Protein 7S7R (pdb70)

InterPro domains:
  IPR010884 6-Cysteine (6-Cys) domain [PF07422] (30-140)
  IPR010884 6-Cysteine (6-Cys) domain [PF07422] (176-287)
  IPR010884 6-Cysteine (6-Cys) domain [PS51701] (27-172)
  IPR010884 6-Cysteine (6-Cys) domain [PS51701] (175-305)
  IPR010884 6-Cysteine (6-Cys) domain [SM00970] (27-142)
  IPR010884 6-Cysteine (6-Cys) domain [SM00970] (175-290)
  IPR038160 6-Cysteine (6-Cys) domain superfamily [G3DSA:2.60.40.2860] (30-162)
  IPR038160 6-Cysteine (6-Cys) domain superfamily [G3DSA:2.60.40.2860] (176-311)
  IPR051444 Parasitic Reproductive and Invasion Surface Protein [PTHR38796] (152-312)

Sequence (388 aa):
NLTCDFNDVYKLEFHPNQQTSVTKLCNLTPNVLEKVTIKCGSDKLNYNLYPPTCFEEVYASSRNMMHLKKIKEFVIGSSMFMRRSLTPNKINEVSFRRIPPNMMPEKPIYCFCENKKTITINGSNGNPSSKKDIINRGIVEIIIPSLNEKVKGCDFTTSESTIFSKGYSINEISQDIVCTVKAHANDLIGFKCPSNYSVEPHHDCFVSAFNLSGKNENLENKLKLTNIIMDHYNNTFYSRLPSLISDNWKFFCVCSKDNEKKLVFTTVEASISSLQESGGGLVQAGGSSLRLSSCCAASGRTFSSYGMGWFRQAPGTEREFVAAISWSGDSTYYADSVKGRFTISIDKAKNTVYLQMNSLKPEDTAVYYCCAADHALVVGGTYNYWGQGTQVTVSS

CATH classification: 2.60.40.2860 (+1 more: 2.60.40.2860)

Organism: Plasmodium falciparum (isolate 3D7) (NCBI:txid36329)

Nearest PDB structures (foldseek):
  7s7r-assembly1_A  TM=1.004E+00  e=1.014E-59  Plasmodium falciparum 3D7
  7s7q-assembly1_B  TM=8.524E-01  e=1.104E-48  Plasmodium falciparum 3D7
  2ymo-assembly1_A  TM=9.484E-01  e=9.637E-36  Plasmodium falciparum 3D7
  2loe-assembly1_A  TM=9.055E-01  e=4.327E-17  Plasmodium falciparum 3D7
  4ys4-assembly1_A  TM=6.327E-01  e=1.112E-16  Plasmodium falciparum 3D7

GO terms:
  GO:0045177 apical part of cell (C, IDA)
  GO:0009986 cell surface (C, IDA)
  GO:0020004 symbiont-containing vacuolar space (C, IDA)
  GO:0044409 symbiont entry into host (P, IDA)
  GO:0005515 protein binding (F, IPI)

Structure (mmCIF, N/CA/C/O backbone):
data_7S7R
#
_entry.id   7S7R
#
_cell.length_a   50.931
_cell.length_b   50.931
_cell.length_c   322.764
_cell.angle_alpha   90.000
_cell.angle_beta   90.000
_cell.angle_gamma   120.000
#
_symmetry.space_group_name_H-M   'P 32 2 1'
#
loop_
_entity.id
_entity.type
_entity.pdbx_description
1 polymer 'Merozoite surface protein P12'
2 polymer 'Nanobody G7'
3 non-polymer 2-acetamido-2-deoxy-beta-D-glucopyranose
4 non-polymer 'THIOCYANATE ION'
5 non-polymer 'SODIUM ION'
6 water water
#
loop_
_atom_site.group_PDB
_atom_site.id
_atom_site.type_symbol
_atom_site.label_atom_id
_atom_site.label_alt_id
_atom_site.label_comp_id
_atom_site.label_asym_id
_atom_site.label_entity_id
_atom_site.label_seq_id
_atom_site.pdbx_PDB_ins_code
_atom_site.Cartn_x
_atom_site.Cartn_y
_atom_site.Cartn_z
_atom_site.occupancy
_atom_site.B_iso_or_equiv
_atom_site.auth_seq_id
_atom_site.auth_comp_id
_atom_site.auth_asym_id
_atom_site.auth_atom_id
_atom_site.pdbx_PDB_model_num
ATOM 1 N N . ASN A 1 4 ? -20.047 14.511 49.304 1.00 47.43 28 ASN A N 1
ATOM 2 C CA . ASN A 1 4 ? -20.425 14.445 50.712 1.00 50.65 28 ASN A CA 1
ATOM 3 C C . ASN A 1 4 ? -21.898 14.855 50.898 1.00 42.47 28 ASN A C 1
ATOM 4 O O . ASN A 1 4 ? -22.741 13.975 50.826 1.00 47.14 28 ASN A O 1
ATOM 9 N N . LEU A 1 5 ? -22.229 16.142 51.069 1.00 42.24 29 LEU A N 1
ATOM 10 C CA . LEU A 1 5 ? -23.610 16.589 51.329 1.00 35.87 29 LEU A CA 1
ATOM 11 C C . LEU A 1 5 ? -24.322 15.645 52.299 1.00 35.97 29 LEU A C 1
ATOM 12 O O . LEU A 1 5 ? -25.321 14.989 51.975 1.00 30.63 29 LEU A O 1
ATOM 17 N N . THR A 1 6 ? -23.826 15.595 53.534 1.00 35.83 30 THR A N 1
ATOM 18 C CA . THR A 1 6 ? -24.250 14.575 54.458 1.00 31.83 30 THR A CA 1
ATOM 19 C C . THR A 1 6 ? -24.371 15.228 55.822 1.00 31.87 30 THR A C 1
ATOM 20 O O . THR A 1 6 ? -23.570 16.108 56.143 1.00 33.88 30 THR A O 1
ATOM 24 N N . CYS A 1 7 ? -25.430 14.867 56.521 1.00 30.13 31 CYS A N 1
ATOM 25 C CA . CYS A 1 7 ? -25.664 15.203 57.939 1.00 27.88 31 CYS A CA 1
ATOM 26 C C . CYS A 1 7 ? -25.493 13.926 58.744 1.00 31.77 31 CYS A C 1
ATOM 27 O O . CYS A 1 7 ? -26.422 13.115 58.879 1.00 29.65 31 CYS A O 1
ATOM 30 N N . ASP A 1 8 ? -24.298 13.754 59.286 1.00 29.71 32 ASP A N 1
ATOM 31 C CA . ASP A 1 8 ? -23.937 12.549 60.012 1.00 28.00 32 ASP A CA 1
ATOM 32 C C . ASP A 1 8 ? -24.034 12.856 61.516 1.00 30.31 32 ASP A C 1
ATOM 33 O O . ASP A 1 8 ? -23.130 13.452 62.094 1.00 33.42 32 ASP A O 1
ATOM 38 N N . PHE A 1 9 ? -25.128 12.450 62.130 1.00 25.37 33 PHE A N 1
ATOM 39 C CA . PHE A 1 9 ? -25.262 12.689 63.589 1.00 29.22 33 PHE A CA 1
ATOM 40 C C . PHE A 1 9 ? -24.620 11.594 64.424 1.00 32.46 33 PHE A C 1
ATOM 41 O O . PHE A 1 9 ? -24.619 11.665 65.672 1.00 33.09 33 PHE A O 1
ATOM 49 N N . ASN A 1 10 ? -24.065 10.573 63.783 1.00 32.95 34 ASN A N 1
ATOM 50 C CA . ASN A 1 10 ? -23.394 9.527 64.539 1.00 36.46 34 ASN A CA 1
ATOM 51 C C . ASN A 1 10 ? -21.955 9.914 64.844 1.00 41.81 34 ASN A C 1
ATOM 52 O O . ASN A 1 10 ? -21.515 9.824 66.001 1.00 38.97 34 ASN A O 1
ATOM 57 N N . ASP A 1 11 ? -21.246 10.420 63.829 1.00 38.58 35 ASP A N 1
ATOM 58 C CA . ASP A 1 11 ? -19.809 10.662 63.848 1.00 40.98 35 ASP A CA 1
ATOM 59 C C . ASP A 1 11 ? -19.401 12.131 63.791 1.00 42.73 35 ASP A C 1
ATOM 60 O O . ASP A 1 11 ? -18.294 12.461 64.231 1.00 43.32 35 ASP A O 1
ATOM 65 N N . VAL A 1 12 ? -20.234 13.016 63.243 1.00 37.72 36 VAL A N 1
ATOM 66 C CA . VAL A 1 12 ? -19.788 14.373 62.930 1.00 38.40 36 VAL A CA 1
ATOM 67 C C . VAL A 1 12 ? -20.528 15.383 63.791 1.00 40.97 36 VAL A C 1
ATOM 68 O O . VAL A 1 12 ? -19.919 16.026 64.652 1.00 41.30 36 VAL A O 1
ATOM 72 N N . TYR A 1 13 ? -21.839 15.536 63.582 1.00 36.53 37 TYR A N 1
ATOM 73 C CA . TYR A 1 13 ? -22.661 16.354 64.473 1.00 38.05 37 TYR A CA 1
ATOM 74 C C . TYR A 1 13 ? -23.133 15.466 65.619 1.00 37.28 37 TYR A C 1
ATOM 75 O O . TYR A 1 13 ? -24.305 15.108 65.712 1.00 34.02 37 TYR A O 1
ATOM 84 N N . LYS A 1 14 ? -22.179 15.081 66.471 1.00 40.92 38 LYS A N 1
ATOM 85 C CA . LYS A 1 14 ? -22.422 14.030 67.457 1.00 40.24 38 LYS A CA 1
ATOM 86 C C . LYS A 1 14 ? -23.497 14.440 68.444 1.00 40.29 38 LYS A C 1
ATOM 87 O O . LYS A 1 14 ? -23.477 15.553 68.979 1.00 43.48 38 LYS A O 1
ATOM 93 N N . LEU A 1 15 ? -24.441 13.536 68.691 1.00 40.03 39 LEU A N 1
ATOM 94 C CA . LEU A 1 15 ? -25.539 13.794 69.612 1.00 36.84 39 LEU A CA 1
ATOM 95 C C . LEU A 1 15 ? -25.367 13.060 70.939 1.00 36.63 39 LEU A C 1
ATOM 96 O O . LEU A 1 15 ? -26.340 12.889 71.668 1.00 35.00 39 LEU A O 1
ATOM 101 N N . GLU A 1 16 ? -24.184 12.529 71.206 1.00 39.09 40 GLU A N 1
ATOM 102 C CA . GLU A 1 16 ? -23.980 11.767 72.429 1.00 41.95 40 GLU A CA 1
ATOM 103 C C . GLU A 1 16 ? -24.183 12.679 73.628 1.00 40.73 40 GLU A C 1
ATOM 104 O O . GLU A 1 16 ? -23.887 13.875 73.575 1.00 43.78 40 GLU A O 1
ATOM 110 N N . PHE A 1 17 ? -24.731 12.126 74.700 1.00 40.96 41 PHE A N 1
ATOM 111 C CA . PHE A 1 17 ? -24.814 12.893 75.934 1.00 41.97 41 PHE A CA 1
ATOM 112 C C . PHE A 1 17 ? -23.452 12.925 76.631 1.00 47.25 41 PHE A C 1
ATOM 113 O O . PHE A 1 17 ? -22.623 12.019 76.489 1.00 46.46 41 PHE A O 1
ATOM 121 N N . HIS A 1 18 ? -23.206 14.007 77.358 1.00 49.90 42 HIS A N 1
ATOM 122 C CA . HIS A 1 18 ? -21.934 14.094 78.062 1.00 51.41 42 HIS A CA 1
ATOM 123 C C . HIS A 1 18 ? -22.168 13.942 79.553 1.00 48.89 42 HIS A C 1
ATOM 124 O O . HIS A 1 18 ? -23.268 14.230 80.027 1.00 45.51 42 HIS A O 1
ATOM 131 N N . PRO A 1 19 ? -21.176 13.453 80.302 1.00 54.90 43 PRO A N 1
ATOM 132 C CA . PRO A 1 19 ? -21.331 13.316 81.758 1.00 56.99 43 PRO A CA 1
ATOM 133 C C . PRO A 1 19 ? -21.854 14.590 82.413 1.00 52.48 43 PRO A C 1
ATOM 134 O O . PRO A 1 19 ? -21.426 15.707 82.096 1.00 52.79 43 PRO A O 1
ATOM 138 N N . ASN A 1 20 ? -22.842 14.412 83.280 1.00 49.08 44 ASN A N 1
ATOM 139 C CA . ASN A 1 20 ? -23.511 15.496 83.985 1.00 53.16 44 ASN A CA 1
ATOM 140 C C . ASN A 1 20 ? -24.112 16.535 83.044 1.00 55.77 44 ASN A C 1
ATOM 141 O O . ASN A 1 20 ? -24.348 17.674 83.464 1.00 57.66 44 ASN A O 1
ATOM 143 N N . GLN A 1 21 ? -24.375 16.199 81.769 1.00 47.65 45 GLN A N 1
ATOM 144 C CA . GLN A 1 21 ? -25.182 17.105 80.970 1.00 40.53 45 GLN A CA 1
ATOM 145 C C . GLN A 1 21 ? -26.552 17.240 81.621 1.00 38.46 45 GLN A C 1
ATOM 146 O O . GLN A 1 21 ? -27.166 16.249 82.019 1.00 46.28 45 GLN A O 1
ATOM 152 N N . GLN A 1 22 ? -27.035 18.467 81.749 1.00 39.52 46 GLN A N 1
ATOM 153 C CA . GLN A 1 22 ? -28.341 18.696 82.339 1.00 42.25 46 GLN A CA 1
ATOM 154 C C . GLN A 1 22 ? -29.282 19.475 81.451 1.00 42.39 46 GLN A C 1
ATOM 155 O O . GLN A 1 22 ? -30.442 19.670 81.835 1.00 40.68 46 GLN A O 1
ATOM 161 N N . THR A 1 23 ? -28.845 19.881 80.255 1.00 39.07 47 THR A N 1
ATOM 162 C CA . THR A 1 23 ? -29.612 20.797 79.445 1.00 31.04 47 THR A CA 1
ATOM 163 C C . THR A 1 23 ? -29.603 20.247 78.027 1.00 32.24 47 THR A C 1
ATOM 164 O O . THR A 1 23 ? -28.532 19.892 77.542 1.00 32.49 47 THR A O 1
ATOM 168 N N . SER A 1 24 ? -30.768 20.191 77.405 1.00 32.40 48 SER A N 1
ATOM 169 C CA . SER A 1 24 ? -30.853 19.783 75.983 1.00 31.10 48 SER A CA 1
ATOM 170 C C . SER A 1 24 ? -29.978 20.639 75.084 1.00 37.72 48 SER A C 1
ATOM 171 O O . SER A 1 24 ? -29.764 21.829 75.330 1.00 34.68 48 SER A O 1
ATOM 174 N N . VAL A 1 25 ? -29.536 20.038 73.962 1.00 33.31 49 VAL A N 1
ATOM 175 C CA . VAL A 1 25 ? -28.651 20.700 73.023 1.00 36.17 49 VAL A CA 1
ATOM 176 C C . VAL A 1 25 ? -29.262 20.442 71.655 1.00 34.62 49 VAL A C 1
ATOM 177 O O . VAL A 1 25 ? -29.913 19.412 71.461 1.00 32.86 49 VAL A O 1
ATOM 181 N N . THR A 1 26 ? -29.188 21.433 70.777 1.00 33.71 50 THR A N 1
ATOM 182 C CA . THR A 1 26 ? -29.667 21.264 69.402 1.00 37.27 50 THR A CA 1
ATOM 183 C C . THR A 1 26 ? -28.542 21.678 68.474 1.00 39.29 50 THR A C 1
ATOM 184 O O . THR A 1 26 ? -27.890 22.699 68.703 1.00 39.07 50 THR A O 1
ATOM 188 N N . LYS A 1 27 ? -28.311 20.882 67.420 1.00 37.80 51 LYS A N 1
ATOM 189 C CA . LYS A 1 27 ? -27.301 21.195 66.431 1.00 38.86 51 LYS A CA 1
ATOM 190 C C . LYS A 1 27 ? -28.006 21.268 65.088 1.00 36.14 51 LYS A C 1
ATOM 191 O O . LYS A 1 27 ? -29.006 20.568 64.864 1.00 35.18 51 LYS A O 1
ATOM 197 N N . LEU A 1 28 ? -27.531 22.156 64.236 1.00 32.88 52 LEU A N 1
ATOM 198 C CA . LEU A 1 28 ? -28.140 22.360 62.928 1.00 34.18 52 LEU A CA 1
ATOM 199 C C . LEU A 1 28 ? -27.165 21.926 61.845 1.00 38.32 52 LEU A C 1
ATOM 200 O O . LEU A 1 28 ? -25.983 22.310 61.849 1.00 37.96 52 LEU A O 1
ATOM 205 N N . CYS A 1 29 ? -27.659 21.109 60.921 1.00 34.56 53 CYS A N 1
ATOM 206 C CA . CYS A 1 29 ? -26.895 20.754 59.734 1.00 38.59 53 CYS A CA 1
ATOM 207 C C . CYS A 1 29 ? -27.675 21.293 58.535 1.00 31.81 53 CYS A C 1
ATOM 208 O O . CYS A 1 29 ? -28.772 20.807 58.228 1.00 37.22 53 CYS A O 1
ATOM 211 N N . ASN A 1 30 ? -27.145 22.341 57.909 1.00 34.73 54 ASN A N 1
ATOM 212 C CA . ASN A 1 30 ? -27.759 22.967 56.751 1.00 35.08 54 ASN A CA 1
ATOM 213 C C . ASN A 1 30 ? -27.053 22.466 55.488 1.00 32.43 54 ASN A C 1
ATOM 214 O O . ASN A 1 30 ? -25.822 22.501 55.409 1.00 34.53 54 ASN A O 1
ATOM 219 N N . LEU A 1 31 ? -27.824 21.962 54.530 1.00 32.17 55 LEU A N 1
ATOM 220 C CA . LEU A 1 31 ? -27.279 21.577 53.219 1.00 33.16 55 LEU A CA 1
ATOM 221 C C . LEU A 1 31 ? -27.937 22.404 52.124 1.00 32.21 55 LEU A C 1
ATOM 222 O O . LEU A 1 31 ? -29.159 22.598 52.129 1.00 30.74 55 LEU A O 1
ATOM 227 N N . THR A 1 32 ? -27.136 22.841 51.128 1.00 35.75 56 THR A N 1
ATOM 228 C CA . THR A 1 32 ? -27.660 23.575 49.963 1.00 33.60 56 THR A CA 1
ATOM 229 C C . THR A 1 32 ? -27.249 22.847 48.686 1.00 35.24 56 THR A C 1
ATOM 230 O O . THR A 1 32 ? -26.339 23.290 47.961 1.00 34.39 56 THR A O 1
ATOM 234 N N . PRO A 1 33 ? -27.903 21.730 48.376 1.00 34.23 57 PRO A N 1
ATOM 235 C CA . PRO A 1 33 ? -27.549 20.957 47.177 1.00 32.90 57 PRO A CA 1
ATOM 236 C C . PRO A 1 33 ? -27.930 21.702 45.915 1.00 35.38 57 PRO A C 1
ATOM 237 O O . PRO A 1 33 ? -28.817 22.552 45.903 1.00 31.97 57 PRO A O 1
ATOM 241 N N . ASN A 1 34 ? -27.250 21.348 44.813 1.00 34.36 58 ASN A N 1
ATOM 242 C CA . ASN A 1 34 ? -27.752 21.726 43.505 1.00 35.01 58 ASN A CA 1
ATOM 243 C C . ASN A 1 34 ? -28.721 20.657 42.991 1.00 35.97 58 ASN A C 1
ATOM 244 O O . ASN A 1 34 ? -28.866 19.581 43.573 1.00 34.58 58 ASN A O 1
ATOM 249 N N . VAL A 1 35 ? -29.441 20.995 41.914 1.00 34.74 59 VAL A N 1
ATOM 250 C CA . VAL A 1 35 ? -30.388 20.053 41.322 1.00 39.35 59 VAL A CA 1
ATOM 251 C C . VAL A 1 35 ? -29.620 18.802 40.925 1.00 36.28 59 VAL A C 1
ATOM 252 O O . VAL A 1 35 ? -28.446 18.874 40.532 1.00 35.94 59 VAL A O 1
ATOM 256 N N . LEU A 1 36 ? -30.264 17.653 41.070 1.00 30.09 60 LEU A N 1
ATOM 257 C CA . LEU A 1 36 ? -29.776 16.300 40.799 1.00 29.51 60 LEU A CA 1
ATOM 258 C C . LEU A 1 36 ? -28.821 15.791 41.855 1.00 36.82 60 LEU A C 1
ATOM 259 O O . LEU A 1 36 ? -28.444 14.625 41.792 1.00 35.35 60 LEU A O 1
ATOM 264 N N . GLU A 1 37 ? -28.403 16.603 42.827 1.00 33.42 61 GLU A N 1
ATOM 265 C CA . GLU A 1 37 ? -27.431 16.090 43.793 1.00 33.91 61 GLU A CA 1
ATOM 266 C C . GLU A 1 37 ? -28.119 15.267 44.871 1.00 31.48 61 GLU A C 1
ATOM 267 O O . GLU A 1 37 ? -29.337 15.359 45.101 1.00 35.08 61 GLU A O 1
ATOM 273 N N . LYS A 1 38 ? -27.318 14.462 45.550 1.00 31.60 62 LYS A N 1
ATOM 274 C CA . LYS A 1 38 ? -27.813 13.496 46.522 1.00 29.76 62 LYS A CA 1
ATOM 275 C C . LYS A 1 38 ? -27.501 14.047 47.915 1.00 31.81 62 LYS A C 1
ATOM 276 O O . LYS A 1 38 ? -26.379 14.502 48.146 1.00 32.38 62 LYS A O 1
ATOM 282 N N . VAL A 1 39 ? -28.491 14.050 48.792 1.00 28.70 63 VAL A N 1
ATOM 283 C CA . VAL A 1 39 ? -28.277 14.453 50.198 1.00 28.67 63 VAL A CA 1
ATOM 284 C C . VAL A 1 39 ? -28.480 13.231 51.078 1.00 30.13 63 VAL A C 1
ATOM 285 O O . VAL A 1 39 ? -29.278 12.340 50.765 1.00 30.29 63 VAL A O 1
ATOM 289 N N . THR A 1 40 ? -27.809 13.211 52.257 1.00 32.34 64 THR A N 1
ATOM 290 C CA . THR A 1 40 ? -27.795 11.988 53.021 1.00 24.15 64 THR A CA 1
ATOM 291 C C . THR A 1 40 ? -27.861 12.378 54.493 1.00 26.71 64 THR A C 1
ATOM 292 O O . THR A 1 40 ? -27.241 13.361 54.877 1.00 30.03 64 THR A O 1
ATOM 296 N N . ILE A 1 41 ? -28.626 11.615 55.252 1.00 24.53 65 ILE A N 1
ATOM 297 C CA . ILE A 1 41 ? -28.646 11.723 56.725 1.00 21.95 65 ILE A CA 1
ATOM 298 C C . ILE A 1 41 ? -28.145 10.416 57.331 1.00 30.69 65 ILE A C 1
ATOM 299 O O . ILE A 1 41 ? -28.552 9.338 56.897 1.00 30.01 65 ILE A O 1
ATOM 304 N N . LYS A 1 42 ? -27.352 10.490 58.418 1.00 31.23 66 LYS A N 1
ATOM 305 C CA . LYS A 1 42 ? -27.011 9.285 59.167 1.00 28.65 66 LYS A CA 1
ATOM 306 C C . LYS A 1 42 ? -27.438 9.526 60.607 1.00 29.07 66 LYS A C 1
ATOM 307 O O . LYS A 1 42 ? -27.003 10.512 61.206 1.00 30.12 66 LYS A O 1
ATOM 313 N N . CYS A 1 43 ? -28.297 8.663 61.116 1.00 25.42 67 CYS A N 1
ATOM 314 C CA . CYS A 1 43 ? -28.941 8.897 62.422 1.00 29.99 67 CYS A CA 1
ATOM 315 C C . CYS A 1 43 ? -29.134 7.560 63.121 1.00 31.54 67 CYS A C 1
ATOM 316 O O . CYS A 1 43 ? -30.070 6.824 62.793 1.00 30.52 67 CYS A O 1
ATOM 319 N N . GLY A 1 44 ? -28.298 7.268 64.134 1.00 30.74 68 GLY A N 1
ATOM 320 C CA . GLY A 1 44 ? -28.387 6.011 64.852 1.00 29.50 68 GLY A CA 1
ATOM 321 C C . GLY A 1 44 ? -27.528 4.933 64.216 1.00 33.23 68 GLY A C 1
ATOM 322 O O . GLY A 1 44 ? -27.243 4.946 63.009 1.00 32.07 68 GLY A O 1
ATOM 323 N N . SER A 1 45 ? -27.179 3.935 65.032 1.00 32.58 69 SER A N 1
ATOM 324 C CA . SER A 1 45 ? -26.355 2.807 64.579 1.00 32.10 69 SER A CA 1
ATOM 325 C C . SER A 1 45 ? -26.652 1.608 65.476 1.00 36.17 69 SER A C 1
ATOM 326 O O . SER A 1 45 ? -27.575 1.637 66.295 1.00 36.90 69 SER A O 1
ATOM 329 N N . ASP A 1 46 ? -25.849 0.548 65.325 1.00 38.30 70 ASP A N 1
ATOM 330 C CA . ASP A 1 46 ? -25.983 -0.623 66.187 1.00 42.57 70 ASP A CA 1
ATOM 331 C C . ASP A 1 46 ? -25.700 -0.280 67.649 1.00 40.08 70 ASP A C 1
ATOM 332 O O . ASP A 1 46 ? -26.188 -0.969 68.556 1.00 41.30 70 ASP A O 1
ATOM 337 N N . LYS A 1 47 ? -24.962 0.804 67.888 1.00 36.58 71 LYS A N 1
ATOM 338 C CA . LYS A 1 47 ? -24.577 1.223 69.233 1.00 36.08 71 LYS A CA 1
ATOM 339 C C . LYS A 1 47 ? -25.173 2.563 69.654 1.00 37.55 71 LYS A C 1
ATOM 340 O O . LYS A 1 47 ? -25.256 2.835 70.858 1.00 37.63 71 LYS A O 1
ATOM 343 N N . LEU A 1 48 ? -25.637 3.383 68.718 1.00 30.86 72 LEU A N 1
ATOM 344 C CA . LEU A 1 48 ? -26.238 4.679 69.021 1.00 30.59 72 LEU A CA 1
ATOM 345 C C . LEU A 1 48 ? -27.754 4.608 68.838 1.00 36.11 72 LEU A C 1
ATOM 346 O O . LEU A 1 48 ? -28.268 4.449 67.711 1.00 33.37 72 LEU A O 1
ATOM 351 N N . ASN A 1 49 ? -28.479 4.741 69.942 1.00 29.99 73 ASN A N 1
ATOM 352 C CA . ASN A 1 49 ? -29.943 4.652 69.939 1.00 34.16 73 ASN A CA 1
ATOM 353 C C . ASN A 1 49 ? -30.561 6.028 69.683 1.00 35.87 73 ASN A C 1
ATOM 354 O O . ASN A 1 49 ? -31.131 6.664 70.573 1.00 35.74 73 ASN A O 1
ATOM 359 N N . TYR A 1 50 ? -30.530 6.452 68.418 1.00 31.55 74 TYR A N 1
ATOM 360 C CA . TYR A 1 50 ? -31.065 7.718 67.960 1.00 32.14 74 TYR A CA 1
ATOM 361 C C . TYR A 1 50 ? -32.207 7.442 66.979 1.00 35.91 74 TYR A C 1
ATOM 362 O O . TYR A 1 50 ? -32.198 6.427 66.281 1.00 44.97 74 TYR A O 1
ATOM 371 N N . ASN A 1 51 ? -33.186 8.343 66.935 1.00 33.14 75 ASN A N 1
ATOM 372 C CA . ASN A 1 51 ? -34.365 8.151 66.098 1.00 38.16 75 ASN A CA 1
ATOM 373 C C . ASN A 1 51 ? -34.543 9.304 65.123 1.00 33.67 75 ASN A C 1
ATOM 374 O O . ASN A 1 51 ? -34.345 10.460 65.485 1.00 32.17 75 ASN A O 1
ATOM 379 N N . LEU A 1 52 ? -34.864 8.968 63.862 1.00 34.96 76 LEU A N 1
ATOM 380 C CA . LEU A 1 52 ? -35.102 9.936 62.806 1.00 33.22 76 LEU A CA 1
ATOM 381 C C . LEU A 1 52 ? -36.585 10.281 62.723 1.00 31.85 76 LEU A C 1
ATOM 382 O O . LEU A 1 52 ? -37.447 9.397 62.796 1.00 32.41 76 LEU A O 1
ATOM 387 N N . TYR A 1 53 ? -36.875 11.576 62.601 1.00 30.77 77 TYR A N 1
ATOM 388 C CA . TYR A 1 53 ? -38.241 12.087 62.513 1.00 34.45 77 TYR A CA 1
ATOM 389 C C 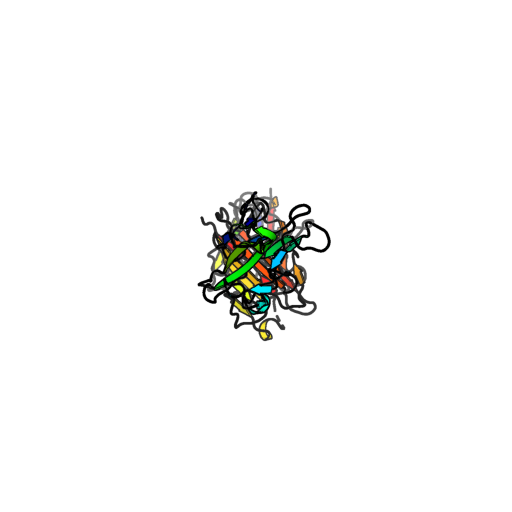. TYR A 1 53 ? -38.374 12.983 61.294 1.00 34.76 77 TYR A C 1
ATOM 390 O O . TYR A 1 53 ? -37.601 13.950 61.147 1.00 35.17 77 TYR A O 1
ATOM 399 N N . PRO A 1 54 ? -39.354 12.742 60.417 1.00 35.36 78 PRO A N 1
ATOM 400 C CA . PRO A 1 54 ? -40.268 11.592 60.461 1.00 35.37 78 PRO A CA 1
ATOM 401 C C . PRO A 1 54 ? -39.489 10.309 60.185 1.00 34.27 78 PRO A C 1
ATOM 402 O O . PRO A 1 54 ? -38.424 10.389 59.552 1.00 36.63 78 PRO A O 1
ATOM 406 N N . PRO A 1 55 ? -39.980 9.164 60.681 1.00 35.60 79 PRO A N 1
ATOM 407 C CA . PRO A 1 55 ? -39.259 7.889 60.470 1.00 35.05 79 PRO A CA 1
ATOM 408 C C . PRO A 1 55 ? -39.029 7.537 58.997 1.00 41.33 79 PRO A C 1
ATOM 409 O O . PRO A 1 55 ? -38.053 6.830 58.670 1.00 37.36 79 PRO A O 1
ATOM 413 N N . THR A 1 56 ? -39.894 8.000 58.091 1.00 40.50 80 THR A N 1
ATOM 414 C CA . THR A 1 56 ? -39.741 7.688 56.667 1.00 43.53 80 THR A CA 1
ATOM 415 C C . THR A 1 56 ? -39.072 8.801 55.879 1.00 39.71 80 THR A C 1
ATOM 416 O O . THR A 1 56 ? -39.121 8.774 54.644 1.00 42.29 80 THR A O 1
ATOM 420 N N . CYS A 1 57 ? -38.455 9.775 56.547 1.00 38.02 81 CYS A N 1
ATOM 421 C CA . CYS A 1 57 ? -37.606 10.753 55.874 1.00 38.81 81 CYS A CA 1
ATOM 422 C C . CYS A 1 57 ? -36.654 10.052 54.904 1.00 36.51 81 CYS A C 1
ATOM 423 O O . CYS A 1 57 ? -36.042 9.041 55.253 1.00 37.77 81 CYS A O 1
ATOM 426 N N . PHE A 1 58 ? -36.522 10.563 53.667 1.00 36.36 82 PHE A N 1
ATOM 427 C CA . PHE A 1 58 ? -37.086 11.801 53.154 1.00 35.52 82 PHE A CA 1
ATOM 428 C C . PHE A 1 58 ? -38.461 11.684 52.482 1.00 33.10 82 PHE A C 1
ATOM 429 O O . PHE A 1 58 ? -38.932 12.675 51.955 1.00 35.94 82 PHE A O 1
ATOM 437 N N . GLU A 1 59 ? -39.087 10.506 52.493 1.00 33.78 83 GLU A N 1
ATOM 438 C CA . GLU A 1 59 ? -40.413 10.362 51.889 1.00 37.27 83 GLU A CA 1
ATOM 439 C C . GLU A 1 59 ? -41.442 11.235 52.594 1.00 43.71 83 GLU A C 1
ATOM 440 O O . GLU A 1 59 ? -42.331 11.807 51.953 1.00 39.13 83 GLU A O 1
ATOM 446 N N . GLU A 1 60 ? -41.362 11.331 53.921 1.00 35.93 84 GLU A N 1
ATOM 447 C CA . GLU A 1 60 ? -42.076 12.349 54.671 1.00 39.93 84 GLU A CA 1
ATOM 448 C C . GLU A 1 60 ? -41.075 13.303 55.290 1.00 38.50 84 GLU A C 1
ATOM 449 O O . GLU A 1 60 ? -39.996 12.890 55.736 1.00 40.50 84 GLU A O 1
ATOM 455 N N . VAL A 1 61 ? -41.436 14.572 55.326 1.00 36.77 85 VAL A N 1
ATOM 456 C CA . VAL A 1 61 ? -40.586 15.631 55.839 1.00 32.34 85 VAL A CA 1
ATOM 457 C C . VAL A 1 61 ? -41.467 16.555 56.665 1.00 40.80 85 VAL A C 1
ATOM 458 O O . VAL A 1 61 ? -42.698 16.433 56.677 1.00 39.97 85 VAL A O 1
ATOM 462 N N . TYR A 1 62 ? -40.826 17.519 57.317 1.00 33.41 86 TYR A N 1
ATOM 463 C CA . TYR A 1 62 ? -41.536 18.578 58.012 1.00 41.64 86 TYR A CA 1
ATOM 464 C C . TYR A 1 62 ? -41.361 19.853 57.235 1.00 39.97 86 TYR A C 1
ATOM 465 O O . TYR A 1 62 ? -40.233 20.208 56.871 1.00 41.85 86 TYR A O 1
ATOM 474 N N . ALA A 1 63 ? -42.463 20.572 57.051 1.00 43.54 87 ALA A N 1
ATOM 475 C CA . ALA A 1 63 ? -42.350 21.835 56.345 1.00 44.75 87 ALA A CA 1
ATOM 476 C C . ALA A 1 63 ? -41.735 22.924 57.192 1.00 42.64 87 ALA A C 1
ATOM 477 O O . ALA A 1 63 ? -41.330 23.938 56.632 1.00 41.00 87 ALA A O 1
ATOM 479 N N A SER A 1 64 ? -41.658 22.752 58.515 0.24 41.47 88 SER A N 1
ATOM 480 N N B SER A 1 64 ? -41.627 22.734 58.517 0.76 41.38 88 SER A N 1
ATOM 481 C CA A SER A 1 64 ? -41.250 23.822 59.414 0.24 44.65 88 SER A CA 1
ATOM 482 C CA B SER A 1 64 ? -41.301 23.803 59.454 0.76 44.72 88 SER A CA 1
ATOM 483 C C A SER A 1 64 ? -40.105 23.370 60.309 0.24 44.30 88 SER A C 1
ATOM 484 C C B SER A 1 64 ? -40.167 23.384 60.388 0.76 44.33 88 SER A C 1
ATOM 485 O O A SER A 1 64 ? -39.990 22.192 60.660 0.24 43.81 88 SER A O 1
ATOM 486 O O B SER A 1 64 ? -40.112 22.232 60.829 0.76 43.78 88 SER A O 1
ATOM 491 N N . ARG A 1 65 ? -39.277 24.339 60.698 1.00 39.13 89 ARG A N 1
ATOM 492 C CA . ARG A 1 65 ? -38.085 24.070 61.485 1.00 38.78 89 ARG A CA 1
ATOM 493 C C . ARG A 1 65 ? -38.408 23.668 62.928 1.00 49.51 89 ARG A C 1
ATOM 494 O O . ARG A 1 65 ? -37.631 22.951 63.561 1.00 45.42 89 ARG A O 1
ATOM 502 N N . ASN A 1 66 ? -39.537 24.097 63.443 1.00 46.82 90 ASN A N 1
ATOM 503 C CA . ASN A 1 66 ? -39.956 23.713 64.776 1.00 50.71 90 ASN A CA 1
ATOM 504 C C . ASN A 1 66 ? -40.546 22.304 64.812 1.00 53.65 90 ASN A C 1
ATOM 505 O O . ASN A 1 66 ? -41.252 21.978 65.771 1.00 52.59 90 ASN A O 1
ATOM 510 N N . MET A 1 67 ? -40.330 21.491 63.768 1.00 47.08 91 MET A N 1
ATOM 511 C CA . MET A 1 67 ? -40.797 20.100 63.732 1.00 45.90 91 MET A CA 1
ATOM 512 C C . MET A 1 67 ? -42.332 20.008 63.803 1.00 50.87 91 MET A C 1
ATOM 513 O O . MET A 1 67 ? -42.885 19.316 64.648 1.00 48.37 91 MET A O 1
ATOM 518 N N . MET A 1 68 ? -43.048 20.695 62.897 1.00 47.07 92 MET A N 1
ATOM 519 C CA . MET A 1 68 ? -44.484 20.778 63.204 1.00 51.78 92 MET A CA 1
ATOM 520 C C . MET A 1 68 ? -45.495 20.493 62.106 1.00 59.83 92 MET A C 1
ATOM 521 O O . MET A 1 68 ? -46.664 20.254 62.461 1.00 62.43 92 MET A O 1
ATOM 526 N N . HIS A 1 69 ? -45.140 20.552 60.826 1.00 41.78 93 HIS A N 1
ATOM 527 C CA . HIS A 1 69 ? -46.089 20.393 59.716 1.00 53.44 93 HIS A CA 1
ATOM 528 C C . HIS A 1 69 ? -45.654 19.274 58.777 1.00 44.22 93 HIS A C 1
ATOM 529 O O . HIS A 1 69 ? -44.849 19.502 57.863 1.00 49.51 93 HIS A O 1
ATOM 536 N N . LEU A 1 70 ? -46.245 18.086 58.938 1.00 43.45 94 LEU A N 1
ATOM 537 C CA . LEU A 1 70 ? -45.827 16.912 58.183 1.00 44.05 94 LEU A CA 1
ATOM 538 C C . LEU A 1 70 ? -46.290 16.975 56.721 1.00 46.02 94 LEU A C 1
ATOM 539 O O . LEU A 1 70 ? -47.478 17.160 56.442 1.00 48.73 94 LEU A O 1
ATOM 544 N N . LYS A 1 71 ? -45.358 16.736 55.803 1.00 40.65 95 LYS A N 1
ATOM 545 C CA . LYS A 1 71 ? -45.623 16.754 54.353 1.00 41.17 95 LYS A CA 1
ATOM 546 C C . LYS A 1 71 ? -45.112 15.476 53.718 1.00 45.33 95 LYS A C 1
ATOM 547 O O . LYS A 1 71 ? -44.051 14.977 54.114 1.00 41.50 95 LYS A O 1
ATOM 553 N N . LYS A 1 72 ? -45.853 14.949 52.725 1.00 43.56 96 LYS A N 1
ATOM 554 C CA . LYS A 1 72 ? -45.323 13.892 51.873 1.00 47.95 96 LYS A CA 1
ATOM 555 C C . LYS A 1 72 ? -44.514 14.563 50.776 1.00 44.23 96 LYS A C 1
ATOM 556 O O . LYS A 1 72 ? -44.990 15.510 50.154 1.00 40.87 96 LYS A O 1
ATOM 562 N N . ILE A 1 73 ? -43.258 14.144 50.610 1.00 39.05 97 ILE A N 1
ATOM 563 C CA . ILE A 1 73 ? -42.376 14.964 49.800 1.00 38.18 97 ILE A CA 1
ATOM 564 C C . ILE A 1 73 ? -42.779 14.860 48.334 1.00 33.17 97 ILE A C 1
ATOM 565 O O . ILE A 1 73 ? -42.506 15.768 47.557 1.00 37.98 97 ILE A O 1
ATOM 570 N N . LYS A 1 74 ? -43.404 13.749 47.942 1.00 32.90 98 LYS A N 1
ATOM 571 C CA . LYS A 1 74 ? -43.822 13.610 46.539 1.00 36.34 98 LYS A CA 1
ATOM 572 C C . LYS A 1 74 ? -44.899 14.623 46.158 1.00 43.09 98 LYS A C 1
ATOM 573 O O . LYS A 1 74 ? -44.993 14.997 44.979 1.00 42.38 98 LYS A O 1
ATOM 576 N N . GLU A 1 75 ? -45.655 15.128 47.137 1.00 44.46 99 GLU A N 1
ATOM 577 C CA . GLU A 1 75 ? -46.607 16.223 46.949 1.00 45.84 99 GLU A CA 1
ATOM 578 C C . GLU A 1 75 ? -46.007 17.592 47.227 1.00 42.35 99 GLU A C 1
ATOM 579 O O . GLU A 1 75 ? -46.364 18.558 46.549 1.00 51.62 99 GLU A O 1
ATOM 585 N N . PHE A 1 76 ? -45.093 17.691 48.201 1.00 40.36 100 PHE A N 1
ATOM 586 C CA . PHE A 1 76 ? -44.548 18.971 48.663 1.00 38.69 100 PHE A CA 1
ATOM 587 C C . PHE A 1 76 ? -43.396 19.485 47.802 1.00 43.73 100 PHE A C 1
ATOM 588 O O . PHE A 1 76 ? -43.197 20.701 47.697 1.00 45.71 100 PHE A O 1
ATOM 596 N N . VAL A 1 77 ? -42.609 18.602 47.193 1.00 44.72 101 VAL A N 1
ATOM 597 C CA . VAL A 1 77 ? -41.566 19.005 46.248 1.00 42.28 101 VAL A CA 1
ATOM 598 C C . VAL A 1 77 ? -41.799 18.124 45.021 1.00 40.84 101 VAL A C 1
ATOM 599 O O . VAL A 1 77 ? -41.309 16.996 44.951 1.00 38.51 101 VAL A O 1
ATOM 603 N N . ILE A 1 78 ? -42.649 18.598 44.100 1.00 44.19 102 ILE A N 1
ATOM 604 C CA . ILE A 1 78 ? -43.088 17.767 42.984 1.00 44.07 102 ILE A CA 1
ATOM 605 C C . ILE A 1 78 ? -41.861 17.363 42.191 1.00 38.86 102 ILE A C 1
ATOM 606 O O . ILE A 1 78 ? -40.891 18.126 42.074 1.00 40.78 102 ILE A O 1
ATOM 611 N N . GLY A 1 79 ? -41.841 16.124 41.782 1.00 35.99 103 GLY A N 1
ATOM 612 C CA . GLY A 1 79 ? -40.697 15.564 41.107 1.00 39.64 103 GLY A CA 1
ATOM 613 C C . GLY A 1 79 ? -39.859 14.659 41.973 1.00 36.43 103 GLY A C 1
ATOM 614 O O . GLY A 1 79 ? -39.096 13.858 41.438 1.00 35.12 103 GLY A O 1
ATOM 615 N N . SER A 1 80 ? -39.976 14.763 43.319 1.00 32.30 104 SER A N 1
ATOM 616 C CA . SER A 1 80 ? -39.155 13.926 44.175 1.00 32.07 104 SER A CA 1
ATOM 617 C C . SER A 1 80 ? -39.497 12.462 43.980 1.00 31.25 104 SER A C 1
ATOM 618 O O . SER A 1 80 ? -40.654 12.068 44.125 1.00 36.25 104 SER A O 1
ATOM 621 N N . SER A 1 81 ? -38.497 11.639 43.665 1.00 29.67 105 SER A N 1
ATOM 622 C CA . SER A 1 81 ? -38.794 10.257 43.300 1.00 30.81 105 SER A CA 1
ATOM 623 C C . SER A 1 81 ? -37.648 9.285 43.566 1.00 32.53 105 SER A C 1
ATOM 624 O O . SER A 1 81 ? -37.845 8.077 43.435 1.00 34.46 105 SER A O 1
ATOM 627 N N . MET A 1 82 ? -36.441 9.754 43.898 1.00 32.32 106 MET A N 1
ATOM 628 C CA . MET A 1 82 ? -35.308 8.850 44.069 1.00 30.54 106 MET A CA 1
ATOM 629 C C . MET A 1 82 ? -34.904 8.835 45.534 1.00 28.52 106 MET A C 1
ATOM 630 O O . MET A 1 82 ? -34.450 9.855 46.051 1.00 30.02 106 MET A O 1
ATOM 635 N N . PHE A 1 83 ? -34.983 7.682 46.141 1.00 31.11 107 PHE A N 1
ATOM 636 C CA . PHE A 1 83 ? -34.758 7.572 47.591 1.00 30.55 107 PHE A CA 1
ATOM 637 C C . PHE A 1 83 ? -33.919 6.342 47.874 1.00 32.70 107 PHE A C 1
ATOM 638 O O . PHE A 1 83 ? -34.040 5.336 47.174 1.00 30.54 107 PHE A O 1
ATOM 646 N N . MET A 1 84 ? -33.080 6.403 48.919 1.00 29.21 108 MET A N 1
ATOM 647 C CA . MET A 1 84 ? -32.329 5.231 49.361 1.00 27.86 108 MET A CA 1
ATOM 648 C C . MET A 1 84 ? -32.426 5.174 50.872 1.00 27.81 108 MET A C 1
ATOM 649 O O . MET A 1 84 ? -32.473 6.220 51.508 1.00 26.40 108 MET A O 1
ATOM 654 N N . ARG A 1 85 ? -32.429 3.960 51.416 1.00 26.36 109 ARG A N 1
ATOM 655 C CA . ARG A 1 85 ? -32.602 3.750 52.851 1.00 28.79 109 ARG A CA 1
ATOM 656 C C . ARG A 1 85 ? -31.740 2.577 53.290 1.00 31.54 109 ARG A C 1
ATOM 657 O O . ARG A 1 85 ? -31.502 1.632 52.538 1.00 30.04 109 ARG A O 1
ATOM 665 N N . ARG A 1 86 ? -31.275 2.626 54.535 1.00 25.77 110 ARG A N 1
ATOM 666 C CA . ARG A 1 86 ? -30.369 1.608 55.017 1.00 24.15 110 ARG A CA 1
ATOM 667 C C . ARG A 1 86 ? -30.581 1.472 56.525 1.00 25.09 110 ARG A C 1
ATOM 668 O O . ARG A 1 86 ? -30.547 2.481 57.237 1.00 28.45 110 ARG A O 1
ATOM 676 N N . SER A 1 87 ? -30.782 0.239 56.984 1.00 26.19 111 SER A N 1
ATOM 677 C CA . SER A 1 87 ? -30.731 -0.076 58.414 1.00 25.85 111 SER A CA 1
ATOM 678 C C . SER A 1 87 ? -29.297 -0.214 58.873 1.00 32.06 111 SER A C 1
ATOM 679 O O . SER A 1 87 ? -28.485 -0.881 58.228 1.00 29.83 111 SER A O 1
ATOM 682 N N . LEU A 1 88 ? -28.994 0.339 60.060 1.00 32.04 112 LEU A N 1
ATOM 683 C CA . LEU A 1 88 ? -27.744 -0.007 60.721 1.00 32.15 112 LEU A CA 1
ATOM 684 C C . LEU A 1 88 ? -28.003 -0.862 61.945 1.00 37.44 112 LEU A C 1
ATOM 685 O O . LEU A 1 88 ? -27.075 -1.484 62.468 1.00 39.18 112 LEU A O 1
ATOM 690 N N . THR A 1 89 ? -29.253 -0.960 62.365 1.00 31.19 113 THR A N 1
ATOM 691 C CA . THR A 1 89 ? -29.597 -1.829 63.463 1.00 36.22 113 THR A CA 1
ATOM 692 C C . THR A 1 89 ? -30.960 -2.383 63.102 1.00 35.14 113 THR A C 1
ATOM 693 O O . THR A 1 89 ? -31.670 -1.760 62.307 1.00 30.01 113 THR A O 1
ATOM 697 N N . PRO A 1 90 ? -31.310 -3.578 63.572 1.00 32.87 114 PRO A N 1
ATOM 698 C CA . PRO A 1 90 ? -32.569 -4.204 63.137 1.00 30.95 114 PRO A CA 1
ATOM 699 C C . PRO A 1 90 ? -33.789 -3.328 63.359 1.00 32.98 114 PRO A C 1
ATOM 700 O O . PRO A 1 90 ? -33.928 -2.659 64.391 1.00 32.03 114 PRO A O 1
ATOM 704 N N . ASN A 1 91 ? -34.672 -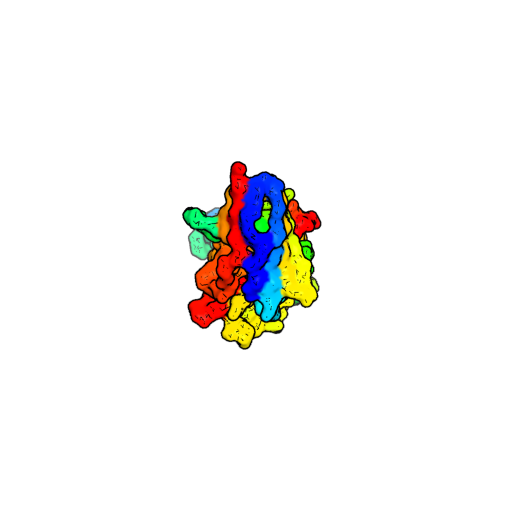3.325 62.354 1.00 30.06 115 ASN A N 1
ATOM 705 C CA . ASN A 1 91 ? -36.003 -2.739 62.427 1.00 28.55 115 ASN A CA 1
ATOM 706 C C . ASN A 1 91 ? -35.959 -1.237 62.515 1.00 31.61 115 ASN A C 1
ATOM 707 O O . ASN A 1 91 ? -36.939 -0.615 62.936 1.00 35.00 115 ASN A O 1
ATOM 712 N N . LYS A 1 92 ? -34.835 -0.626 62.143 1.00 31.63 116 LYS A N 1
ATOM 713 C CA . LYS A 1 92 ? -34.725 0.817 62.112 1.00 30.15 116 LYS A CA 1
ATOM 714 C C . LYS A 1 92 ? -34.113 1.199 60.777 1.00 34.25 116 LYS A C 1
ATOM 715 O O . LYS A 1 92 ? -33.305 0.451 60.228 1.00 30.77 116 LYS A O 1
ATOM 721 N N . ILE A 1 93 ? -34.440 2.395 60.310 1.00 31.30 117 ILE A N 1
ATOM 722 C CA . ILE A 1 93 ? -33.749 3.000 59.169 1.00 27.93 117 ILE A CA 1
ATOM 723 C C . ILE A 1 93 ? -32.857 4.126 59.710 1.00 33.38 117 ILE A C 1
ATOM 724 O O . ILE A 1 93 ? -33.351 5.110 60.277 1.00 36.97 117 ILE A O 1
ATOM 729 N N . ASN A 1 94 ? -31.554 3.977 59.542 1.00 29.44 118 ASN A N 1
ATOM 730 C CA . ASN A 1 94 ? -30.547 4.888 60.085 1.00 28.72 118 ASN A CA 1
ATOM 731 C C . ASN A 1 94 ? -29.821 5.725 59.051 1.00 32.55 118 ASN A C 1
ATOM 732 O O . ASN A 1 94 ? -29.225 6.743 59.414 1.00 32.96 118 ASN A O 1
ATOM 737 N N . GLU A 1 95 ? -29.892 5.380 57.765 1.00 29.94 119 GLU A N 1
ATOM 738 C CA . GLU A 1 95 ? -29.179 6.178 56.787 1.00 29.31 119 GLU A CA 1
ATOM 739 C C . GLU A 1 95 ? -30.123 6.347 55.613 1.00 28.76 119 GLU A C 1
ATOM 740 O O . GLU A 1 95 ? -30.688 5.353 55.151 1.00 28.38 119 GLU A O 1
ATOM 746 N N . VAL A 1 96 ? -30.374 7.589 55.232 1.00 30.71 120 VAL A N 1
ATOM 747 C CA . VAL A 1 96 ? -31.323 7.868 54.155 1.00 29.40 120 VAL A CA 1
ATOM 748 C C . VAL A 1 96 ? -30.748 8.873 53.177 1.00 31.12 120 VAL A C 1
ATOM 749 O O . VAL A 1 96 ? -29.945 9.740 53.528 1.00 28.75 120 VAL A O 1
ATOM 753 N N . SER A 1 97 ? -31.161 8.753 51.910 1.00 26.97 121 SER A N 1
ATOM 754 C CA . SER A 1 97 ? -30.665 9.671 50.893 1.00 31.07 121 SER A CA 1
ATOM 755 C C . SER A 1 97 ? -31.814 10.003 49.947 1.00 29.34 121 SER A C 1
ATOM 756 O O . SER A 1 97 ? -32.774 9.231 49.808 1.00 27.32 121 SER A O 1
ATOM 759 N N . PHE A 1 98 ? -31.688 11.147 49.274 1.00 29.85 122 PHE A N 1
ATOM 760 C CA . PHE A 1 98 ? -32.652 11.531 48.257 1.00 33.36 122 PHE A CA 1
ATOM 761 C C . PHE A 1 98 ? -31.958 12.432 47.238 1.00 31.80 122 PHE A C 1
ATOM 762 O O . PHE A 1 98 ? -31.017 13.164 47.564 1.00 30.24 122 PHE A O 1
ATOM 770 N N A ARG A 1 99 ? -32.395 12.358 45.988 0.30 32.12 123 ARG A N 1
ATOM 771 N N B ARG A 1 99 ? -32.407 12.360 45.992 0.70 32.90 123 ARG A N 1
ATOM 772 C CA A ARG A 1 99 ? -31.807 13.217 44.971 0.30 31.65 123 ARG A CA 1
ATOM 773 C CA B ARG A 1 99 ? -31.826 13.199 44.956 0.70 34.30 123 ARG A CA 1
ATOM 774 C C A ARG A 1 99 ? -32.756 14.357 44.642 0.30 34.24 123 ARG A C 1
ATOM 775 C C B ARG A 1 99 ? -32.765 14.359 44.652 0.70 32.99 123 ARG A C 1
ATOM 776 O O A ARG A 1 99 ? -33.961 14.143 44.469 0.30 35.46 123 ARG A O 1
ATOM 777 O O B ARG A 1 99 ? -33.975 14.160 44.505 0.70 34.18 123 ARG A O 1
ATOM 792 N N . ILE A 1 100 ? -32.206 15.566 44.578 1.00 32.53 124 ILE A N 1
ATOM 793 C CA . ILE A 1 100 ? -32.982 16.792 44.406 1.00 28.54 124 ILE A CA 1
ATOM 794 C C . ILE A 1 100 ? -33.505 16.844 42.979 1.00 36.32 124 ILE A C 1
ATOM 795 O O . ILE A 1 100 ? -32.697 16.791 42.047 1.00 33.19 124 ILE A O 1
ATOM 800 N N . PRO A 1 101 ? -34.819 16.904 42.769 1.00 34.07 125 PRO A N 1
ATOM 801 C CA . PRO A 1 101 ? -35.379 16.928 41.390 1.00 32.76 125 PRO A CA 1
ATOM 802 C C . PRO A 1 101 ? -35.374 18.329 40.824 1.00 35.43 125 PRO A C 1
ATOM 803 O O . PRO A 1 101 ? -35.169 19.293 41.558 1.00 31.28 125 PRO A O 1
ATOM 807 N N . PRO A 1 102 ? -35.584 18.490 39.511 1.00 30.78 126 PRO A N 1
ATOM 808 C CA . PRO A 1 102 ? -35.736 19.844 38.974 1.00 35.99 126 PRO A CA 1
ATOM 809 C C . PRO A 1 102 ? -36.962 20.511 39.565 1.00 41.18 126 PRO A C 1
ATOM 810 O O . PRO A 1 102 ? -38.030 19.901 39.683 1.00 44.46 126 PRO A O 1
ATOM 814 N N . ASN A 1 103 ? -36.775 21.755 39.997 1.00 39.37 127 ASN A N 1
ATOM 815 C CA . ASN A 1 103 ? -37.820 22.528 40.645 1.00 40.21 127 ASN A CA 1
ATOM 816 C C . ASN A 1 103 ? -37.752 23.942 40.099 1.00 36.31 127 ASN A C 1
ATOM 817 O O . ASN A 1 103 ? -36.697 24.575 40.162 1.00 36.97 127 ASN A O 1
ATOM 822 N N . MET A 1 104 ? -38.861 24.422 39.546 1.00 39.88 128 MET A N 1
ATOM 823 C CA . MET A 1 104 ? -38.945 25.767 38.995 1.00 43.03 128 MET A CA 1
ATOM 824 C C . MET A 1 104 ? -39.606 26.746 39.958 1.00 49.91 128 MET A C 1
ATOM 825 O O . MET A 1 104 ? -39.540 27.960 39.730 1.00 51.31 128 MET A O 1
ATOM 830 N N . MET A 1 105 ? -40.232 26.231 41.015 1.00 45.35 129 MET A N 1
ATOM 831 C CA . MET A 1 105 ? -40.787 27.005 42.121 1.00 49.54 129 MET A CA 1
ATOM 832 C C . MET A 1 105 ? -39.663 27.615 42.954 1.00 45.70 129 MET A C 1
ATOM 833 O O . MET A 1 105 ? -38.507 27.201 42.845 1.00 42.35 129 MET A O 1
ATOM 838 N N . PRO A 1 106 ? -39.958 28.609 43.788 1.00 40.13 130 PRO A N 1
ATOM 839 C CA . PRO A 1 106 ? -38.875 29.279 44.507 1.00 39.48 130 PRO A CA 1
ATOM 840 C C . PRO A 1 106 ? -38.244 28.345 45.534 1.00 43.78 130 PRO A C 1
ATOM 841 O O . PRO A 1 106 ? -38.784 27.291 45.877 1.00 45.72 130 PRO A O 1
ATOM 845 N N . GLU A 1 107 ? -37.063 28.736 45.999 1.00 39.15 131 GLU A N 1
ATOM 846 C CA . GLU A 1 107 ? -36.393 27.971 47.049 1.00 41.34 131 GLU A CA 1
ATOM 847 C C . GLU A 1 107 ? -37.319 27.756 48.249 1.00 42.63 131 GLU A C 1
ATOM 848 O O . GLU A 1 107 ? -38.196 28.573 48.546 1.00 43.53 131 GLU A O 1
ATOM 854 N N . LYS A 1 108 ? -37.126 26.627 48.932 1.00 43.25 132 LYS A N 1
ATOM 855 C CA . LYS A 1 108 ? -38.013 26.182 50.018 1.00 39.98 132 LYS A CA 1
ATOM 856 C C . LYS A 1 108 ? -37.256 25.185 50.894 1.00 42.54 132 LYS A C 1
ATOM 857 O O . LYS A 1 108 ? -36.593 24.284 50.363 1.00 39.40 132 LYS A O 1
ATOM 863 N N . PRO A 1 109 ? -37.342 25.276 52.225 1.00 38.87 133 PRO A N 1
ATOM 864 C CA . PRO A 1 109 ? -36.675 24.285 53.077 1.00 38.76 133 PRO A CA 1
ATOM 865 C C . PRO A 1 109 ? -37.493 23.023 53.299 1.00 38.69 133 PRO A C 1
ATOM 866 O O . PRO A 1 109 ? -38.727 23.010 53.272 1.00 41.21 133 PRO A O 1
ATOM 870 N N . ILE A 1 110 ? -36.785 21.936 53.577 1.00 37.79 134 ILE A N 1
ATOM 871 C CA . ILE A 1 110 ? -37.439 20.749 54.099 1.00 35.27 134 ILE A CA 1
ATOM 872 C C . ILE A 1 110 ? -36.616 20.339 55.303 1.00 37.93 134 ILE A C 1
ATOM 873 O O . ILE A 1 110 ? -35.401 20.588 55.352 1.00 34.30 134 ILE A O 1
ATOM 878 N N . TYR A 1 111 ? -37.298 19.737 56.292 1.00 34.89 135 TYR A N 1
ATOM 879 C CA . TYR A 1 111 ? -36.670 19.414 57.574 1.00 35.24 135 TYR A CA 1
ATOM 880 C C . TYR A 1 111 ? -36.850 17.961 57.965 1.00 34.47 135 TYR A C 1
ATOM 881 O O . TYR A 1 111 ? -37.941 17.403 57.828 1.00 34.08 135 TYR A O 1
ATOM 890 N N . CYS A 1 112 ? -35.785 17.354 58.494 1.00 32.20 136 CYS A N 1
ATOM 891 C CA . CYS A 1 112 ? -35.953 16.140 59.256 1.00 36.19 136 CYS A CA 1
ATOM 892 C C . CYS A 1 112 ? -35.156 16.344 60.526 1.00 30.81 136 CYS A C 1
ATOM 893 O O . CYS A 1 112 ? -34.323 17.263 60.623 1.00 29.64 136 CYS A O 1
ATOM 896 N N . PHE A 1 113 ? -35.349 15.433 61.455 1.00 31.37 137 PHE A N 1
ATOM 897 C CA . PHE A 1 113 ? -34.707 15.635 62.750 1.00 31.43 137 PHE A CA 1
ATOM 898 C C . PHE A 1 113 ? -34.170 14.316 63.295 1.00 33.89 137 PHE A C 1
ATOM 899 O O . PHE A 1 113 ? -34.805 13.273 63.117 1.00 36.37 137 PHE A O 1
ATOM 907 N N . CYS A 1 114 ? -33.001 14.369 63.956 1.00 32.10 138 CYS A N 1
ATOM 908 C CA . CYS A 1 114 ? -32.401 13.214 64.617 1.00 26.52 138 CYS A CA 1
ATOM 909 C C . CYS A 1 114 ? -32.403 13.509 66.120 1.00 31.41 138 CYS A C 1
ATOM 910 O O . CYS A 1 114 ? -31.931 14.573 66.511 1.00 30.41 138 CYS A O 1
ATOM 913 N N . GLU A 1 115 ? -32.889 12.571 66.920 1.00 28.92 139 GLU A N 1
ATOM 914 C CA . GLU A 1 115 ? -33.020 12.781 68.375 1.00 32.58 139 GLU A CA 1
ATOM 915 C C . GLU A 1 115 ? -32.319 11.709 69.191 1.00 32.04 139 GLU A C 1
ATOM 916 O O . GLU A 1 115 ? -32.456 10.514 68.914 1.00 31.58 139 GLU A O 1
ATOM 922 N N . ASN A 1 116 ? -31.635 12.131 70.279 1.00 32.90 140 ASN A N 1
ATOM 923 C CA . ASN A 1 116 ? -31.099 11.216 71.274 1.00 33.27 140 ASN A CA 1
ATOM 924 C C . ASN A 1 116 ? -31.758 11.656 72.573 1.00 32.06 140 ASN A C 1
ATOM 925 O O . ASN A 1 116 ? -31.790 12.856 72.844 1.00 30.24 140 ASN A O 1
ATOM 930 N N . LYS A 1 117 ? -32.414 10.735 73.271 1.00 31.48 141 LYS A N 1
ATOM 931 C CA . LYS A 1 117 ? -33.161 11.104 74.480 1.00 34.23 141 LYS A CA 1
ATOM 932 C C . LYS A 1 117 ? -32.623 10.376 75.689 1.00 37.24 141 LYS A C 1
ATOM 933 O O . LYS A 1 117 ? -32.102 9.258 75.590 1.00 38.28 141 LYS A O 1
ATOM 939 N N . LYS A 1 118 ? -32.797 11.013 76.847 1.00 33.55 142 LYS A N 1
ATOM 940 C CA . LYS A 1 118 ? -32.610 10.256 78.070 1.00 34.48 142 LYS A CA 1
ATOM 941 C C . LYS A 1 118 ? -33.223 11.055 79.196 1.00 37.78 142 LYS A C 1
ATOM 942 O O . LYS A 1 118 ? -33.371 12.280 79.088 1.00 32.57 142 LYS A O 1
ATOM 948 N N . THR A 1 119 ? -33.569 10.341 80.270 1.00 37.46 143 THR A N 1
ATOM 949 C CA . THR A 1 119 ? -34.082 10.940 81.502 1.00 40.09 143 THR A CA 1
ATOM 950 C C . THR A 1 119 ? -32.966 10.959 82.527 1.00 39.46 143 THR A C 1
ATOM 951 O O . THR A 1 119 ? -32.239 9.972 82.683 1.00 41.81 143 THR A O 1
ATOM 955 N N . ILE A 1 120 ? -32.778 12.109 83.160 1.00 40.54 144 ILE A N 1
ATOM 956 C CA . ILE A 1 120 ? -31.745 12.236 84.175 1.00 43.97 144 ILE A CA 1
ATOM 957 C C . ILE A 1 120 ? -32.422 12.617 85.479 1.00 40.89 144 ILE A C 1
ATOM 958 O O . ILE A 1 120 ? -33.544 13.131 85.498 1.00 35.48 144 ILE A O 1
ATOM 963 N N . THR A 1 121 ? -31.743 12.316 86.583 1.00 44.82 145 THR A N 1
ATOM 964 C CA . THR A 1 121 ? -32.179 12.764 87.905 1.00 45.55 145 THR A CA 1
ATOM 965 C C . THR A 1 121 ? -31.364 13.991 88.268 1.00 48.63 145 THR A C 1
ATOM 966 O O . THR A 1 121 ? -30.129 13.959 88.208 1.00 50.20 145 THR A O 1
ATOM 970 N N . ILE A 1 122 ? -32.053 15.077 88.593 1.00 47.02 146 ILE A N 1
ATOM 971 C CA . ILE A 1 122 ? -31.423 16.316 89.010 1.00 46.41 146 ILE A CA 1
ATOM 972 C C . ILE A 1 122 ? -31.407 16.267 90.535 1.00 49.48 146 ILE A C 1
ATOM 973 O O . ILE A 1 122 ? -32.469 16.268 91.152 1.00 43.92 146 ILE A O 1
ATOM 978 N N . ASN A 1 123 ? -30.224 16.119 91.131 1.00 51.93 147 ASN A N 1
ATOM 979 C CA . ASN A 1 123 ? -30.112 15.949 92.581 1.00 62.80 147 ASN A CA 1
ATOM 980 C C . ASN A 1 123 ? -30.283 17.300 93.252 1.00 57.27 147 ASN A C 1
ATOM 981 O O . ASN A 1 123 ? -29.569 18.255 92.927 1.00 59.88 147 ASN A O 1
ATOM 986 N N . GLY A 1 124 ? -31.245 17.378 94.173 1.00 59.47 148 GLY A N 1
ATOM 987 C CA . GLY A 1 124 ? -31.601 18.608 94.828 1.00 55.43 148 GLY A CA 1
ATOM 988 C C . GLY A 1 124 ? -31.134 18.656 96.277 1.00 59.24 148 GLY A C 1
ATOM 989 O O . GLY A 1 124 ? -30.465 17.766 96.795 1.00 50.61 148 GLY A O 1
ATOM 990 N N . SER A 1 125 ? -31.537 19.733 96.932 1.00 56.54 149 SER A N 1
ATOM 991 C CA . SER A 1 125 ? -31.009 20.090 98.240 1.00 54.35 149 SER A CA 1
ATOM 992 C C . SER A 1 125 ? -31.775 21.310 98.714 1.00 55.30 149 SER A C 1
ATOM 993 O O . SER A 1 125 ? -32.416 22.008 97.917 1.00 54.21 149 SER A O 1
ATOM 995 N N . ASN A 1 126 ? -31.723 21.539 100.025 1.00 54.37 150 ASN A N 1
ATOM 996 C CA . ASN A 1 126 ? -32.158 22.790 100.644 1.00 52.32 150 ASN A CA 1
ATOM 997 C C . ASN A 1 126 ? -33.528 23.242 100.123 1.00 48.31 150 ASN A C 1
ATOM 998 O O . ASN A 1 126 ? -33.678 24.314 99.540 1.00 46.68 150 ASN A O 1
ATOM 1003 N N . GLY A 1 127 ? -34.537 22.391 100.342 1.00 43.25 151 GLY A N 1
ATOM 1004 C CA . GLY A 1 127 ? -35.904 22.724 100.018 1.00 46.89 151 GLY A CA 1
ATOM 1005 C C . GLY A 1 127 ? -36.287 22.528 98.566 1.00 53.20 151 GLY A C 1
ATOM 1006 O O . GLY A 1 127 ? -37.480 22.624 98.248 1.00 54.94 151 GLY A O 1
ATOM 1007 N N . ASN A 1 128 ? -35.311 22.253 97.677 1.00 47.87 152 ASN A N 1
ATOM 1008 C CA . ASN A 1 128 ? -35.521 21.902 96.267 1.00 54.78 152 ASN A CA 1
ATOM 1009 C C . ASN A 1 128 ? -35.341 20.410 96.045 1.00 51.18 152 ASN A C 1
ATOM 1010 O O . ASN A 1 128 ? -34.213 19.965 95.806 1.00 51.07 152 ASN A O 1
ATOM 1015 N N . PRO A 1 129 ? -36.406 19.617 96.099 1.00 50.02 153 PRO A N 1
ATOM 1016 C CA . PRO A 1 129 ? -36.247 18.161 96.035 1.00 52.62 153 PRO A CA 1
ATOM 1017 C C . PRO A 1 129 ? -35.744 17.705 94.672 1.00 52.05 153 PRO A C 1
ATOM 1018 O O . PRO A 1 129 ? -35.822 18.427 93.673 1.00 42.20 153 PRO A O 1
ATOM 1022 N N . SER A 1 130 ? -35.181 16.495 94.658 1.00 47.49 154 SER A N 1
ATOM 1023 C CA . SER A 1 130 ? -34.690 15.921 93.411 1.00 48.52 154 SER A CA 1
ATOM 1024 C C . SER A 1 130 ? -35.827 15.746 92.421 1.00 44.44 154 SER A C 1
ATOM 1025 O O . SER A 1 130 ? -36.973 15.508 92.797 1.00 46.30 154 SER A O 1
ATOM 1028 N N . SER A 1 131 ? -35.503 15.833 91.126 1.00 38.20 155 SER A N 1
ATOM 1029 C CA . SER A 1 131 ? -36.535 15.677 90.128 1.00 47.31 155 SER A CA 1
ATOM 1030 C C . SER A 1 131 ? -35.951 14.909 88.954 1.00 40.08 155 SER A C 1
ATOM 1031 O O . SER A 1 131 ? -34.723 14.821 88.794 1.00 40.02 155 SER A O 1
ATOM 1034 N N . LYS A 1 132 ? -36.854 14.325 88.172 1.00 43.29 156 LYS A N 1
ATOM 1035 C CA . LYS A 1 132 ? -36.510 13.750 86.865 1.00 40.31 156 LYS A CA 1
ATOM 1036 C C . LYS A 1 132 ? -36.675 14.778 85.756 1.00 44.89 156 LYS A C 1
ATOM 1037 O O . LYS A 1 132 ? -37.617 15.573 85.767 1.00 46.31 156 LYS A O 1
ATOM 1043 N N . LYS A 1 133 ? -35.778 14.724 84.764 1.00 40.01 157 LYS A N 1
ATOM 1044 C CA . LYS A 1 133 ? -35.817 15.645 83.644 1.00 42.37 157 LYS A CA 1
ATOM 1045 C C . LYS A 1 133 ? -35.478 14.847 82.392 1.00 38.86 157 LYS A C 1
ATOM 1046 O O . LYS A 1 133 ? -34.484 14.106 82.381 1.00 39.36 157 LYS A O 1
ATOM 1052 N N . ASP A 1 134 ? -36.331 14.958 81.376 1.00 41.90 158 ASP A N 1
ATOM 1053 C CA . ASP A 1 134 ? -36.037 14.421 80.044 1.00 42.96 158 ASP A CA 1
ATOM 1054 C C . ASP A 1 134 ? -35.224 15.453 79.281 1.00 40.99 158 ASP A C 1
ATOM 1055 O O . ASP A 1 134 ? -35.654 16.611 79.152 1.00 40.25 158 ASP A O 1
ATOM 1060 N N . ILE A 1 135 ? -34.038 15.060 78.817 1.00 33.72 159 ILE A N 1
ATOM 1061 C CA . ILE A 1 135 ? -33.249 15.948 77.986 1.00 33.23 159 ILE A CA 1
ATOM 1062 C C . ILE A 1 135 ? -33.079 15.293 76.615 1.00 34.62 159 ILE A C 1
ATOM 1063 O O . ILE A 1 135 ? -33.200 14.073 76.452 1.00 33.21 159 ILE A O 1
ATOM 1068 N N . ILE A 1 136 ? -32.831 16.130 75.631 1.00 32.56 160 ILE A N 1
ATOM 1069 C CA . ILE A 1 136 ? -32.795 15.706 74.218 1.00 33.39 160 ILE A CA 1
ATOM 1070 C C . ILE A 1 136 ? -31.599 16.364 73.565 1.00 33.58 160 ILE A C 1
ATOM 1071 O O . ILE A 1 136 ? -31.394 17.574 73.719 1.00 33.07 160 ILE A O 1
ATOM 1076 N N . ASN A 1 137 ? -30.812 15.586 72.822 1.00 32.29 161 ASN A N 1
ATOM 1077 C CA . ASN A 1 137 ? -29.868 16.180 71.892 1.00 31.90 161 ASN A CA 1
ATOM 1078 C C . ASN A 1 137 ? -30.476 15.953 70.527 1.00 35.12 161 ASN A C 1
ATOM 1079 O O . ASN A 1 137 ? -30.719 14.802 70.163 1.00 33.15 161 ASN A O 1
ATOM 1084 N N . ARG A 1 138 ? -30.809 17.047 69.839 1.00 32.74 162 ARG A N 1
ATOM 1085 C CA . ARG A 1 138 ? -31.577 17.014 68.615 1.00 33.22 162 ARG A CA 1
ATOM 1086 C C . ARG A 1 138 ? -30.674 17.549 67.535 1.00 35.44 162 ARG A C 1
ATOM 1087 O O . ARG A 1 138 ? -30.010 18.580 67.729 1.00 33.00 162 ARG A O 1
ATOM 1095 N N . GLY A 1 139 ? -30.638 16.848 66.409 1.00 31.80 163 GLY A N 1
ATOM 1096 C CA . GLY A 1 139 ? -29.990 17.339 65.229 1.00 32.93 163 GLY A CA 1
ATOM 1097 C C . GLY A 1 139 ? -31.062 17.700 64.218 1.00 28.08 163 GLY A C 1
ATOM 1098 O O . GLY A 1 139 ? -32.000 16.921 63.978 1.00 34.78 163 GLY A O 1
ATOM 1099 N N . ILE A 1 140 ? -30.953 18.906 63.695 1.00 28.91 164 ILE A N 1
ATOM 1100 C CA . ILE A 1 140 ? -31.876 19.421 62.691 1.00 29.75 164 ILE A CA 1
ATOM 1101 C C . ILE A 1 140 ? -31.214 19.277 61.326 1.00 28.94 164 ILE A C 1
ATOM 1102 O O . ILE A 1 140 ? -30.090 19.757 61.116 1.00 32.25 164 ILE A O 1
ATOM 1107 N N . VAL A 1 141 ? -31.906 18.625 60.422 1.00 30.55 165 VAL A N 1
ATOM 1108 C CA . VAL A 1 141 ? -31.473 18.557 59.026 1.00 31.01 165 VAL A CA 1
ATOM 1109 C C . VAL A 1 141 ? -32.293 19.592 58.282 1.00 28.79 165 VAL A C 1
ATOM 1110 O O . VAL A 1 141 ? -33.525 19.478 58.207 1.00 36.08 165 VAL A O 1
ATOM 1114 N N . GLU A 1 142 ? -31.627 20.614 57.756 1.00 30.81 166 GLU A N 1
ATOM 1115 C CA . GLU A 1 142 ? -32.291 21.620 56.942 1.00 31.28 166 GLU A CA 1
ATOM 1116 C C . GLU A 1 142 ? -31.748 21.511 55.522 1.00 30.39 166 GLU A C 1
ATOM 1117 O O . GLU A 1 142 ? -30.575 21.792 55.297 1.00 33.46 166 GLU A O 1
ATOM 1123 N N . ILE A 1 143 ? -32.595 21.091 54.590 1.00 29.52 167 ILE A N 1
ATOM 1124 C CA . ILE A 1 143 ? -32.233 20.985 53.158 1.00 31.09 167 ILE A CA 1
ATOM 1125 C C . ILE A 1 143 ? -32.912 22.131 52.423 1.00 33.11 167 ILE A C 1
ATOM 1126 O O . ILE A 1 143 ? -34.141 22.247 52.474 1.00 36.51 167 ILE A O 1
ATOM 1131 N N . ILE A 1 144 ? -32.130 22.985 51.756 1.00 33.10 168 ILE A N 1
ATOM 1132 C CA . ILE A 1 144 ? -32.694 24.040 50.915 1.00 31.34 168 ILE A CA 1
ATOM 1133 C C . ILE A 1 144 ? -32.852 23.479 49.504 1.00 36.51 168 ILE A C 1
ATOM 1134 O O . ILE A 1 144 ? -31.864 23.103 48.868 1.00 37.70 168 ILE A O 1
ATOM 1139 N N . ILE A 1 145 ? -34.087 23.406 49.030 1.00 32.49 169 ILE A N 1
ATOM 1140 C CA . ILE A 1 145 ? -34.430 22.910 47.702 1.00 38.65 169 ILE A CA 1
ATOM 1141 C C . ILE A 1 145 ? -34.176 24.037 46.719 1.00 37.70 169 ILE A C 1
ATOM 1142 O O . ILE A 1 145 ? -34.887 25.050 46.770 1.00 37.78 169 ILE A O 1
ATOM 1147 N N . PRO A 1 146 ? -33.191 23.920 45.833 1.00 37.35 170 PRO A N 1
ATOM 1148 C CA . PRO A 1 146 ? -32.830 25.047 44.960 1.00 40.10 170 PRO A CA 1
ATOM 1149 C C . PRO A 1 146 ? -33.859 25.224 43.846 1.00 35.98 170 PRO A C 1
ATOM 1150 O O . PRO A 1 146 ? -34.712 24.372 43.607 1.00 34.82 170 PRO A O 1
ATOM 1154 N N . SER A 1 147 ? -33.782 26.366 43.173 1.00 37.31 171 SER A N 1
ATOM 1155 C CA . SER A 1 147 ? -34.774 26.702 42.158 1.00 38.21 171 SER A CA 1
ATOM 1156 C C . SER A 1 147 ? -34.078 26.857 40.805 1.00 40.21 171 SER A C 1
ATOM 1157 O O . SER A 1 147 ? -32.954 27.361 40.728 1.00 40.20 171 SER A O 1
ATOM 1160 N N . LEU A 1 148 ? -34.710 26.364 39.752 1.00 37.71 172 LEU A N 1
ATOM 1161 C CA . LEU A 1 148 ? -34.147 26.502 38.406 1.00 42.35 172 LEU A CA 1
ATOM 1162 C C . LEU A 1 148 ? -34.740 27.731 37.744 1.00 37.87 172 LEU A C 1
ATOM 1163 O O . LEU A 1 148 ? -35.931 28.009 37.894 1.00 43.78 172 LEU A O 1
ATOM 1168 N N . ASN A 1 149 ? -33.911 28.470 37.008 1.00 43.97 173 ASN A N 1
ATOM 1169 C CA . ASN A 1 149 ? -34.418 29.649 36.321 1.00 48.55 173 ASN A CA 1
ATOM 1170 C C . ASN A 1 149 ? -34.646 29.426 34.837 1.00 45.23 173 ASN A C 1
ATOM 1171 O O . ASN A 1 149 ? -35.115 30.338 34.161 1.00 49.00 173 ASN A O 1
ATOM 1176 N N . GLU A 1 150 ? -34.382 28.226 34.330 1.00 45.89 174 GLU A N 1
ATOM 1177 C CA . GLU A 1 150 ? -34.681 27.895 32.940 1.00 48.15 174 GLU A CA 1
ATOM 1178 C C . GLU A 1 150 ? -35.050 26.419 32.848 1.00 47.79 174 GLU A C 1
ATOM 1179 O O . GLU A 1 150 ? -34.706 25.626 33.719 1.00 41.69 174 GLU A O 1
ATOM 1185 N N . LYS A 1 151 ? -35.730 26.038 31.771 1.00 43.49 175 LYS A N 1
ATOM 1186 C CA . LYS A 1 151 ? -36.156 24.649 31.714 1.00 42.84 175 LYS A CA 1
ATOM 1187 C C . LYS A 1 151 ? -34.958 23.737 31.473 1.00 36.20 175 LYS A C 1
ATOM 1188 O O . LYS A 1 151 ? -33.894 24.168 31.032 1.00 39.34 175 LYS A O 1
ATOM 1194 N N . VAL A 1 152 ? -35.120 22.471 31.852 1.00 35.73 176 VAL A N 1
ATOM 1195 C CA . VAL A 1 152 ? -34.108 21.472 31.538 1.00 30.95 176 VAL A CA 1
ATOM 1196 C C . VAL A 1 152 ? -34.038 21.346 30.015 1.00 32.82 176 VAL A C 1
ATOM 1197 O O . VAL A 1 152 ? -35.075 21.238 29.352 1.00 32.58 176 VAL A O 1
ATOM 1201 N N . LYS A 1 153 ? -32.832 21.398 29.459 1.00 31.59 177 LYS A N 1
ATOM 1202 C CA . LYS A 1 153 ? -32.675 21.152 28.009 1.00 34.53 177 LYS A CA 1
ATOM 1203 C C . LYS A 1 153 ? -32.987 19.690 27.739 1.00 36.80 177 LYS A C 1
ATOM 1204 O O . LYS A 1 153 ? -32.276 18.806 28.227 1.00 36.36 177 LYS A O 1
ATOM 1210 N N . GLY A 1 154 ? -34.040 19.415 26.985 1.00 33.65 178 GLY A N 1
ATOM 1211 C CA . GLY A 1 154 ? -34.465 18.041 26.831 1.00 34.20 178 GLY A CA 1
ATOM 1212 C C . GLY A 1 154 ? -35.883 17.941 26.309 1.00 34.67 178 GLY A C 1
ATOM 1213 O O . GLY A 1 154 ? -36.467 18.914 25.826 1.00 36.63 178 GLY A O 1
ATOM 1214 N N . CYS A 1 155 ? -36.399 16.721 26.359 1.00 33.49 179 CYS A N 1
ATOM 1215 C CA . CYS A 1 155 ? -37.585 16.358 25.590 1.00 34.56 179 CYS A CA 1
ATOM 1216 C C . CYS A 1 155 ? -38.616 15.694 26.480 1.00 32.48 179 CYS A C 1
ATOM 1217 O O . CYS A 1 155 ? -38.349 14.632 27.041 1.00 31.27 179 CYS A O 1
ATOM 1220 N N . ASP A 1 156 ? -39.799 16.291 26.563 1.00 31.54 180 ASP A N 1
ATOM 1221 C CA . ASP A 1 156 ? -40.956 15.674 27.189 1.00 32.31 180 ASP A CA 1
ATOM 1222 C C . ASP A 1 156 ? -41.790 14.986 26.110 1.00 37.04 180 ASP A C 1
ATOM 1223 O O . ASP A 1 156 ? -42.549 15.639 25.391 1.00 33.89 180 ASP A O 1
ATOM 1228 N N . PHE A 1 157 ? -41.688 13.665 26.021 1.00 35.56 181 PHE A N 1
ATOM 1229 C CA . PHE A 1 157 ? -42.513 12.968 25.031 1.00 37.16 181 PHE A CA 1
ATOM 1230 C C . PHE A 1 157 ? -43.939 12.726 25.521 1.00 39.69 181 PHE A C 1
ATOM 1231 O O . PHE A 1 157 ? -44.733 12.090 24.809 1.00 40.89 181 PHE A O 1
ATOM 1239 N N . THR A 1 158 ? -44.291 13.212 26.723 1.00 37.66 182 THR A N 1
ATOM 1240 C CA . THR A 1 158 ? -45.636 12.992 27.234 1.00 38.87 182 THR A CA 1
ATOM 1241 C C . THR A 1 158 ? -46.553 14.204 27.085 1.00 38.95 182 THR A C 1
ATOM 1242 O O . THR A 1 158 ? -47.749 14.084 27.392 1.00 41.27 182 THR A O 1
ATOM 1246 N N . THR A 1 159 ? -46.028 15.367 26.694 1.00 35.58 183 THR A N 1
ATOM 1247 C CA . THR A 1 159 ? -46.857 16.555 26.598 1.00 34.64 183 THR A CA 1
ATOM 1248 C C . THR A 1 159 ? -46.111 17.642 25.840 1.00 38.45 183 THR A C 1
ATOM 1249 O O . THR A 1 159 ? -44.888 17.766 25.936 1.00 37.11 183 THR A O 1
ATOM 1253 N N . SER A 1 160 ? -46.857 18.427 25.075 1.00 33.23 184 SER A N 1
ATOM 1254 C CA . SER A 1 160 ? -46.252 19.574 24.412 1.00 38.30 184 SER A CA 1
ATOM 1255 C C . SER A 1 160 ? -46.360 20.842 25.235 1.00 40.29 184 SER A C 1
ATOM 1256 O O . SER A 1 160 ? -45.949 21.911 24.772 1.00 39.89 184 SER A O 1
ATOM 1259 N N . GLU A 1 161 ? -46.877 20.737 26.455 1.00 41.00 185 GLU A N 1
ATOM 1260 C CA . GLU A 1 161 ? -46.998 21.867 27.362 1.00 40.06 185 GLU A CA 1
ATOM 1261 C C . GLU A 1 161 ? -46.234 21.547 28.639 1.00 40.80 185 GLU A C 1
ATOM 1262 O O . GLU A 1 161 ? -46.758 21.702 29.747 1.00 43.97 185 GLU A O 1
ATOM 1268 N N . SER A 1 162 ? -44.989 21.104 28.491 1.00 38.83 186 SER A N 1
ATOM 1269 C CA . SER A 1 162 ? -44.230 20.637 29.644 1.00 42.53 186 SER A CA 1
ATOM 1270 C C . SER A 1 162 ? -43.804 21.809 30.514 1.00 46.07 186 SER A C 1
ATOM 1271 O O . SER A 1 162 ? -43.394 22.859 30.016 1.00 42.64 186 SER A O 1
ATOM 1274 N N . THR A 1 163 ? -43.875 21.609 31.827 1.00 47.16 187 THR A N 1
ATOM 1275 C CA . THR A 1 163 ? -43.336 22.558 32.786 1.00 45.77 187 THR A CA 1
ATOM 1276 C C . THR A 1 163 ? -41.856 22.331 33.088 1.00 48.40 187 THR A C 1
ATOM 1277 O O . THR A 1 163 ? -41.226 23.186 33.723 1.00 48.85 187 THR A O 1
ATOM 1281 N N . ILE A 1 164 ? -41.275 21.215 32.650 1.00 42.95 188 ILE A N 1
ATOM 1282 C CA . ILE A 1 164 ? -39.922 20.841 33.033 1.00 40.96 188 ILE A CA 1
ATOM 1283 C C . ILE A 1 164 ? -38.947 20.990 31.876 1.00 41.49 188 ILE A C 1
ATOM 1284 O O . ILE A 1 164 ? -37.827 21.479 32.057 1.00 38.23 188 ILE A O 1
ATOM 1289 N N . PHE A 1 165 ? -39.359 20.559 30.682 1.00 35.43 189 PHE A N 1
ATOM 1290 C CA . PHE A 1 165 ? -38.427 20.351 29.597 1.00 36.07 189 PHE A CA 1
ATOM 1291 C C . PHE A 1 165 ? -38.633 21.422 28.539 1.00 35.76 189 PHE A C 1
ATOM 1292 O O . PHE A 1 165 ? -39.756 21.880 28.315 1.00 39.19 189 PHE A O 1
ATOM 1300 N N . SER A 1 166 ? -37.524 21.780 27.893 1.00 36.17 190 SER A N 1
ATOM 1301 C CA . SER A 1 166 ? -37.517 22.860 26.914 1.00 40.63 190 SER A CA 1
ATOM 1302 C C . SER A 1 166 ? -38.300 22.490 25.666 1.00 38.28 190 SER A C 1
ATOM 1303 O O . SER A 1 166 ? -38.834 23.383 24.996 1.00 40.98 190 SER A O 1
ATOM 1306 N N . LYS A 1 167 ? -38.380 21.201 25.332 1.00 36.54 191 LYS A N 1
ATOM 1307 C CA . LYS A 1 167 ? -39.131 20.723 24.168 1.00 36.23 191 LYS A CA 1
ATOM 1308 C C . LYS A 1 167 ? -40.091 19.631 24.616 1.00 38.88 191 LYS A C 1
ATOM 1309 O O . LYS A 1 167 ? -39.793 18.877 25.554 1.00 37.48 191 LYS A O 1
ATOM 1314 N N . GLY A 1 168 ? -41.254 19.568 23.962 1.00 33.98 192 GLY A N 1
ATOM 1315 C CA . GLY A 1 168 ? -42.249 18.549 24.260 1.00 35.70 192 GLY A CA 1
ATOM 1316 C C . GLY A 1 168 ? -43.066 18.177 23.038 1.00 39.21 192 GLY A C 1
ATOM 1317 O O . GLY A 1 168 ? -43.125 18.932 22.061 1.00 37.94 192 GLY A O 1
ATOM 1318 N N . TYR A 1 169 ? -43.726 17.010 23.108 1.00 37.96 193 TYR A N 1
ATOM 1319 C CA . TYR A 1 169 ? -44.527 16.481 22.006 1.00 43.63 193 TYR A CA 1
ATOM 1320 C C . TYR A 1 169 ? -45.873 16.006 22.521 1.00 40.97 193 TYR A C 1
ATOM 1321 O O . TYR A 1 169 ? -45.949 15.323 23.548 1.00 39.65 193 TYR A O 1
ATOM 1330 N N . SER A 1 170 ? -46.930 16.336 21.779 1.00 43.49 194 SER A N 1
ATOM 1331 C CA . SER A 1 170 ? -48.278 16.007 22.220 1.00 48.75 194 SER A CA 1
ATOM 1332 C C . SER A 1 170 ? -48.592 14.547 21.916 1.00 49.77 194 SER A C 1
ATOM 1333 O O . SER A 1 170 ? -47.867 13.875 21.180 1.00 49.53 194 SER A O 1
ATOM 1336 N N . ILE A 1 171 ? -49.686 14.043 22.497 1.00 49.29 195 ILE A N 1
ATOM 1337 C CA . ILE A 1 171 ? -50.012 12.641 22.243 1.00 50.87 195 ILE A CA 1
ATOM 1338 C C . ILE A 1 171 ? -50.379 12.438 20.780 1.00 55.47 195 ILE A C 1
ATOM 1339 O O . ILE A 1 171 ? -50.092 11.382 20.205 1.00 56.60 195 ILE A O 1
ATOM 1344 N N . ASN A 1 172 ? -50.986 13.444 20.144 1.00 55.87 196 ASN A N 1
ATOM 1345 C CA . ASN A 1 172 ? -51.345 13.311 18.741 1.00 56.14 196 ASN A CA 1
ATOM 1346 C C . ASN A 1 172 ? -50.107 13.159 17.872 1.00 55.35 196 ASN A C 1
ATOM 1347 O O . ASN A 1 172 ? -50.156 12.489 16.838 1.00 59.46 196 ASN A O 1
ATOM 1349 N N . GLU A 1 173 ? -48.981 13.754 18.280 1.00 57.09 197 GLU A N 1
ATOM 1350 C CA . GLU A 1 173 ? -47.745 13.609 17.512 1.00 55.28 197 GLU A CA 1
ATOM 1351 C C . GLU A 1 173 ? -47.070 12.258 17.757 1.00 56.56 197 GLU A C 1
ATOM 1352 O O . GLU A 1 173 ? -46.601 11.627 16.803 1.00 54.13 197 GLU A O 1
ATOM 1358 N N . ILE A 1 174 ? -47.002 11.789 19.013 1.00 47.15 198 ILE A N 1
ATOM 1359 C CA . ILE A 1 174 ? -46.346 10.504 19.271 1.00 49.44 198 ILE A CA 1
ATOM 1360 C C . ILE A 1 174 ? -47.217 9.303 18.921 1.00 55.51 198 ILE A C 1
ATOM 1361 O O . ILE A 1 174 ? -46.690 8.185 18.793 1.00 53.47 198 ILE A O 1
ATOM 1366 N N . SER A 1 175 ? -48.525 9.495 18.750 1.00 56.03 199 SER A N 1
ATOM 1367 C CA . SER A 1 175 ? -49.451 8.404 18.435 1.00 60.51 199 SER A CA 1
ATOM 1368 C C . SER A 1 175 ? -49.483 8.064 16.946 1.00 61.68 199 SER A C 1
ATOM 1369 O O . SER A 1 175 ? -49.729 8.931 16.107 1.00 65.25 199 SER A O 1
ATOM 1372 N N . GLN A 1 183 ? -42.919 7.919 10.673 1.00 58.08 207 GLN A N 1
ATOM 1373 C CA . GLN A 1 183 ? -41.542 8.349 10.867 1.00 51.90 207 GLN A CA 1
ATOM 1374 C C . GLN A 1 183 ? -41.276 8.592 12.356 1.00 56.84 207 GLN A C 1
ATOM 1375 O O . GLN A 1 183 ? -42.118 9.143 13.073 1.00 56.37 207 GLN A O 1
ATOM 1377 N N . ASP A 1 184 ? -40.094 8.181 12.802 1.00 53.66 208 ASP A N 1
ATOM 1378 C CA . ASP A 1 184 ? -39.713 8.304 14.203 1.00 46.08 208 ASP A CA 1
ATOM 1379 C C . ASP A 1 184 ? -39.549 9.755 14.608 1.00 49.98 208 ASP A C 1
ATOM 1380 O O . ASP A 1 184 ? -39.179 10.611 13.797 1.00 46.50 208 ASP A O 1
ATOM 1385 N N . ILE A 1 185 ? -39.779 10.032 15.908 1.00 38.29 209 ILE A N 1
ATOM 1386 C CA . ILE A 1 185 ? -39.535 11.366 16.407 1.00 41.51 209 ILE A CA 1
ATOM 1387 C C . ILE A 1 185 ? -38.120 11.414 16.937 1.00 39.83 209 ILE A C 1
ATOM 1388 O O . ILE A 1 185 ? -37.673 10.501 17.644 1.00 42.25 209 ILE A O 1
ATOM 1393 N N . VAL A 1 186 ? -37.409 12.466 16.580 1.00 34.81 210 VAL A N 1
ATOM 1394 C CA . VAL A 1 186 ? -36.037 12.623 16.980 1.00 36.39 210 VAL A CA 1
ATOM 1395 C C . VAL A 1 186 ? -35.980 14.000 17.591 1.00 41.64 210 VAL A C 1
ATOM 1396 O O . VAL A 1 186 ? -36.260 15.004 16.919 1.00 44.52 210 VAL A O 1
ATOM 1400 N N . CYS A 1 187 ? -35.748 14.034 18.884 1.00 36.26 211 CYS A N 1
ATOM 1401 C CA . CYS A 1 187 ? -35.645 15.263 19.648 1.00 39.01 211 CYS A CA 1
ATOM 1402 C C . CYS A 1 187 ? -34.170 15.497 19.946 1.00 37.30 211 CYS A C 1
ATOM 1403 O O . CYS A 1 187 ? -33.539 14.685 20.631 1.00 37.37 211 CYS A O 1
ATOM 1406 N N . THR A 1 188 ? -33.631 16.606 19.464 1.00 33.43 212 THR A N 1
ATOM 1407 C CA . THR A 1 188 ? -32.201 16.875 19.550 1.00 35.12 212 THR A CA 1
ATOM 1408 C C . THR A 1 188 ? -31.965 18.044 20.492 1.00 38.52 212 THR A C 1
ATOM 1409 O O . THR A 1 188 ? -32.656 19.061 20.403 1.00 44.26 212 THR A O 1
ATOM 1413 N N . VAL A 1 189 ? -30.994 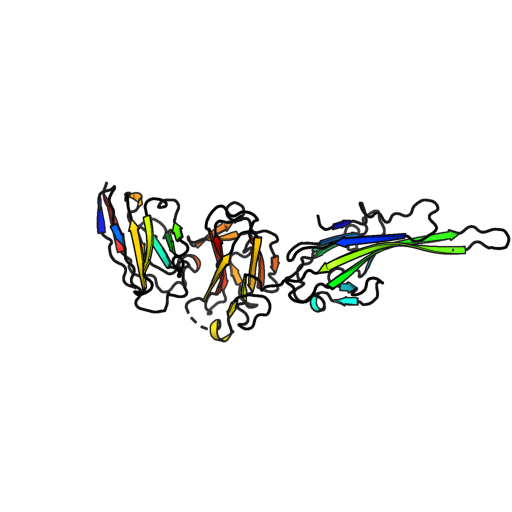17.908 21.384 1.00 40.85 213 VAL A N 1
ATOM 1414 C CA . VAL A 1 189 ? -30.575 19.033 22.210 1.00 39.79 213 VAL A CA 1
ATOM 1415 C C . VAL A 1 189 ? -29.084 19.271 22.015 1.00 37.32 213 VAL A C 1
ATOM 1416 O O . VAL A 1 189 ? -28.296 18.332 21.845 1.00 38.50 213 VAL A O 1
ATOM 1420 N N . LYS A 1 190 ? -28.709 20.545 21.950 1.00 36.26 214 LYS A N 1
ATOM 1421 C CA . LYS A 1 190 ? -27.312 20.949 21.858 1.00 34.18 214 LYS A CA 1
ATOM 1422 C C . LYS A 1 190 ? -26.874 21.320 23.266 1.00 43.09 214 LYS A C 1
ATOM 1423 O O . LYS A 1 190 ? -27.528 22.135 23.922 1.00 43.06 214 LYS A O 1
ATOM 1426 N N . ALA A 1 191 ? -25.815 20.690 23.747 1.00 38.96 215 ALA A N 1
ATOM 1427 C CA . ALA A 1 191 ? -25.469 20.787 25.154 1.00 45.71 215 ALA A CA 1
ATOM 1428 C C . ALA A 1 191 ? -24.014 21.193 25.293 1.00 49.27 215 ALA A C 1
ATOM 1429 O O . ALA A 1 191 ? -23.165 20.803 24.491 1.00 41.87 215 ALA A O 1
ATOM 1431 N N . HIS A 1 192 ? -23.736 21.962 26.338 1.00 43.52 216 HIS A N 1
ATOM 1432 C CA . HIS A 1 192 ? -22.401 22.447 26.616 1.00 45.55 216 HIS A CA 1
ATOM 1433 C C . HIS A 1 192 ? -22.024 22.005 28.029 1.00 46.76 216 HIS A C 1
ATOM 1434 O O . HIS A 1 192 ? -22.834 21.423 28.755 1.00 42.79 216 HIS A O 1
ATOM 1441 N N . ALA A 1 193 ? -20.766 22.232 28.396 1.00 43.81 217 ALA A N 1
ATOM 1442 C CA . ALA A 1 193 ? -20.287 21.790 29.694 1.00 44.23 217 ALA A CA 1
ATOM 1443 C C . ALA A 1 193 ? -21.189 22.331 30.803 1.00 44.01 217 ALA A C 1
ATOM 1444 O O . ALA A 1 193 ? -21.674 23.459 30.730 1.00 43.37 217 ALA A O 1
ATOM 1446 N N . ASN A 1 194 ? -21.455 21.490 31.807 1.00 45.25 218 ASN A N 1
ATOM 1447 C CA . ASN A 1 194 ? -22.286 21.750 32.983 1.00 43.89 218 ASN A CA 1
ATOM 1448 C C . ASN A 1 194 ? -23.781 21.875 32.697 1.00 40.57 218 ASN A C 1
ATOM 1449 O O . ASN A 1 194 ? -24.554 22.062 33.652 1.00 41.19 218 ASN A O 1
ATOM 1454 N N . ASP A 1 195 ? -24.231 21.710 31.454 1.00 43.03 219 ASP A N 1
ATOM 1455 C CA . ASP A 1 195 ? -25.656 21.784 31.140 1.00 39.71 219 ASP A CA 1
ATOM 1456 C C . ASP A 1 195 ? -26.431 20.652 31.797 1.00 38.20 219 ASP A C 1
ATOM 1457 O O . ASP A 1 195 ? -25.984 19.506 31.831 1.00 38.66 219 ASP A O 1
ATOM 1462 N N . LEU A 1 196 ? -27.628 20.966 32.264 1.00 34.24 220 LEU A N 1
ATOM 1463 C CA . LEU A 1 196 ? -28.562 19.961 32.758 1.00 33.65 220 LEU A CA 1
ATOM 1464 C C . LEU A 1 196 ? -29.464 19.539 31.604 1.00 35.49 220 LEU A C 1
ATOM 1465 O O . LEU A 1 196 ? -30.041 20.391 30.929 1.00 34.64 220 LEU A O 1
ATOM 1470 N N . ILE A 1 197 ? -29.522 18.235 31.336 1.00 34.65 221 ILE A N 1
ATOM 1471 C CA . ILE A 1 197 ? -30.300 17.665 30.246 1.00 34.01 221 ILE A CA 1
ATOM 1472 C C . ILE A 1 197 ? -31.173 16.534 30.789 1.00 32.66 221 ILE A C 1
ATOM 1473 O O . ILE A 1 197 ? -30.954 16.023 31.885 1.00 31.74 221 ILE A O 1
ATOM 1478 N N . GLY A 1 198 ? -32.135 16.106 29.980 1.00 29.88 222 GLY A N 1
ATOM 1479 C CA . GLY A 1 198 ? -32.956 14.963 30.325 1.00 28.57 222 GLY A CA 1
ATOM 1480 C C . GLY A 1 198 ? -34.103 14.760 29.349 1.00 31.99 222 GLY A C 1
ATOM 1481 O O . GLY A 1 198 ? -34.294 15.525 28.394 1.00 31.33 222 GLY A O 1
ATOM 1482 N N . PHE A 1 199 ? -34.862 13.693 29.596 1.00 27.72 223 PHE A N 1
ATOM 1483 C CA . PHE A 1 199 ? -36.073 13.438 28.847 1.00 30.54 223 PHE A CA 1
ATOM 1484 C C . PHE A 1 199 ? -37.033 12.584 29.664 1.00 32.13 223 PHE A C 1
ATOM 1485 O O . PHE A 1 199 ? -36.662 11.967 30.676 1.00 30.88 223 PHE A O 1
ATOM 1493 N N . LYS A 1 200 ? -38.283 12.553 29.203 1.00 29.64 224 LYS A N 1
ATOM 1494 C CA . LYS A 1 200 ? -39.334 11.733 29.795 1.00 33.24 224 LYS A CA 1
ATOM 1495 C C . LYS A 1 200 ? -40.105 11.033 28.677 1.00 35.06 224 LYS A C 1
ATOM 1496 O O . LYS A 1 200 ? -40.569 11.682 27.735 1.00 35.66 224 LYS A O 1
ATOM 1502 N N . CYS A 1 201 ? -40.244 9.715 28.792 1.00 35.79 225 CYS A N 1
ATOM 1503 C CA . CYS A 1 201 ? -41.012 8.871 27.887 1.00 39.83 225 CYS A CA 1
ATOM 1504 C C . CYS A 1 201 ? -42.320 8.429 28.528 1.00 37.01 225 CYS A C 1
ATOM 1505 O O . CYS A 1 201 ? -42.436 8.398 29.763 1.00 39.62 225 CYS A O 1
ATOM 1508 N N . PRO A 1 202 ? -43.344 8.146 27.729 1.00 36.64 226 PRO A N 1
ATOM 1509 C CA . PRO A 1 202 ? -44.620 7.678 28.281 1.00 43.34 226 PRO A CA 1
ATOM 1510 C C . PRO A 1 202 ? -44.443 6.375 29.031 1.00 44.57 226 PRO A C 1
ATOM 1511 O O . PRO A 1 202 ? -43.457 5.657 28.848 1.00 40.25 226 PRO A O 1
ATOM 1515 N N . SER A 1 203 ? -45.430 6.074 29.889 1.00 44.88 227 SER A N 1
ATOM 1516 C CA . SER A 1 203 ? -45.236 5.054 30.918 1.00 53.57 227 SER A CA 1
ATOM 1517 C C . SER A 1 203 ? -44.881 3.696 30.316 1.00 54.49 227 SER A C 1
ATOM 1518 O O . SER A 1 203 ? -43.862 3.094 30.677 1.00 62.05 227 SER A O 1
ATOM 1521 N N . ASN A 1 204 ? -45.695 3.179 29.405 1.00 54.39 228 ASN A N 1
ATOM 1522 C CA . ASN A 1 204 ? -45.450 1.804 28.990 1.00 56.47 228 ASN A CA 1
ATOM 1523 C C . ASN A 1 204 ? -44.455 1.687 27.836 1.00 53.37 228 ASN A C 1
ATOM 1524 O O . ASN A 1 204 ? -44.469 0.674 27.132 1.00 53.25 228 ASN A O 1
ATOM 1529 N N . TYR A 1 205 ? -43.570 2.671 27.643 1.00 49.99 229 TYR A N 1
ATOM 1530 C CA . TYR A 1 205 ? -42.485 2.545 26.666 1.00 45.36 229 TYR A CA 1
ATOM 1531 C C . TYR A 1 205 ? -41.236 2.000 27.348 1.00 44.58 229 TYR A C 1
ATOM 1532 O O . TYR A 1 205 ? -41.013 2.205 28.540 1.00 48.29 229 TYR A O 1
ATOM 1541 N N . SER A 1 206 ? -40.414 1.317 26.576 1.00 40.99 230 SER A N 1
ATOM 1542 C CA . SER A 1 206 ? -39.144 0.771 27.025 1.00 41.90 230 SER A CA 1
ATOM 1543 C C . SER A 1 206 ? -38.028 1.733 26.642 1.00 38.25 230 SER A C 1
ATOM 1544 O O . SER A 1 206 ? -38.057 2.314 25.562 1.00 44.46 230 SER A O 1
ATOM 1547 N N . VAL A 1 207 ? -37.002 1.837 27.477 1.00 39.16 231 VAL A N 1
ATOM 1548 C CA . VAL A 1 207 ? -35.879 2.730 27.200 1.00 38.61 231 VAL A CA 1
ATOM 1549 C C . VAL A 1 207 ? -34.647 1.901 26.863 1.00 38.57 231 VAL A C 1
ATOM 1550 O O . VAL A 1 207 ? -34.288 1.000 27.618 1.00 37.23 231 VAL A O 1
ATOM 1554 N N . GLU A 1 208 ? -33.999 2.189 25.723 1.00 39.30 232 GLU A N 1
ATOM 1555 C CA . GLU A 1 208 ? -32.728 1.531 25.389 1.00 37.08 232 GLU A CA 1
ATOM 1556 C C . GLU A 1 208 ? -31.622 2.565 25.196 1.00 34.49 232 GLU A C 1
ATOM 1557 O O . GLU A 1 208 ? -31.830 3.564 24.486 1.00 38.43 232 GLU A O 1
ATOM 1563 N N . PRO A 1 209 ? -30.421 2.347 25.756 1.00 34.03 233 PRO A N 1
ATOM 1564 C CA . PRO A 1 209 ? -30.127 1.304 26.747 1.00 35.07 233 PRO A CA 1
ATOM 1565 C C . PRO A 1 209 ? -30.872 1.577 28.030 1.00 41.68 233 PRO A C 1
ATOM 1566 O O . PRO A 1 209 ? -31.236 2.738 28.319 1.00 39.23 233 PRO A O 1
ATOM 1570 N N A HIS A 1 210 ? -31.083 0.513 28.809 0.72 40.84 234 HIS A N 1
ATOM 1571 N N B HIS A 1 210 ? -31.085 0.514 28.813 0.28 40.78 234 HIS A N 1
ATOM 1572 C CA A HIS A 1 210 ? -31.776 0.661 30.083 0.72 40.27 234 HIS A CA 1
ATOM 1573 C CA B HIS A 1 210 ? -31.768 0.648 30.097 0.28 40.28 234 HIS A CA 1
ATOM 1574 C C A HIS A 1 210 ? -31.089 1.687 30.977 0.72 38.67 234 HIS A C 1
ATOM 1575 C C B HIS A 1 210 ? -31.087 1.677 30.988 0.28 38.77 234 HIS A C 1
ATOM 1576 O O A HIS A 1 210 ? -31.759 2.448 31.694 0.72 41.25 234 HIS A O 1
ATOM 1577 O O B HIS A 1 210 ? -31.756 2.440 31.699 0.28 41.22 234 HIS A O 1
ATOM 1590 N N . ASP A 1 211 ? -29.760 1.706 30.976 1.00 36.47 235 ASP A N 1
ATOM 1591 C CA . ASP A 1 211 ? -28.976 2.645 31.784 1.00 37.01 235 ASP A CA 1
ATOM 1592 C C . ASP A 1 211 ? -28.566 3.871 30.970 1.00 33.67 235 ASP A C 1
ATOM 1593 O O . ASP A 1 211 ? -27.457 4.397 31.081 1.00 31.27 235 ASP A O 1
ATOM 1598 N N . CYS A 1 212 ? -29.527 4.388 30.210 1.00 35.57 236 CYS A N 1
ATOM 1599 C CA . CYS A 1 212 ? -29.297 5.600 29.421 1.00 36.51 236 CYS A CA 1
ATOM 1600 C C . CYS A 1 212 ? -28.678 6.697 30.283 1.00 41.24 236 CYS A C 1
ATOM 1601 O O . CYS A 1 212 ? -29.184 7.008 31.365 1.00 50.28 236 CYS A O 1
ATOM 1604 N N . PHE A 1 213 ? -27.567 7.256 29.786 1.00 33.66 237 PHE A N 1
ATOM 1605 C CA . PHE A 1 213 ? -26.716 8.299 30.373 1.00 34.33 237 PHE A CA 1
ATOM 1606 C C . PHE A 1 213 ? -25.501 7.696 31.055 1.00 35.54 237 PHE A C 1
ATOM 1607 O O . PHE A 1 213 ? -24.456 8.346 31.074 1.00 36.62 237 PHE A O 1
ATOM 1615 N N . VAL A 1 214 ? -25.608 6.490 31.622 1.00 30.39 238 VAL A N 1
ATOM 1616 C CA . VAL A 1 214 ? -24.405 5.735 31.945 1.00 34.03 238 VAL A CA 1
ATOM 1617 C C . VAL A 1 214 ? -23.806 5.179 30.665 1.00 37.60 238 VAL A C 1
ATOM 1618 O O . VAL A 1 214 ? -22.593 5.266 30.441 1.00 38.50 238 VAL A O 1
ATOM 1622 N N . SER A 1 215 ? -24.662 4.625 29.806 1.00 33.59 239 SER A N 1
ATOM 1623 C CA . SER A 1 215 ? -24.281 4.267 28.437 1.00 37.47 239 SER A CA 1
ATOM 1624 C C . SER A 1 215 ? -25.284 4.870 27.451 1.00 33.01 239 SER A C 1
ATOM 1625 O O . SER A 1 215 ? -26.283 5.480 27.831 1.00 34.96 239 SER A O 1
ATOM 1628 N N . ALA A 1 216 ? -25.027 4.709 26.146 1.00 33.70 240 ALA A N 1
ATOM 1629 C CA . ALA A 1 216 ? -25.946 5.289 25.184 1.00 28.48 240 ALA A CA 1
ATOM 1630 C C . ALA A 1 216 ? -25.589 4.668 23.849 1.00 32.97 240 ALA A C 1
ATOM 1631 O O . ALA A 1 216 ? -24.563 3.993 23.738 1.00 33.65 240 ALA A O 1
ATOM 1633 N N . PHE A 1 217 ? -26.465 4.872 22.867 1.00 31.20 241 PHE A N 1
ATOM 1634 C CA . PHE A 1 217 ? -26.145 4.513 21.472 1.00 30.18 241 PHE A CA 1
ATOM 1635 C C . PHE A 1 217 ? -25.248 5.577 20.861 1.00 36.52 241 PHE A C 1
ATOM 1636 O O . PHE A 1 217 ? -25.411 6.772 21.128 1.00 32.80 241 PHE A O 1
ATOM 1644 N N . ASN A 1 218 ? -24.335 5.151 19.990 1.00 33.06 242 ASN A N 1
ATOM 1645 C CA . ASN A 1 218 ? -23.550 6.103 19.238 1.00 34.67 242 ASN A CA 1
ATOM 1646 C C . ASN A 1 218 ? -24.018 6.082 17.780 1.00 30.96 242 ASN A C 1
ATOM 1647 O O . ASN A 1 218 ? -24.985 5.396 17.425 1.00 33.60 242 ASN A O 1
ATOM 1652 N N . LEU A 1 219 ? -23.372 6.898 16.947 1.00 34.51 243 LEU A N 1
ATOM 1653 C CA . LEU A 1 219 ? -23.783 7.017 15.533 1.00 34.63 243 LEU A CA 1
ATOM 1654 C C . LEU A 1 219 ? -23.645 5.719 14.752 1.00 36.48 243 LEU A C 1
ATOM 1655 O O . LEU A 1 219 ? -24.297 5.577 13.708 1.00 36.20 243 LEU A O 1
ATOM 1660 N N . SER A 1 220 ? -22.796 4.789 15.208 1.00 40.86 244 SER A N 1
ATOM 1661 C CA . SER A 1 220 ? -22.749 3.443 14.637 1.00 38.53 244 SER A CA 1
ATOM 1662 C C . SER A 1 220 ? -23.941 2.585 15.055 1.00 44.06 244 SER A C 1
ATOM 1663 O O . SER A 1 220 ? -24.047 1.440 14.612 1.00 37.60 244 SER A O 1
ATOM 1666 N N . GLY A 1 221 ? -24.824 3.091 15.915 1.00 38.26 245 GLY A N 1
ATOM 1667 C CA . GLY A 1 221 ? -25.910 2.277 16.435 1.00 38.00 245 GLY A CA 1
ATOM 1668 C C . GLY A 1 221 ? -25.485 1.262 17.475 1.00 37.12 245 GLY A C 1
ATOM 1669 O O . GLY A 1 221 ? -26.241 0.320 17.751 1.00 40.64 245 GLY A O 1
ATOM 1670 N N . LYS A 1 222 ? -24.286 1.405 18.041 1.00 36.01 246 LYS A N 1
ATOM 1671 C CA . LYS A 1 222 ? -23.771 0.486 19.037 1.00 37.59 246 LYS A CA 1
ATOM 1672 C C . LYS A 1 222 ? -23.891 1.113 20.419 1.00 36.72 246 LYS A C 1
ATOM 1673 O O . LYS A 1 222 ? -23.777 2.328 20.587 1.00 34.57 246 LYS A O 1
ATOM 1679 N N . ASN A 1 223 ? -24.071 0.263 21.394 1.00 37.48 247 ASN A N 1
ATOM 1680 C CA . ASN A 1 223 ? -24.046 0.703 22.785 1.00 33.70 247 ASN A CA 1
ATOM 1681 C C . ASN A 1 223 ? -22.619 0.999 23.218 1.00 40.72 247 ASN A C 1
ATOM 1682 O O . ASN A 1 223 ? -21.702 0.218 22.949 1.00 44.61 247 ASN A O 1
ATOM 1687 N N . GLU A 1 224 ? -22.417 2.135 23.867 1.00 38.47 248 GLU A N 1
ATOM 1688 C CA . GLU A 1 224 ? -21.110 2.476 24.414 1.00 42.09 248 GLU A CA 1
ATOM 1689 C C . GLU A 1 224 ? -21.281 3.013 25.830 1.00 40.14 248 GLU A C 1
ATOM 1690 O O . GLU A 1 224 ? -22.182 3.825 26.069 1.00 39.56 248 GLU A O 1
ATOM 1696 N N . ASN A 1 225 ? -20.411 2.589 26.754 1.00 43.73 249 ASN A N 1
ATOM 1697 C CA . ASN A 1 225 ? -20.381 3.200 28.081 1.00 41.57 249 ASN A CA 1
ATOM 1698 C C . ASN A 1 225 ? -19.733 4.573 27.966 1.00 43.10 249 ASN A C 1
ATOM 1699 O O . ASN A 1 225 ? -18.665 4.716 27.360 1.00 45.86 249 ASN A O 1
ATOM 1704 N N . LEU A 1 226 ? -20.386 5.592 28.532 1.00 42.07 250 LEU A N 1
ATOM 1705 C CA . LEU A 1 226 ? -19.977 6.973 28.287 1.00 43.95 250 LEU A CA 1
ATOM 1706 C C . LEU A 1 226 ? -18.834 7.445 29.181 1.00 49.65 250 LEU A C 1
ATOM 1707 O O . LEU A 1 226 ? -18.401 8.599 29.042 1.00 49.01 250 LEU A O 1
ATOM 1712 N N . GLU A 1 227 ? -18.306 6.588 30.057 1.00 46.79 251 GLU A N 1
ATOM 1713 C CA . GLU A 1 227 ? -17.375 7.063 31.083 1.00 55.41 251 GLU A CA 1
ATOM 1714 C C . GLU A 1 227 ? -16.106 7.645 30.476 1.00 56.07 251 GLU A C 1
ATOM 1715 O O . GLU A 1 227 ? -15.543 8.611 31.003 1.00 57.49 251 GLU A O 1
ATOM 1721 N N . ASN A 1 228 ? -15.631 7.069 29.377 1.00 59.47 252 ASN A N 1
ATOM 1722 C CA . ASN A 1 228 ? -14.370 7.503 28.797 1.00 61.30 252 ASN A CA 1
ATOM 1723 C C . ASN A 1 228 ? -14.542 8.495 27.665 1.00 56.62 252 ASN A C 1
ATOM 1724 O O . ASN A 1 228 ? -13.540 8.969 27.130 1.00 59.79 252 ASN A O 1
ATOM 1729 N N . LYS A 1 229 ? -15.773 8.823 27.287 1.00 56.81 253 LYS A N 1
ATOM 1730 C CA . LYS A 1 229 ? -16.032 9.760 26.202 1.00 55.53 253 LYS A CA 1
ATOM 1731 C C . LYS A 1 229 ? -16.698 11.038 26.678 1.00 53.92 253 LYS A C 1
ATOM 1732 O O . LYS A 1 229 ? -16.269 12.140 26.331 1.00 52.71 253 LYS A O 1
ATOM 1736 N N . LEU A 1 230 ? -17.758 10.912 27.461 1.00 53.84 254 LEU A N 1
ATOM 1737 C CA . LEU A 1 230 ? -18.564 12.056 27.876 1.00 51.68 254 LEU A CA 1
ATOM 1738 C C . LEU A 1 230 ? -19.178 11.654 29.213 1.00 45.75 254 LEU A C 1
ATOM 1739 O O . LEU A 1 230 ? -20.228 11.010 29.250 1.00 45.71 254 LEU A O 1
ATOM 1744 N N . LYS A 1 231 ? -18.478 11.969 30.295 1.00 46.92 255 LYS A N 1
ATOM 1745 C CA . LYS A 1 231 ? -18.861 11.447 31.615 1.00 45.65 255 LYS A CA 1
ATOM 1746 C C . LYS A 1 231 ? -19.948 12.341 32.197 1.00 42.75 255 LYS A C 1
ATOM 1747 O O . LYS A 1 231 ? -19.670 13.306 32.908 1.00 45.09 255 LYS A O 1
ATOM 1753 N N . LEU A 1 232 ? -21.200 12.037 31.856 1.00 42.14 256 LEU A N 1
ATOM 1754 C CA . LEU A 1 232 ? -22.331 12.738 32.451 1.00 38.84 256 LEU A CA 1
ATOM 1755 C C . LEU A 1 232 ? -22.373 12.451 33.951 1.00 40.97 256 LEU A C 1
ATOM 1756 O O . LEU A 1 232 ? -22.096 11.328 34.381 1.00 43.06 256 LEU A O 1
ATOM 1761 N N . THR A 1 233 ? -22.754 13.461 34.739 1.00 37.27 257 THR A N 1
ATOM 1762 C CA . THR A 1 233 ? -22.713 13.392 36.204 1.00 39.94 257 THR A CA 1
ATOM 1763 C C . THR A 1 233 ? -24.109 13.491 36.815 1.00 39.13 257 THR A C 1
ATOM 1764 O O . THR A 1 233 ? -25.070 13.901 36.163 1.00 37.00 257 THR A O 1
ATOM 1768 N N . ASN A 1 234 ? -24.213 13.119 38.110 1.00 32.68 258 ASN A N 1
ATOM 1769 C CA . ASN A 1 234 ? -25.460 13.277 38.844 1.00 37.28 258 ASN A CA 1
ATOM 1770 C C . ASN A 1 234 ? -26.640 12.634 38.098 1.00 35.67 258 ASN A C 1
ATOM 1771 O O . ASN A 1 234 ? -27.721 13.212 37.951 1.00 31.11 258 ASN A O 1
ATOM 1776 N N . ILE A 1 235 ? -26.436 11.402 37.662 1.00 35.70 259 ILE A N 1
ATOM 1777 C CA . ILE A 1 235 ? -27.404 10.759 36.780 1.00 34.64 259 ILE A CA 1
ATOM 1778 C C . ILE A 1 235 ? -28.620 10.310 37.577 1.00 35.81 259 ILE A C 1
ATOM 1779 O O . ILE A 1 235 ? -28.506 9.798 38.709 1.00 32.58 259 ILE A O 1
ATOM 1784 N N . ILE A 1 236 ? -29.803 10.571 37.027 1.00 29.52 260 ILE A N 1
ATOM 1785 C CA . ILE A 1 236 ? -31.059 10.083 37.590 1.00 35.78 260 ILE A CA 1
ATOM 1786 C C . ILE A 1 236 ? -31.679 9.228 36.498 1.00 37.67 260 ILE A C 1
ATOM 1787 O O . ILE A 1 236 ? -31.874 9.709 35.370 1.00 35.61 260 ILE A O 1
ATOM 1792 N N . MET A 1 237 ? -31.975 7.968 36.821 1.00 32.78 261 MET A N 1
ATOM 1793 C CA . MET A 1 237 ? -32.612 7.033 35.897 1.00 36.59 261 MET A CA 1
ATOM 1794 C C . MET A 1 237 ? -33.880 6.576 36.603 1.00 37.07 261 MET A C 1
ATOM 1795 O O . MET A 1 237 ? -33.911 5.534 37.264 1.00 36.54 261 MET A O 1
ATOM 1800 N N . ASP A 1 238 ? -34.932 7.383 36.487 1.00 31.71 262 ASP A N 1
ATOM 1801 C CA . ASP A 1 238 ? -36.171 7.080 37.187 1.00 35.60 262 ASP A CA 1
ATOM 1802 C C . ASP A 1 238 ? -36.985 6.141 36.310 1.00 38.12 262 ASP A C 1
ATOM 1803 O O . ASP A 1 238 ? -37.844 6.557 35.531 1.00 40.27 262 ASP A O 1
ATOM 1808 N N . HIS A 1 239 ? -36.709 4.848 36.450 1.00 38.61 263 HIS A N 1
ATOM 1809 C CA . HIS A 1 239 ? -37.416 3.850 35.662 1.00 40.41 263 HIS A CA 1
ATOM 1810 C C . HIS A 1 239 ? -38.913 3.808 35.967 1.00 43.10 263 HIS A C 1
ATOM 1811 O O . HIS A 1 239 ? -39.717 3.579 35.054 1.00 45.57 263 HIS A O 1
ATOM 1818 N N . TYR A 1 240 ? -39.318 4.036 37.215 1.00 41.79 264 TYR A N 1
ATOM 1819 C CA . TYR A 1 240 ? -40.742 4.039 37.537 1.00 46.34 264 TYR A CA 1
ATOM 1820 C C . TYR A 1 240 ? -41.505 5.070 36.707 1.00 47.91 264 TYR A C 1
ATOM 1821 O O . TYR A 1 240 ? -42.632 4.815 36.267 1.00 46.20 264 TYR A O 1
ATOM 1830 N N . ASN A 1 241 ? -40.907 6.237 36.472 1.00 44.05 265 ASN A N 1
ATOM 1831 C CA . ASN A 1 241 ? -41.576 7.316 35.761 1.00 39.86 265 ASN A CA 1
ATOM 1832 C C . ASN A 1 241 ? -41.010 7.551 34.3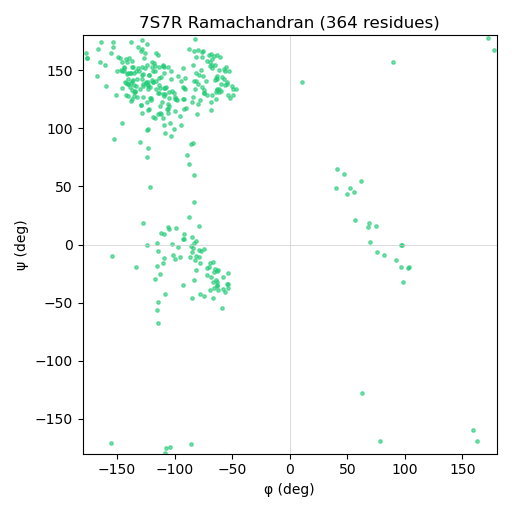71 1.00 38.04 265 ASN A C 1
ATOM 1833 O O . ASN A 1 241 ? -41.335 8.572 33.768 1.00 38.98 265 ASN A O 1
ATOM 1838 N N . ASN A 1 242 ? -40.129 6.672 33.896 1.00 35.40 266 ASN A N 1
ATOM 1839 C CA . ASN A 1 242 ? -39.488 6.819 32.583 1.00 39.88 266 ASN A CA 1
ATOM 1840 C C . ASN A 1 242 ? -38.907 8.216 32.414 1.00 36.82 266 ASN A C 1
ATOM 1841 O O . ASN A 1 242 ? -39.046 8.853 31.367 1.00 35.39 266 ASN A O 1
ATOM 1846 N N . THR A 1 243 ? -38.249 8.716 33.463 1.00 33.81 267 THR A N 1
ATOM 1847 C CA . THR A 1 243 ? -37.692 10.057 33.434 1.00 35.08 267 THR A CA 1
ATOM 1848 C C . THR A 1 243 ? -36.203 9.961 33.710 1.00 31.03 267 THR A C 1
ATOM 1849 O O . THR A 1 243 ? -35.789 9.261 34.647 1.00 37.26 267 THR A O 1
ATOM 1853 N N . PHE A 1 244 ? -35.404 10.663 32.894 1.00 30.15 268 PHE A N 1
ATOM 1854 C CA . PHE A 1 244 ? -33.946 10.586 32.906 1.00 27.96 268 PHE A CA 1
ATOM 1855 C C . PHE A 1 244 ? -33.369 11.987 32.970 1.00 34.80 268 PHE A C 1
ATOM 1856 O O . PHE A 1 244 ? -33.793 12.851 32.191 1.00 31.13 268 PHE A O 1
ATOM 1864 N N . TYR A 1 245 ? -32.375 12.200 33.865 1.00 30.55 269 TYR A N 1
ATOM 1865 C CA . TYR A 1 245 ? -31.646 13.463 33.959 1.00 29.96 269 TYR A CA 1
ATOM 1866 C C . TYR A 1 245 ? -30.153 13.223 34.125 1.00 27.54 269 TYR A C 1
ATOM 1867 O O . TYR A 1 245 ? -29.729 12.173 34.613 1.00 32.67 269 TYR A O 1
ATOM 1876 N N . SER A 1 246 ? -29.354 14.193 33.667 1.00 29.91 270 SER A N 1
ATOM 1877 C CA . SER A 1 246 ? -27.935 14.208 33.996 1.00 30.54 270 SER A CA 1
ATOM 1878 C C . SER A 1 246 ? -27.409 15.595 33.689 1.00 29.63 270 SER A C 1
ATOM 1879 O O . SER A 1 246 ? -28.132 16.472 33.207 1.00 31.78 270 SER A O 1
ATOM 1882 N N . ARG A 1 247 ? -26.165 15.799 34.047 1.00 34.58 271 ARG A N 1
ATOM 1883 C CA . ARG A 1 247 ? -25.477 17.053 33.857 1.00 37.96 271 ARG A CA 1
ATOM 1884 C C . ARG A 1 247 ? -24.238 16.762 33.025 1.00 36.61 271 ARG A C 1
ATOM 1885 O O . ARG A 1 247 ? -23.564 15.755 33.252 1.00 38.93 271 ARG A O 1
ATOM 1893 N N . LEU A 1 248 ? -23.956 17.621 32.055 1.00 41.91 272 LEU A N 1
ATOM 1894 C CA . LEU A 1 248 ? -22.791 17.427 31.210 1.00 44.07 272 LEU A CA 1
ATOM 1895 C C . LEU A 1 248 ? -21.520 17.652 32.034 1.00 44.76 272 LEU A C 1
ATOM 1896 O O . LEU A 1 248 ? -21.549 18.367 33.044 1.00 42.74 272 LEU A O 1
ATOM 1901 N N . PRO A 1 249 ? -20.396 17.034 31.647 1.00 46.18 273 PRO A N 1
ATOM 1902 C CA . PRO A 1 249 ? -19.162 17.210 32.430 1.00 47.64 273 PRO A CA 1
ATOM 1903 C C . PRO A 1 249 ? -18.693 18.666 32.438 1.00 48.54 273 PRO A C 1
ATOM 1904 O O . PRO A 1 249 ? -19.132 19.499 31.636 1.00 44.76 273 PRO A O 1
ATOM 1908 N N . SER A 1 250 ? -17.799 18.973 33.393 1.00 48.56 274 SER A N 1
ATOM 1909 C CA . SER A 1 250 ? -17.294 20.338 33.541 1.00 48.25 274 SER A CA 1
ATOM 1910 C C . SER A 1 250 ? -16.368 20.750 32.403 1.00 51.37 274 SER A C 1
ATOM 1911 O O . SER A 1 250 ? -16.158 21.949 32.204 1.00 56.32 274 SER A O 1
ATOM 1914 N N . LEU A 1 251 ? -15.810 19.800 31.656 1.00 51.98 275 LEU A N 1
ATOM 1915 C CA . LEU A 1 251 ? -15.013 20.112 30.473 1.00 48.87 275 LEU A CA 1
ATOM 1916 C C . LEU A 1 251 ? -15.357 19.121 29.375 1.00 52.00 275 LEU A C 1
ATOM 1917 O O . LEU A 1 251 ? -15.464 17.920 29.641 1.00 52.37 275 LEU A O 1
ATOM 1919 N N . ILE A 1 252 ? -15.534 19.623 28.154 1.00 49.77 276 ILE A N 1
ATOM 1920 C CA . ILE A 1 252 ? -15.818 18.803 26.973 1.00 50.41 276 ILE A CA 1
ATOM 1921 C C . ILE A 1 252 ? -14.746 19.094 25.932 1.00 54.24 276 ILE A C 1
ATOM 1922 O O . ILE A 1 252 ? -14.670 20.215 25.410 1.00 54.90 276 ILE A O 1
ATOM 1927 N N . SER A 1 253 ? -13.941 18.083 25.612 1.00 56.92 277 SER A N 1
ATOM 1928 C CA . SER A 1 253 ? -12.813 18.235 24.705 1.00 57.23 277 SER A CA 1
ATOM 1929 C C . SER A 1 253 ? -13.122 17.850 23.260 1.00 60.44 277 SER A C 1
ATOM 1930 O O . SER A 1 253 ? -12.299 18.127 22.377 1.00 61.72 277 SER A O 1
ATOM 1933 N N . ASP A 1 254 ? -14.268 17.220 22.991 1.00 57.41 278 ASP A N 1
ATOM 1934 C CA . ASP A 1 254 ? -14.597 16.734 21.654 1.00 62.17 278 ASP A CA 1
ATOM 1935 C C . ASP A 1 254 ? -16.089 16.896 21.410 1.00 60.23 278 ASP A C 1
ATOM 1936 O O . ASP A 1 254 ? -16.897 16.868 22.347 1.00 56.86 278 ASP A O 1
ATOM 1941 N N . ASN A 1 255 ? -16.445 17.050 20.140 1.00 51.45 279 ASN A N 1
ATOM 1942 C CA . ASN A 1 255 ? -17.844 17.077 19.739 1.00 52.44 279 ASN A CA 1
ATOM 1943 C C . ASN A 1 255 ? -18.357 15.642 19.683 1.00 53.23 279 ASN A C 1
ATOM 1944 O O . ASN A 1 255 ? -17.808 14.817 18.949 1.00 55.72 279 ASN A O 1
ATOM 1949 N N . TRP A 1 256 ? -19.389 15.337 20.477 1.00 48.79 280 TRP A N 1
ATOM 1950 C CA . TRP A 1 256 ? -19.952 13.998 20.599 1.00 46.04 280 TRP A CA 1
ATOM 1951 C C . TRP A 1 256 ? -21.448 14.027 20.326 1.00 42.40 280 TRP A C 1
ATOM 1952 O O . TRP A 1 256 ? -22.118 15.028 20.566 1.00 40.09 280 TRP A O 1
ATOM 1963 N N . LYS A 1 257 ? -21.975 12.906 19.837 1.00 35.52 281 LYS A N 1
ATOM 1964 C CA . LYS A 1 257 ? -23.410 12.739 19.685 1.00 36.52 281 LYS A CA 1
ATOM 1965 C C . LYS A 1 257 ? -23.776 11.359 20.189 1.00 38.64 281 LYS A C 1
ATOM 1966 O O . LYS A 1 257 ? -23.114 10.379 19.841 1.00 35.63 281 LYS A O 1
ATOM 1972 N N . PHE A 1 258 ? -24.797 11.287 21.037 1.00 34.09 282 PHE A N 1
ATOM 1973 C CA . PHE A 1 258 ? -25.235 10.024 21.617 1.00 31.39 282 PHE A CA 1
ATOM 1974 C C . PHE A 1 258 ? -26.753 10.032 21.645 1.00 27.30 282 PHE A C 1
ATOM 1975 O O . PHE A 1 258 ? -27.376 11.080 21.485 1.00 31.59 282 PHE A O 1
ATOM 1983 N N . PHE A 1 259 ? -27.351 8.842 21.758 1.00 27.18 283 PHE A N 1
ATOM 1984 C CA . PHE A 1 259 ? -28.789 8.667 21.593 1.00 29.33 283 PHE A CA 1
ATOM 1985 C C . PHE A 1 259 ? -29.292 7.664 22.617 1.00 31.53 283 PHE A C 1
ATOM 1986 O O . PHE A 1 259 ? -28.560 6.749 23.005 1.00 28.93 283 PHE A O 1
ATOM 1994 N N . CYS A 1 260 ? -30.542 7.875 23.068 1.00 33.76 284 CYS A N 1
ATOM 1995 C CA . CYS A 1 260 ? -31.343 6.901 23.790 1.00 29.75 284 CYS A CA 1
ATOM 1996 C C . CYS A 1 260 ? -32.675 6.830 23.077 1.00 31.23 284 CYS A C 1
ATOM 1997 O O . CYS A 1 260 ? -33.108 7.799 22.436 1.00 33.76 284 CYS A O 1
ATOM 2000 N N . VAL A 1 261 ? -33.325 5.685 23.176 1.00 31.66 285 VAL A N 1
ATOM 2001 C CA . VAL A 1 261 ? -34.514 5.417 22.383 1.00 29.94 285 VAL A CA 1
ATOM 2002 C C . VAL A 1 261 ? -35.609 4.843 23.264 1.00 32.07 285 VAL A C 1
ATOM 2003 O O . VAL A 1 261 ? -35.382 3.854 23.974 1.00 37.18 285 VAL A O 1
ATOM 2007 N N . CYS A 1 262 ? -36.787 5.455 23.210 1.00 35.29 286 CYS A N 1
ATOM 2008 C CA . CYS A 1 262 ? -37.993 4.926 23.828 1.00 38.84 286 CYS A CA 1
ATOM 2009 C C . CYS A 1 262 ? -38.847 4.255 22.768 1.00 35.89 286 CYS A C 1
ATOM 2010 O O . CYS A 1 262 ? -39.174 4.880 21.764 1.00 41.61 286 CYS A O 1
ATOM 2013 N N . SER A 1 263 ? -39.277 3.030 23.033 1.00 38.07 287 SER A N 1
ATOM 2014 C CA . SER A 1 263 ? -40.078 2.309 22.053 1.00 42.37 287 SER A CA 1
ATOM 2015 C C . SER A 1 263 ? -41.226 1.566 22.735 1.00 45.41 287 SER A C 1
ATOM 2016 O O . SER A 1 263 ? -41.133 1.156 23.905 1.00 43.97 287 SER A O 1
ATOM 2019 N N . LYS A 1 264 ? -42.341 1.468 22.007 1.00 45.18 288 LYS A N 1
ATOM 2020 C CA . LYS A 1 264 ? -43.477 0.625 22.349 1.00 52.25 288 LYS A CA 1
ATOM 2021 C C . LYS A 1 264 ? -43.951 -0.046 21.064 1.00 52.10 288 LYS A C 1
ATOM 2022 O O . LYS A 1 264 ? -44.005 0.593 20.015 1.00 48.71 288 LYS A O 1
ATOM 2028 N N . ASP A 1 265 ? -44.292 -1.326 21.154 1.00 56.29 289 ASP A N 1
ATOM 2029 C CA . ASP A 1 265 ? -44.658 -2.099 19.969 1.00 61.16 289 ASP A CA 1
ATOM 2030 C C . ASP A 1 265 ? -45.802 -1.438 19.216 1.00 60.41 289 ASP A C 1
ATOM 2031 O O . ASP A 1 265 ? -46.763 -0.950 19.818 1.00 64.90 289 ASP A O 1
ATOM 2036 N N . ASN A 1 266 ? -45.680 -1.417 17.884 1.00 63.39 290 ASN A N 1
ATOM 2037 C CA . ASN A 1 266 ? -46.667 -0.856 16.957 1.00 61.25 290 ASN A CA 1
ATOM 2038 C C . ASN A 1 266 ? -46.784 0.662 17.064 1.00 61.64 290 ASN A C 1
ATOM 2039 O O . ASN A 1 266 ? -47.758 1.243 16.576 1.00 60.50 290 ASN A O 1
ATOM 2041 N N . GLU A 1 267 ? -45.818 1.319 17.711 1.00 59.19 291 GLU A N 1
ATOM 2042 C CA . GLU A 1 267 ? -45.755 2.769 17.779 1.00 53.82 291 GLU A CA 1
ATOM 2043 C C . GLU A 1 267 ? -44.412 3.249 17.247 1.00 48.33 291 GLU A C 1
ATOM 2044 O O . GLU A 1 267 ? -43.404 2.538 17.330 1.00 47.47 291 GLU A O 1
ATOM 2050 N N . LYS A 1 268 ? -44.399 4.488 16.763 1.00 44.92 292 LYS A N 1
ATOM 2051 C CA . LYS A 1 268 ? -43.152 5.135 16.374 1.00 44.98 292 LYS A CA 1
ATOM 2052 C C . LYS A 1 268 ? -42.172 5.161 17.533 1.00 48.61 292 LYS A C 1
ATOM 2053 O O . LYS A 1 268 ? -42.559 5.208 18.714 1.00 38.45 292 LYS A O 1
ATOM 2059 N N . LYS A 1 269 ? -40.888 5.122 17.191 1.00 44.43 293 LYS A N 1
ATOM 2060 C CA . LYS A 1 269 ? -39.856 5.275 18.200 1.00 43.90 293 LYS A CA 1
ATOM 2061 C C . LYS A 1 269 ? -39.656 6.752 18.496 1.00 45.52 293 LYS A C 1
ATOM 2062 O O . LYS A 1 269 ? -39.817 7.609 17.619 1.00 41.68 293 LYS A O 1
ATOM 2068 N N . LEU A 1 270 ? -39.315 7.024 19.762 1.00 42.38 294 LEU A N 1
ATOM 2069 C CA . LEU A 1 270 ? -39.039 8.352 20.302 1.00 37.35 294 LEU A CA 1
ATOM 2070 C C . LEU A 1 270 ? -37.557 8.383 20.637 1.00 36.76 294 LEU A C 1
ATOM 2071 O O . LEU A 1 270 ? -37.103 7.699 21.567 1.00 36.72 294 LEU A O 1
ATOM 2076 N N . VAL A 1 271 ? -36.806 9.175 19.897 1.00 33.70 295 VAL A N 1
ATOM 2077 C CA . VAL A 1 271 ? -35.357 9.166 19.991 1.00 34.15 295 VAL A CA 1
ATOM 2078 C C . VAL A 1 271 ? -34.912 10.468 20.623 1.00 34.13 295 VAL A C 1
ATOM 2079 O O . VAL A 1 271 ? -35.217 11.558 20.114 1.00 36.24 295 VAL A O 1
ATOM 2083 N N . PHE A 1 272 ? -34.199 10.349 21.723 1.00 31.91 296 PHE A N 1
ATOM 2084 C CA . PHE A 1 272 ? -33.550 11.476 22.383 1.00 31.71 296 PHE A CA 1
ATOM 2085 C C . PHE A 1 272 ? -32.090 11.508 21.971 1.00 30.47 296 PHE A C 1
ATOM 2086 O O . PHE A 1 272 ? -31.380 10.511 22.121 1.00 32.24 296 PHE A O 1
ATOM 2094 N N A THR A 1 273 ? -31.634 12.662 21.506 0.67 33.69 297 THR A N 1
ATOM 2095 N N B THR A 1 273 ? -31.619 12.655 21.486 0.33 31.90 297 THR A N 1
ATOM 2096 C CA A THR A 1 273 ? -30.240 12.792 21.144 0.67 32.10 297 THR A CA 1
ATOM 2097 C CA B THR A 1 273 ? -30.226 12.762 21.076 0.33 32.22 297 THR A CA 1
ATOM 2098 C C A THR A 1 273 ? -29.640 14.049 21.717 0.67 33.04 297 THR A C 1
ATOM 2099 C C B THR A 1 273 ? -29.615 14.042 21.622 0.33 33.07 297 THR A C 1
ATOM 2100 O O A THR A 1 273 ? -30.293 15.099 21.749 0.67 35.26 297 THR A O 1
ATOM 2101 O O B THR A 1 273 ? -30.257 15.097 21.599 0.33 35.24 297 THR A O 1
ATOM 2108 N N . VAL A 1 274 ? -28.372 13.940 22.105 1.00 31.66 298 VAL A N 1
ATOM 2109 C CA . VAL A 1 274 ? -27.590 15.071 22.594 1.00 32.41 298 VAL A CA 1
ATOM 2110 C C . VAL A 1 274 ? -26.374 15.285 21.697 1.00 36.48 298 VAL A C 1
ATOM 2111 O O . VAL A 1 274 ? -25.577 14.364 21.479 1.00 36.97 298 VAL A O 1
ATOM 2115 N N . GLU A 1 275 ? -26.194 16.518 21.256 1.00 36.08 299 GLU A N 1
ATOM 2116 C CA . GLU A 1 275 ? -24.983 16.961 20.587 1.00 38.81 299 GLU A CA 1
ATOM 2117 C C . GLU A 1 275 ? -24.190 17.778 21.602 1.00 37.68 299 GLU A C 1
ATOM 2118 O O . GLU A 1 275 ? -24.539 18.919 21.910 1.00 41.08 299 GLU A O 1
ATOM 2124 N N . ALA A 1 276 ? -23.127 17.181 22.136 1.00 38.53 300 ALA A N 1
ATOM 2125 C CA . ALA A 1 276 ? -22.267 17.814 23.126 1.00 39.24 300 ALA A CA 1
ATOM 2126 C C . ALA A 1 276 ? -21.134 18.509 22.385 1.00 46.79 300 ALA A C 1
ATOM 2127 O O . ALA A 1 276 ? -20.420 17.856 21.620 1.00 43.38 300 ALA A O 1
ATOM 2129 N N . SER A 1 277 ? -20.946 19.816 22.623 1.00 43.90 301 SER A N 1
ATOM 2130 C CA . SER A 1 277 ? -19.915 20.573 21.921 1.00 51.90 301 SER A CA 1
ATOM 2131 C C . SER A 1 277 ? -18.760 20.970 22.839 1.00 53.50 301 SER A C 1
ATOM 2132 O O . SER A 1 277 ? -18.915 21.088 24.070 1.00 46.84 301 SER A O 1
ATOM 2135 N N . ILE A 1 278 ? -17.584 21.142 22.209 1.00 55.54 302 ILE A N 1
ATOM 2136 C CA . ILE A 1 278 ? -16.357 21.532 22.910 1.00 53.90 302 ILE A CA 1
ATOM 2137 C C . ILE A 1 278 ? -16.611 22.792 23.719 1.00 51.96 302 ILE A C 1
ATOM 2138 O O . ILE A 1 278 ? -17.113 23.793 23.197 1.00 48.65 302 ILE A O 1
ATOM 2143 N N . SER A 1 279 ? -16.252 22.752 24.999 1.00 52.55 303 SER A N 1
ATOM 2144 C CA . SER A 1 279 ? -16.566 23.842 25.917 1.00 55.36 303 SER A CA 1
ATOM 2145 C C . SER A 1 279 ? -15.941 23.528 27.267 1.00 53.89 303 SER A C 1
ATOM 2146 O O . SER A 1 279 ? -15.620 22.372 27.566 1.00 49.98 303 SER A O 1
ATOM 2149 N N . SER A 1 280 ? -15.784 24.580 28.073 1.00 57.42 304 SER A N 1
ATOM 2150 C CA . SER A 1 280 ? -15.143 24.523 29.386 1.00 57.50 304 SER A CA 1
ATOM 2151 C C . SER A 1 280 ? -15.966 25.301 30.411 1.00 61.99 304 SER A C 1
ATOM 2152 O O . SER A 1 280 ? -16.760 26.168 30.039 1.00 63.25 304 SER A O 1
ATOM 2154 N N . LEU B 2 4 ? -34.804 10.102 -2.212 1.00 58.68 4 LEU B N 1
ATOM 2155 C CA . LEU B 2 4 ? -33.349 10.195 -2.098 1.00 58.11 4 LEU B CA 1
ATOM 2156 C C . LEU B 2 4 ? -32.595 9.819 -3.368 1.00 59.05 4 LEU B C 1
ATOM 2157 O O . LEU B 2 4 ? -32.739 8.711 -3.897 1.00 62.11 4 LEU B O 1
ATOM 2162 N N . GLN B 2 5 ? -31.775 10.749 -3.851 1.00 57.12 5 GLN B N 1
ATOM 2163 C CA . GLN B 2 5 ? -30.893 10.522 -4.989 1.00 54.83 5 GLN B CA 1
ATOM 2164 C C . GLN B 2 5 ? -29.453 10.497 -4.489 1.00 47.36 5 GLN B C 1
ATOM 2165 O O . GLN B 2 5 ? -28.915 11.541 -4.114 1.00 44.91 5 GLN B O 1
ATOM 2171 N N . GLU B 2 6 ? -28.830 9.318 -4.490 1.00 39.53 6 GLU B N 1
ATOM 2172 C CA . GLU B 2 6 ? -27.440 9.145 -4.086 1.00 38.54 6 GLU B CA 1
ATOM 2173 C C . GLU B 2 6 ? -26.561 8.933 -5.311 1.00 43.14 6 GLU B C 1
ATOM 2174 O O . GLU B 2 6 ? -26.822 8.037 -6.126 1.00 43.13 6 GLU B O 1
ATOM 2180 N N . SER B 2 7 ? -25.515 9.740 -5.440 1.00 37.88 7 SER B N 1
ATOM 2181 C CA . SER B 2 7 ? -24.790 9.743 -6.705 1.00 40.85 7 SER B CA 1
ATOM 2182 C C . SER B 2 7 ? -23.349 10.161 -6.476 1.00 42.75 7 SER B C 1
ATOM 2183 O O . SER B 2 7 ? -22.950 10.539 -5.371 1.00 37.35 7 SER B O 1
ATOM 2186 N N . GLY B 2 8 ? -22.552 10.083 -7.544 1.00 37.37 8 GLY B N 1
ATOM 2187 C CA . GLY B 2 8 ? -21.206 10.580 -7.434 1.00 35.56 8 GLY B CA 1
ATOM 2188 C C . GLY B 2 8 ? -20.158 9.549 -7.158 1.00 40.89 8 GLY B C 1
ATOM 2189 O O . GLY B 2 8 ? -18.977 9.912 -7.041 1.00 43.49 8 GLY B O 1
ATOM 2190 N N . GLY B 2 9 ? -20.535 8.280 -7.031 1.00 39.57 9 GLY B N 1
ATOM 2191 C CA . GLY B 2 9 ? -19.562 7.250 -6.750 1.00 32.31 9 GLY B CA 1
ATOM 2192 C C . GLY B 2 9 ? -18.884 6.807 -8.031 1.00 37.35 9 GLY B C 1
ATOM 2193 O O . GLY B 2 9 ? -19.186 7.291 -9.112 1.00 43.36 9 GLY B O 1
ATOM 2194 N N . GLY B 2 10 ? -17.927 5.903 -7.887 1.00 39.77 10 GLY B N 1
ATOM 2195 C CA . GLY B 2 10 ? -17.338 5.283 -9.055 1.00 44.86 10 GLY B CA 1
ATOM 2196 C C . GLY B 2 10 ? -15.980 4.702 -8.720 1.00 42.85 10 GLY B C 1
ATOM 2197 O O . GLY B 2 10 ? -15.672 4.411 -7.557 1.00 39.25 10 GLY B O 1
ATOM 2198 N N . LEU B 2 11 ? -15.199 4.511 -9.783 1.00 41.49 11 LEU B N 1
ATOM 2199 C CA . LEU B 2 11 ? -13.858 3.958 -9.693 1.00 46.83 11 LEU B CA 1
ATOM 2200 C C . LEU B 2 11 ? -12.856 5.090 -9.535 1.00 45.88 11 LEU B C 1
ATOM 2201 O O . LEU B 2 11 ? -12.918 6.086 -10.270 1.00 44.12 11 LEU B O 1
ATOM 2206 N N . VAL B 2 12 ? -11.925 4.928 -8.596 1.00 41.10 12 VAL B N 1
ATOM 2207 C CA . VAL B 2 12 ? -10.896 5.932 -8.409 1.00 39.63 12 VAL B CA 1
ATOM 2208 C C . VAL B 2 12 ? -9.599 5.249 -7.989 1.00 42.20 12 VAL B C 1
ATOM 2209 O O . VAL B 2 12 ? -9.601 4.189 -7.358 1.00 42.11 12 VAL B O 1
ATOM 2213 N N . GLN B 2 13 ? -8.473 5.854 -8.381 1.00 43.47 13 GLN B N 1
ATOM 2214 C CA . GLN B 2 13 ? -7.160 5.358 -7.979 1.00 41.13 13 GLN B CA 1
ATOM 2215 C C . GLN B 2 13 ? -6.862 5.713 -6.529 1.00 41.14 13 GLN B C 1
ATOM 2216 O O . GLN B 2 13 ? -7.286 6.761 -6.036 1.00 43.54 13 GLN B O 1
ATOM 2222 N N . ALA B 2 14 ? -6.159 4.813 -5.839 1.00 41.90 14 ALA B N 1
ATOM 2223 C CA . ALA B 2 14 ? -5.698 5.082 -4.478 1.00 42.03 14 ALA B CA 1
ATOM 2224 C C . ALA B 2 14 ? -4.990 6.431 -4.411 1.00 45.16 14 ALA B C 1
ATOM 2225 O O . ALA B 2 14 ? -4.176 6.762 -5.276 1.00 45.00 14 ALA B O 1
ATOM 2227 N N . GLY B 2 15 ? -5.291 7.209 -3.378 1.00 39.13 15 GLY B N 1
ATOM 2228 C CA . GLY B 2 15 ? -4.781 8.553 -3.258 1.00 40.69 15 GLY B CA 1
ATOM 2229 C C . GLY B 2 15 ? -5.736 9.630 -3.736 1.00 37.73 15 GLY B C 1
ATOM 2230 O O . GLY B 2 15 ? -5.596 10.780 -3.305 1.00 41.81 15 GLY B O 1
ATOM 2231 N N . GLY B 2 16 ? -6.736 9.275 -4.556 1.00 36.09 16 GLY B N 1
ATOM 2232 C CA . GLY B 2 16 ? -7.588 10.236 -5.226 1.00 36.64 16 GLY B CA 1
ATOM 2233 C C . GLY B 2 16 ? -8.786 10.726 -4.414 1.00 38.69 16 GLY B C 1
ATOM 2234 O O . GLY B 2 16 ? -8.939 10.456 -3.212 1.00 36.18 16 GLY B O 1
ATOM 2235 N N . SER B 2 17 ? -9.642 11.473 -5.121 1.00 35.83 17 SER B N 1
ATOM 2236 C CA A SER B 2 17 ? -10.795 12.157 -4.554 0.51 35.30 17 SER B CA 1
ATOM 2237 C CA B SER B 2 17 ? -10.795 12.154 -4.553 0.49 35.32 17 SER B CA 1
ATOM 2238 C C . SER B 2 17 ? -12.057 11.790 -5.321 1.00 39.94 17 SER B C 1
ATOM 2239 O O . SER B 2 17 ? -12.026 11.506 -6.537 1.00 35.04 17 SER B O 1
ATOM 2244 N N . LEU B 2 18 ? -13.163 11.803 -4.599 1.00 34.36 18 LEU B N 1
ATOM 2245 C CA . LEU B 2 18 ? -14.490 11.660 -5.158 1.00 31.88 18 LEU B CA 1
ATOM 2246 C C . LEU B 2 18 ? -15.419 12.501 -4.311 1.00 35.16 18 LEU B C 1
ATOM 2247 O O . LEU B 2 18 ? -15.168 12.698 -3.115 1.00 36.07 18 LEU B O 1
ATOM 2252 N N . ARG B 2 19 ? -16.480 13.005 -4.921 1.00 32.93 19 ARG B N 1
ATOM 2253 C CA . ARG B 2 19 ? -17.476 13.786 -4.202 1.00 36.36 19 ARG B CA 1
ATOM 2254 C C . ARG B 2 19 ? -18.847 13.136 -4.342 1.00 38.83 19 ARG B C 1
ATOM 2255 O O . ARG B 2 19 ? -19.386 13.043 -5.445 1.00 36.62 19 ARG B O 1
ATOM 2263 N N . LEU B 2 20 ? -19.414 12.702 -3.219 1.00 33.31 20 LEU B N 1
ATOM 2264 C CA . LEU B 2 20 ? -20.737 12.092 -3.207 1.00 32.15 20 LEU B CA 1
ATOM 2265 C C . LEU B 2 20 ? -21.800 13.133 -2.919 1.00 34.27 20 LEU B C 1
ATOM 2266 O O . LEU B 2 20 ? -21.561 14.126 -2.224 1.00 32.73 20 LEU B O 1
ATOM 2271 N N A SER B 2 21 ? -22.996 12.869 -3.423 0.60 34.44 21 SER B N 1
ATOM 2272 N N B SER B 2 21 ? -23.002 12.873 -3.420 0.40 34.79 21 SER B N 1
ATOM 2273 C CA A SER B 2 21 ? -24.117 13.792 -3.358 0.60 38.24 21 SER B CA 1
ATOM 2274 C CA B SER B 2 21 ? -24.111 13.799 -3.267 0.40 38.24 21 SER B CA 1
ATOM 2275 C C A SER B 2 21 ? -25.351 13.015 -2.935 0.60 39.34 21 SER B C 1
ATOM 2276 C C B SER B 2 21 ? -25.364 13.017 -2.909 0.40 39.33 21 SER B C 1
ATOM 2277 O O A SER B 2 21 ? -25.554 11.877 -3.365 0.60 36.92 21 SER B O 1
ATOM 2278 O O B SER B 2 21 ? -25.557 11.881 -3.349 0.40 37.07 21 SER B O 1
ATOM 2283 N N A CYS B 2 22 ? -26.163 13.626 -2.078 0.60 41.41 22 CYS B N 1
ATOM 2284 N N B CYS B 2 22 ? -26.209 13.643 -2.094 0.40 41.38 22 CYS B N 1
ATOM 2285 C CA A CYS B 2 22 ? -27.405 13.009 -1.617 0.60 42.23 22 CYS B CA 1
ATOM 2286 C CA B CYS B 2 22 ? -27.419 13.017 -1.562 0.40 42.15 22 CYS B CA 1
ATOM 2287 C C A CYS B 2 22 ? -28.506 14.063 -1.651 0.60 44.32 22 CYS B C 1
ATOM 2288 C C B CYS B 2 22 ? -28.530 14.060 -1.625 0.40 44.28 22 CYS B C 1
ATOM 2289 O O A CYS B 2 22 ? -28.583 14.913 -0.759 0.60 42.81 22 CYS B O 1
ATOM 2290 O O B CYS B 2 22 ? -28.613 14.932 -0.755 0.40 42.80 22 CYS B O 1
ATOM 2295 N N . ALA B 2 23 ? -29.372 13.976 -2.653 1.00 42.99 23 ALA B N 1
ATOM 2296 C CA . ALA B 2 23 ? -30.447 14.943 -2.863 1.00 47.92 23 ALA B CA 1
ATOM 2297 C C . ALA B 2 23 ? -31.762 14.366 -2.344 1.00 56.13 23 ALA B C 1
ATOM 2298 O O . ALA B 2 23 ? -32.209 13.312 -2.810 1.00 56.06 23 ALA B O 1
ATOM 2300 N N . ALA B 2 24 ? -32.380 15.062 -1.394 1.00 57.22 24 ALA B N 1
ATOM 2301 C CA . ALA B 2 24 ? -33.617 14.634 -0.740 1.00 71.26 24 ALA B CA 1
ATOM 2302 C C . ALA B 2 24 ? -34.771 15.526 -1.190 1.00 82.93 24 ALA B C 1
ATOM 2303 O O . ALA B 2 24 ? -34.913 16.653 -0.700 1.00 81.71 24 ALA B O 1
ATOM 2305 N N . SER B 2 25 ? -35.611 15.009 -2.092 1.00 89.27 25 SER B N 1
ATOM 2306 C CA . SER B 2 25 ? -36.747 15.762 -2.637 1.00 93.16 25 SER B CA 1
ATOM 2307 C C . SER B 2 25 ? -37.967 15.689 -1.709 1.00 98.33 25 SER B C 1
ATOM 2308 O O . SER B 2 25 ? -39.045 15.221 -2.083 1.00 99.90 25 SER B O 1
ATOM 2310 N N . GLY B 2 26 ? -37.786 16.176 -0.483 1.00 96.59 26 GLY B N 1
ATOM 2311 C CA . GLY B 2 26 ? -38.881 16.226 0.473 1.00 93.15 26 GLY B CA 1
ATOM 2312 C C . GLY B 2 26 ? -38.442 16.895 1.757 1.00 92.40 26 GLY B C 1
ATOM 2313 O O . GLY B 2 26 ? -37.247 17.067 2.020 1.00 92.61 26 GLY B O 1
ATOM 2314 N N . ARG B 2 27 ? -39.439 17.277 2.554 1.00 93.44 27 ARG B N 1
ATOM 2315 C CA . ARG B 2 27 ? -39.215 17.825 3.886 1.00 92.47 27 ARG B CA 1
ATOM 2316 C C . ARG B 2 27 ? -39.069 16.737 4.937 1.00 89.73 27 ARG B C 1
ATOM 2317 O O . ARG B 2 27 ? -38.988 17.045 6.132 1.00 90.85 27 ARG B O 1
ATOM 2319 N N . THR B 2 28 ? -39.032 15.473 4.511 1.00 87.09 28 THR B N 1
ATOM 2320 C CA . THR B 2 28 ? -39.037 14.356 5.448 1.00 84.38 28 THR B CA 1
ATOM 2321 C C . THR B 2 28 ? -37.784 14.321 6.321 1.00 79.75 28 THR B C 1
ATOM 2322 O O . THR B 2 28 ? -37.809 13.724 7.405 1.00 78.96 28 THR B O 1
ATOM 2326 N N . PHE B 2 29 ? -36.692 14.962 5.889 1.00 78.53 29 PHE B N 1
ATOM 2327 C CA . PHE B 2 29 ? -35.396 14.826 6.550 1.00 76.44 29 PHE B CA 1
ATOM 2328 C C . PHE B 2 29 ? -34.869 16.109 7.194 1.00 78.72 29 PHE B C 1
ATOM 2329 O O . PHE B 2 29 ? -33.767 16.083 7.761 1.00 76.17 29 PHE B O 1
ATOM 2337 N N . SER B 2 30 ? -35.612 17.226 7.138 1.00 82.41 30 SER B N 1
ATOM 2338 C CA . SER B 2 30 ? -35.073 18.511 7.590 1.00 82.44 30 SER B CA 1
ATOM 2339 C C . SER B 2 30 ? -35.165 18.725 9.102 1.00 76.57 30 SER B C 1
ATOM 2340 O O . SER B 2 30 ? -34.532 19.652 9.624 1.00 80.62 30 SER B O 1
ATOM 2343 N N . SER B 2 31 ? -35.931 17.909 9.819 1.00 74.06 31 SER B N 1
ATOM 2344 C CA . SER B 2 31 ? -35.823 17.871 11.268 1.00 71.71 31 SER B CA 1
ATOM 2345 C C . SER B 2 31 ? -34.597 17.100 11.736 1.00 68.78 31 SER B C 1
ATOM 2346 O O . SER B 2 31 ? -34.312 17.080 12.942 1.00 66.61 31 SER B O 1
ATOM 2349 N N . TYR B 2 32 ? -33.873 16.477 10.809 1.00 66.06 32 TYR B N 1
ATOM 2350 C CA . TYR B 2 32 ? -32.914 15.425 11.109 1.00 60.47 32 TYR B CA 1
ATOM 2351 C C . TYR B 2 32 ? -31.489 15.887 10.844 1.00 50.89 32 TYR B C 1
ATOM 2352 O O . TYR B 2 32 ? -31.229 16.598 9.868 1.00 59.61 32 TYR B O 1
ATOM 2361 N N . GLY B 2 33 ? -30.562 15.432 11.678 1.00 42.40 33 GLY B N 1
ATOM 2362 C CA . GLY B 2 33 ? -29.193 15.345 11.240 1.00 46.02 33 GLY B CA 1
ATOM 2363 C C . GLY B 2 33 ? -29.072 14.323 10.117 1.00 44.55 33 GLY B C 1
ATOM 2364 O O . GLY B 2 33 ? -29.866 13.386 10.002 1.00 38.82 33 GLY B O 1
ATOM 2365 N N . MET B 2 34 ? -28.062 14.491 9.286 1.00 38.85 34 MET B N 1
ATOM 2366 C CA . MET B 2 34 ? -27.896 13.642 8.105 1.00 38.88 34 MET B CA 1
ATOM 2367 C C . MET B 2 34 ? -26.546 12.960 8.167 1.00 37.63 34 MET B C 1
ATOM 2368 O O . MET B 2 34 ? -25.580 13.514 8.692 1.00 39.51 34 MET B O 1
ATOM 2373 N N . GLY B 2 35 ? -26.476 11.733 7.674 1.00 35.20 35 GLY B N 1
ATOM 2374 C CA . GLY B 2 35 ? -25.240 10.989 7.784 1.00 31.99 35 GLY B CA 1
ATOM 2375 C C . GLY B 2 35 ? -24.962 10.277 6.478 1.00 34.99 35 GLY B C 1
ATOM 2376 O O . GLY B 2 35 ? -25.856 10.031 5.691 1.00 33.51 35 GLY B O 1
ATOM 2377 N N . TRP B 2 36 ? -23.698 9.949 6.286 1.00 33.26 36 TRP B N 1
ATOM 2378 C CA . TRP B 2 36 ? -23.271 9.007 5.266 1.00 36.40 36 TRP B CA 1
ATOM 2379 C C . TRP B 2 36 ? -22.825 7.755 5.999 1.00 33.62 36 TRP B C 1
ATOM 2380 O O . TRP B 2 36 ? -22.189 7.849 7.058 1.00 32.73 36 TRP B O 1
ATOM 2391 N N . PHE B 2 37 ? -23.255 6.601 5.495 1.00 32.41 37 PHE B N 1
ATOM 2392 C CA . PHE B 2 37 ? -22.936 5.278 6.006 1.00 33.50 37 PHE B CA 1
ATOM 2393 C C . PHE B 2 37 ? -22.354 4.433 4.888 1.00 32.40 37 PHE B C 1
ATOM 2394 O O . PHE B 2 37 ? -22.469 4.779 3.711 1.00 32.41 37 PHE B O 1
ATOM 2402 N N . ARG B 2 38 ? -21.722 3.314 5.231 1.00 31.55 38 ARG B N 1
ATOM 2403 C CA . ARG B 2 38 ? -21.166 2.537 4.114 1.00 36.50 38 ARG B CA 1
ATOM 2404 C C . ARG B 2 38 ? -21.145 1.044 4.438 1.00 32.88 38 ARG B C 1
ATOM 2405 O O . ARG B 2 38 ? -21.011 0.631 5.596 1.00 32.52 38 ARG B O 1
ATOM 2413 N N . GLN B 2 39 ? -21.290 0.222 3.399 1.00 31.86 39 GLN B N 1
ATOM 2414 C CA . GLN B 2 39 ? -21.206 -1.208 3.649 1.00 32.45 39 GLN B CA 1
ATOM 2415 C C . GLN B 2 39 ? -20.565 -1.909 2.458 1.00 34.60 39 GLN B C 1
ATOM 2416 O O . GLN B 2 39 ? -20.882 -1.602 1.307 1.00 32.45 39 GLN B O 1
ATOM 2422 N N . ALA B 2 40 ? -19.639 -2.809 2.747 1.00 40.04 40 ALA B N 1
ATOM 2423 C CA . ALA B 2 40 ? -19.054 -3.639 1.694 1.00 37.37 40 ALA B CA 1
ATOM 2424 C C . ALA B 2 40 ? -19.391 -5.102 1.961 1.00 38.97 40 ALA B C 1
ATOM 2425 O O . ALA B 2 40 ? -19.599 -5.492 3.121 1.00 38.52 40 ALA B O 1
ATOM 2427 N N . PRO B 2 41 ? -19.446 -5.946 0.914 1.00 39.87 41 PRO B N 1
ATOM 2428 C CA . PRO B 2 41 ? -19.725 -7.369 1.143 1.00 39.83 41 PRO B CA 1
ATOM 2429 C C . PRO B 2 41 ? -18.808 -7.972 2.191 1.00 42.25 41 PRO B C 1
ATOM 2430 O O . PRO B 2 41 ? -17.581 -7.877 2.090 1.00 41.00 41 PRO B O 1
AT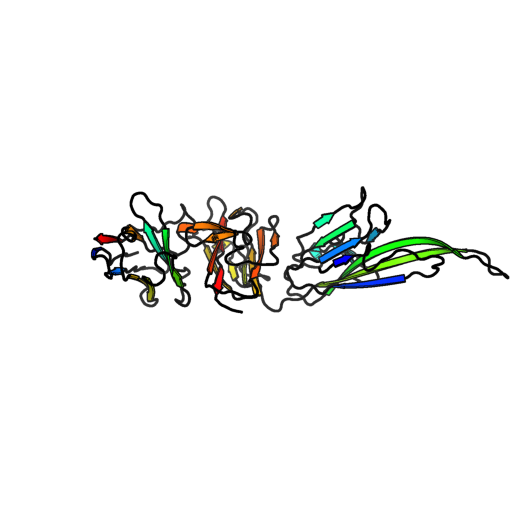OM 2434 N N . GLY B 2 42 ? -19.393 -8.590 3.204 1.00 40.05 42 GLY B N 1
ATOM 2435 C CA . GLY B 2 42 ? -18.643 -9.240 4.258 1.00 42.73 42 GLY B CA 1
ATOM 2436 C C . GLY B 2 42 ? -18.560 -8.462 5.553 1.00 47.72 42 GLY B C 1
ATOM 2437 O O . GLY B 2 42 ? -18.295 -9.061 6.609 1.00 48.20 42 GLY B O 1
ATOM 2438 N N . THR B 2 43 ? -18.793 -7.156 5.510 1.00 40.64 43 THR B N 1
ATOM 2439 C CA . THR B 2 43 ? -18.741 -6.302 6.694 1.00 41.10 43 THR B CA 1
ATOM 2440 C C . THR B 2 43 ? -20.113 -5.723 7.037 1.00 41.09 43 THR B C 1
ATOM 2441 O O . THR B 2 43 ? -21.029 -5.667 6.202 1.00 40.13 43 THR B O 1
ATOM 2445 N N . GLU B 2 44 ? -20.233 -5.241 8.279 1.00 39.15 44 GLU B N 1
ATOM 2446 C CA . GLU B 2 44 ? -21.456 -4.583 8.702 1.00 40.35 44 GLU B CA 1
ATOM 2447 C C . GLU B 2 44 ? -21.527 -3.164 8.128 1.00 41.24 44 GLU B C 1
ATOM 2448 O O . GLU B 2 44 ? -20.518 -2.582 7.695 1.00 39.29 44 GLU B O 1
ATOM 2454 N N . ARG B 2 45 ? -22.748 -2.617 8.128 1.00 32.80 45 ARG B N 1
ATOM 2455 C CA . ARG B 2 45 ? -22.968 -1.240 7.715 1.00 35.35 45 ARG B CA 1
ATOM 2456 C C . ARG B 2 45 ? -22.422 -0.313 8.787 1.00 39.71 45 ARG B C 1
ATOM 2457 O O . ARG B 2 45 ? -22.719 -0.479 9.982 1.00 37.69 45 ARG B O 1
ATOM 2465 N N . GLU B 2 46 ? -21.600 0.647 8.378 1.00 37.57 46 GLU B N 1
ATOM 2466 C CA . GLU B 2 46 ? -20.907 1.450 9.362 1.00 39.04 46 GLU B CA 1
ATOM 2467 C C . GLU B 2 46 ? -21.134 2.933 9.122 1.00 35.65 46 GLU B C 1
ATOM 2468 O O . GLU B 2 46 ? -21.527 3.381 8.047 1.00 31.70 46 GLU B O 1
ATOM 2474 N N . PHE B 2 47 ? -20.880 3.688 10.178 1.00 33.63 47 PHE B N 1
ATOM 2475 C CA . PHE B 2 47 ? -21.036 5.125 10.139 1.00 35.67 47 PHE B CA 1
ATOM 2476 C C . PHE B 2 47 ? -19.808 5.754 9.503 1.00 31.69 47 PHE B C 1
ATOM 2477 O O . PHE B 2 47 ? -18.688 5.318 9.761 1.00 31.33 47 PHE B O 1
ATOM 2485 N N . VAL B 2 48 ? -20.019 6.787 8.688 1.00 32.07 48 VAL B N 1
ATOM 2486 C CA . VAL B 2 48 ? -18.897 7.495 8.078 1.00 30.35 48 VAL B CA 1
ATOM 2487 C C . VAL B 2 48 ? -18.803 8.946 8.553 1.00 27.01 48 VAL B C 1
ATOM 2488 O O . VAL B 2 48 ? -17.743 9.388 9.007 1.00 32.26 48 VAL B O 1
ATOM 2492 N N . ALA B 2 49 ? -19.875 9.709 8.385 1.00 30.53 49 ALA B N 1
ATOM 2493 C CA . ALA B 2 49 ? -19.857 11.121 8.739 1.00 32.72 49 ALA B CA 1
ATOM 2494 C C . ALA B 2 49 ? -21.282 11.597 8.897 1.00 30.61 49 ALA B C 1
ATOM 2495 O O . ALA B 2 49 ? -22.206 11.037 8.316 1.00 32.46 49 ALA B O 1
ATOM 2497 N N . ALA B 2 50 ? -21.453 12.642 9.701 1.00 31.60 50 ALA B N 1
ATOM 2498 C CA . ALA B 2 50 ? -22.778 13.193 9.924 1.00 35.12 50 ALA B CA 1
ATOM 2499 C C . ALA B 2 50 ? -22.649 14.692 10.105 1.00 35.38 50 ALA B C 1
ATOM 2500 O O . ALA B 2 50 ? -21.591 15.205 10.470 1.00 32.70 50 ALA B O 1
ATOM 2502 N N . ILE B 2 51 ? -23.745 15.378 9.843 1.00 32.90 51 ILE B N 1
ATOM 2503 C CA . ILE B 2 51 ? -23.802 16.818 9.961 1.00 36.47 51 ILE B CA 1
ATOM 2504 C C . ILE B 2 51 ? -25.167 17.200 10.508 1.00 40.23 51 ILE B C 1
ATOM 2505 O O . ILE B 2 51 ? -26.182 16.584 10.167 1.00 37.27 51 ILE B O 1
ATOM 2510 N N . SER B 2 52 ? -25.178 18.180 11.424 1.00 42.01 52 SER B N 1
ATOM 2511 C CA . SER B 2 52 ? -26.424 18.650 12.009 1.00 50.28 52 SER B CA 1
ATOM 2512 C C . SER B 2 52 ? -27.272 19.317 10.935 1.00 50.22 52 SER B C 1
ATOM 2513 O O . SER B 2 52 ? -26.775 19.715 9.881 1.00 50.85 52 SER B O 1
ATOM 2516 N N . TRP B 2 53 ? -28.574 19.462 11.212 1.00 61.51 53 TRP B N 1
ATOM 2517 C CA . TRP B 2 53 ? -29.447 20.031 10.182 1.00 67.62 53 TRP B CA 1
ATOM 2518 C C . TRP B 2 53 ? -29.049 21.467 9.836 1.00 69.29 53 TRP B C 1
ATOM 2519 O O . TRP B 2 53 ? -29.197 21.891 8.678 1.00 68.32 53 TRP B O 1
ATOM 2530 N N . SER B 2 54 ? -28.536 22.216 10.829 1.00 67.49 54 SER B N 1
ATOM 2531 C CA . SER B 2 54 ? -28.007 23.561 10.607 1.00 67.29 54 SER B CA 1
ATOM 2532 C C . SER B 2 54 ? -26.768 23.533 9.725 1.00 62.36 54 SER B C 1
ATOM 2533 O O . SER B 2 54 ? -26.551 24.446 8.919 1.00 61.37 54 SER B O 1
ATOM 2536 N N . GLY B 2 55 ? -25.923 22.517 9.907 1.00 57.05 55 GLY B N 1
ATOM 2537 C CA . GLY B 2 55 ? -24.572 22.511 9.392 1.00 55.64 55 GLY B CA 1
ATOM 2538 C C . GLY B 2 55 ? -23.530 22.949 10.393 1.00 53.25 55 GLY B C 1
ATOM 2539 O O . GLY B 2 55 ? -22.332 22.936 10.063 1.00 50.94 55 GLY B O 1
ATOM 2540 N N . ASP B 2 56 ? -23.945 23.304 11.617 1.00 54.06 56 ASP B N 1
ATOM 2541 C CA . ASP B 2 56 ? -23.051 23.859 12.623 1.00 53.74 56 ASP B CA 1
ATOM 2542 C C . ASP B 2 56 ? -22.207 22.794 13.306 1.00 50.99 56 ASP B C 1
ATOM 2543 O O . ASP B 2 56 ? -21.244 23.128 14.002 1.00 50.87 56 ASP B O 1
ATOM 2548 N N . SER B 2 57 ? -22.511 21.522 13.098 1.00 46.62 57 SER B N 1
ATOM 2549 C CA . SER B 2 57 ? -21.817 20.463 13.806 1.00 42.92 57 SER B CA 1
ATOM 2550 C C . SER B 2 57 ? -21.567 19.305 12.848 1.00 37.83 57 SER B C 1
ATOM 2551 O O . SER B 2 57 ? -22.454 18.958 12.079 1.00 39.12 57 SER B O 1
ATOM 2554 N N . THR B 2 58 ? -20.376 18.709 12.914 1.00 36.86 58 THR B N 1
ATOM 2555 C CA . THR B 2 58 ? -20.051 17.552 12.099 1.00 38.25 58 THR B CA 1
ATOM 2556 C C . THR B 2 58 ? -19.329 16.516 12.943 1.00 38.88 58 THR B C 1
ATOM 2557 O O . THR B 2 58 ? -18.657 16.832 13.936 1.00 32.89 58 THR B O 1
ATOM 2561 N N . TYR B 2 59 ? -19.481 15.267 12.528 1.00 31.52 59 TYR B N 1
ATOM 2562 C CA . TYR B 2 59 ? -18.952 14.100 13.217 1.00 34.95 59 TYR B CA 1
ATOM 2563 C C . TYR B 2 59 ? -18.348 13.154 12.196 1.00 33.54 59 TYR B C 1
ATOM 2564 O O . TYR B 2 59 ? -18.948 12.945 11.144 1.00 32.69 59 TYR B O 1
ATOM 2573 N N . TYR B 2 60 ? -17.216 12.524 12.519 1.00 34.73 60 TYR B N 1
ATOM 2574 C CA . TYR B 2 60 ? -16.552 11.688 11.512 1.00 38.69 60 TYR B CA 1
ATOM 2575 C C . TYR B 2 60 ? -16.121 10.398 12.185 1.00 37.06 60 TYR B C 1
ATOM 2576 O O . TYR B 2 60 ? -15.720 10.397 13.357 1.00 37.87 60 TYR B O 1
ATOM 2585 N N . ALA B 2 61 ? -16.254 9.292 11.464 1.00 32.94 61 ALA B N 1
ATOM 2586 C CA . ALA B 2 61 ? -15.668 8.054 11.939 1.00 31.42 61 ALA B CA 1
ATOM 2587 C C . ALA B 2 61 ? -14.153 8.206 11.996 1.00 37.15 61 ALA B C 1
ATOM 2588 O O . ALA B 2 61 ? -13.553 8.910 11.182 1.00 34.97 61 ALA B O 1
ATOM 2590 N N . ASP B 2 62 ? -13.525 7.612 13.012 1.00 32.98 62 ASP B N 1
ATOM 2591 C CA . ASP B 2 62 ? -12.088 7.837 13.187 1.00 38.08 62 ASP B CA 1
ATOM 2592 C C . ASP B 2 62 ? -11.295 7.521 11.914 1.00 39.97 62 ASP B C 1
ATOM 2593 O O . ASP B 2 62 ? -10.296 8.189 11.615 1.00 37.29 62 ASP B O 1
ATOM 2598 N N . SER B 2 63 ? -11.695 6.477 11.183 1.00 39.48 63 SER B N 1
ATOM 2599 C CA . SER B 2 63 ? -10.924 6.029 10.016 1.00 43.36 63 SER B CA 1
ATOM 2600 C C . SER B 2 63 ? -10.961 6.999 8.835 1.00 38.27 63 SER B C 1
ATOM 2601 O O . SER B 2 63 ? -10.146 6.853 7.919 1.00 36.41 63 SER B O 1
ATOM 2604 N N . VAL B 2 64 ? -11.887 7.956 8.813 1.00 38.42 64 VAL B N 1
ATOM 2605 C CA . VAL B 2 64 ? -11.952 8.950 7.745 1.00 35.87 64 VAL B CA 1
ATOM 2606 C C . VAL B 2 64 ? -11.660 10.365 8.222 1.00 38.46 64 VAL B C 1
ATOM 2607 O O . VAL B 2 64 ? -11.590 11.285 7.386 1.00 37.65 64 VAL B O 1
ATOM 2611 N N . LYS B 2 65 ? -11.499 10.595 9.530 1.00 34.58 65 LYS B N 1
ATOM 2612 C CA . LYS B 2 65 ? -11.259 11.948 9.988 1.00 33.68 65 LYS B CA 1
ATOM 2613 C C . LYS B 2 65 ? -9.994 12.482 9.344 1.00 35.72 65 LYS B C 1
ATOM 2614 O O . LYS B 2 65 ? -8.963 11.805 9.321 1.00 38.36 65 LYS B O 1
ATOM 2617 N N . GLY B 2 66 ? -10.071 13.693 8.805 1.00 38.59 66 GLY B N 1
ATOM 2618 C CA . GLY B 2 66 ? -8.919 14.292 8.177 1.00 32.53 66 GLY B CA 1
ATOM 2619 C C . GLY B 2 66 ? -8.810 14.046 6.680 1.00 38.27 66 GLY B C 1
ATOM 2620 O O . GLY B 2 66 ? -8.023 14.726 6.012 1.00 37.36 66 GLY B O 1
ATOM 2621 N N . ARG B 2 67 ? -9.582 13.108 6.131 1.00 33.44 67 ARG B N 1
ATOM 2622 C CA . ARG B 2 67 ? -9.592 12.792 4.697 1.00 35.96 67 ARG B CA 1
ATOM 2623 C C . ARG B 2 67 ? -10.926 13.066 4.045 1.00 35.14 67 ARG B C 1
ATOM 2624 O O . ARG B 2 67 ? -10.972 13.352 2.843 1.00 35.85 67 ARG B O 1
ATOM 2632 N N . PHE B 2 68 ? -12.027 12.947 4.787 1.00 35.17 68 PHE B N 1
ATOM 2633 C CA . PHE B 2 68 ? -13.345 13.246 4.240 1.00 34.78 68 PHE B CA 1
ATOM 2634 C C . PHE B 2 68 ? -13.876 14.520 4.888 1.00 37.97 68 PHE B C 1
ATOM 2635 O O . PHE B 2 68 ? -13.537 14.840 6.040 1.00 36.04 68 PHE B O 1
ATOM 2643 N N . THR B 2 69 ? -14.770 15.198 4.168 1.00 36.49 69 THR B N 1
ATOM 2644 C CA . THR B 2 69 ? -15.533 16.330 4.689 1.00 37.43 69 THR B CA 1
ATOM 2645 C C . THR B 2 69 ? -16.999 16.188 4.293 1.00 35.87 69 THR B C 1
ATOM 2646 O O . THR B 2 69 ? -17.311 15.945 3.115 1.00 34.12 69 THR B O 1
ATOM 2650 N N . ILE B 2 70 ? -17.907 16.356 5.268 1.00 30.74 70 ILE B N 1
ATOM 2651 C CA . ILE B 2 70 ? -19.344 16.359 4.995 1.00 34.61 70 ILE B CA 1
ATOM 2652 C C . ILE B 2 70 ? -19.846 17.793 5.010 1.00 33.86 70 ILE B C 1
ATOM 2653 O O . ILE B 2 70 ? -19.398 18.618 5.824 1.00 36.81 70 ILE B O 1
ATOM 2658 N N . SER B 2 71 ? -20.779 18.107 4.121 1.00 33.37 71 SER B N 1
ATOM 2659 C CA . SER B 2 71 ? -21.304 19.463 4.092 1.00 34.02 71 SER B CA 1
ATOM 2660 C C . SER B 2 71 ? -22.713 19.426 3.537 1.00 34.07 71 SER B C 1
ATOM 2661 O O . SER B 2 71 ? -23.192 18.404 3.048 1.00 38.39 71 SER B O 1
ATOM 2664 N N . ILE B 2 72 ? -23.400 20.546 3.639 1.00 33.37 72 ILE B N 1
ATOM 2665 C CA . ILE B 2 72 ? -24.820 20.535 3.354 1.00 36.04 72 ILE B CA 1
ATOM 2666 C C . ILE B 2 72 ? -25.200 21.805 2.626 1.00 39.69 72 ILE B C 1
ATOM 2667 O O . ILE B 2 72 ? -24.572 22.848 2.805 1.00 41.33 72 ILE B O 1
ATOM 2672 N N . ASP B 2 73 ? -26.190 21.694 1.736 1.00 41.47 73 ASP B N 1
ATOM 2673 C CA . ASP B 2 73 ? -26.800 22.833 1.046 1.00 47.87 73 ASP B CA 1
ATOM 2674 C C . ASP B 2 73 ? -28.300 22.774 1.353 1.00 52.77 73 ASP B C 1
ATOM 2675 O O . ASP B 2 73 ? -29.048 22.007 0.733 1.00 51.24 73 ASP B O 1
ATOM 2680 N N . LYS B 2 74 ? -28.738 23.582 2.322 1.00 52.81 74 LYS B N 1
ATOM 2681 C CA . LYS B 2 74 ? -30.119 23.483 2.792 1.00 56.72 74 LYS B CA 1
ATOM 2682 C C . 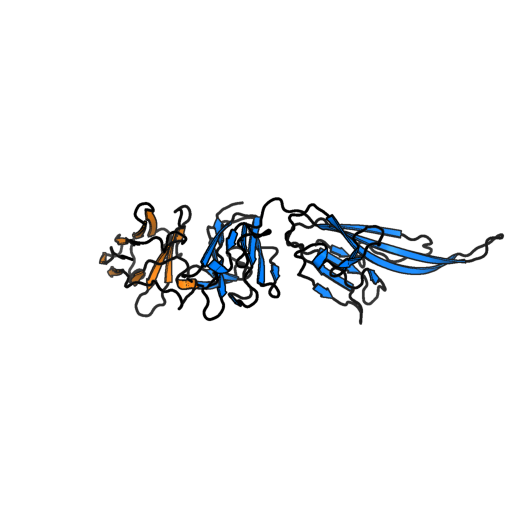LYS B 2 74 ? -31.106 23.963 1.736 1.00 57.63 74 LYS B C 1
ATOM 2683 O O . LYS B 2 74 ? -32.169 23.355 1.553 1.00 60.33 74 LYS B O 1
ATOM 2686 N N . ALA B 2 75 ? -30.768 25.037 1.015 1.00 57.65 75 ALA B N 1
ATOM 2687 C CA . ALA B 2 75 ? -31.684 25.564 0.009 1.00 59.97 75 ALA B CA 1
ATOM 2688 C C . ALA B 2 75 ? -32.105 24.489 -0.992 1.00 59.47 75 ALA B C 1
ATOM 2689 O O . ALA B 2 75 ? -33.254 24.479 -1.452 1.00 61.44 75 ALA B O 1
ATOM 2691 N N . LYS B 2 76 ? -31.209 23.559 -1.311 1.00 55.66 76 LYS B N 1
ATOM 2692 C CA . LYS B 2 76 ? -31.509 22.493 -2.250 1.00 55.73 76 LYS B CA 1
ATOM 2693 C C . LYS B 2 76 ? -31.584 21.125 -1.590 1.00 53.19 76 LYS B C 1
ATOM 2694 O O . LYS B 2 76 ? -31.639 20.116 -2.299 1.00 51.31 76 LYS B O 1
ATOM 2700 N N . ASN B 2 77 ? -31.586 21.068 -0.258 1.00 53.42 77 ASN B N 1
ATOM 2701 C CA . ASN B 2 77 ? -31.784 19.823 0.492 1.00 54.25 77 ASN B CA 1
ATOM 2702 C C . ASN B 2 77 ? -30.783 18.743 0.091 1.00 49.55 77 ASN B C 1
ATOM 2703 O O . ASN B 2 77 ? -31.149 17.585 -0.136 1.00 51.55 77 ASN B O 1
ATOM 2708 N N . THR B 2 78 ? -29.508 19.122 -0.023 1.00 43.70 78 THR B N 1
ATOM 2709 C CA . THR B 2 78 ? -28.507 18.179 -0.516 1.00 42.83 78 THR B CA 1
ATOM 2710 C C . THR B 2 78 ? -27.363 18.043 0.473 1.00 38.76 78 THR B C 1
ATOM 2711 O O . THR B 2 78 ? -26.921 19.032 1.052 1.00 40.41 78 THR B O 1
ATOM 2715 N N . VAL B 2 79 ? -26.873 16.821 0.654 1.00 38.12 79 VAL B N 1
ATOM 2716 C CA . VAL B 2 79 ? -25.728 16.529 1.516 1.00 35.29 79 VAL B CA 1
ATOM 2717 C C . VAL B 2 79 ? -24.571 16.053 0.641 1.00 40.06 79 VAL B C 1
ATOM 2718 O O . VAL B 2 79 ? -24.775 15.266 -0.302 1.00 38.78 79 VAL B O 1
ATOM 2722 N N . TYR B 2 80 ? -23.369 16.544 0.927 1.00 34.80 80 TYR B N 1
ATOM 2723 C CA . TYR B 2 80 ? -22.185 16.210 0.139 1.00 34.59 80 TYR B CA 1
ATOM 2724 C C . TYR B 2 80 ? -21.172 15.536 1.032 1.00 36.19 80 TYR B C 1
ATOM 2725 O O . TYR B 2 80 ? -21.046 15.895 2.201 1.00 37.56 80 TYR B O 1
ATOM 2734 N N . LEU B 2 81 ? -20.492 14.528 0.495 1.00 31.03 81 LEU B N 1
ATOM 2735 C CA . LEU B 2 81 ? -19.320 13.932 1.119 1.00 31.43 81 LEU B CA 1
ATOM 2736 C C . LEU B 2 81 ? -18.122 14.113 0.191 1.00 35.81 81 LEU B C 1
ATOM 2737 O O . LEU B 2 81 ? -18.045 13.465 -0.854 1.00 31.46 81 LEU B O 1
ATOM 2742 N N . GLN B 2 82 ? -17.178 14.970 0.582 1.00 36.59 82 GLN B N 1
ATOM 2743 C CA . GLN B 2 82 ? -15.945 15.170 -0.180 1.00 35.96 82 GLN B CA 1
ATOM 2744 C C . GLN B 2 82 ? -14.895 14.214 0.356 1.00 34.67 82 GLN B C 1
ATOM 2745 O O . GLN B 2 82 ? -14.525 14.277 1.538 1.00 35.79 82 GLN B O 1
ATOM 2751 N N . MET B 2 83 ? -14.450 13.291 -0.484 1.00 30.70 83 MET B N 1
ATOM 2752 C CA . MET B 2 83 ? -13.519 12.256 -0.055 1.00 30.13 83 MET B CA 1
ATOM 2753 C C . MET B 2 83 ? -12.178 12.528 -0.695 1.00 36.58 83 MET B C 1
ATOM 2754 O O . MET B 2 83 ? -12.115 12.707 -1.911 1.00 35.77 83 MET B O 1
ATOM 2759 N N . ASN B 2 84 ? -11.121 12.534 0.101 1.00 34.94 84 ASN B N 1
ATOM 2760 C CA . ASN B 2 84 ? -9.766 12.708 -0.401 1.00 34.51 84 ASN B CA 1
ATOM 2761 C C . ASN B 2 84 ? -8.882 11.594 0.131 1.00 38.48 84 ASN B C 1
ATOM 2762 O O . ASN B 2 84 ? -9.226 10.890 1.098 1.00 38.67 84 ASN B O 1
ATOM 2767 N N . SER B 2 85 ? -7.688 11.500 -0.453 1.00 35.01 85 SER B N 1
ATOM 2768 C CA . SER B 2 85 ? -6.706 10.454 -0.141 1.00 37.85 85 SER B CA 1
ATOM 2769 C C . SER B 2 85 ? -7.372 9.094 0.044 1.00 39.67 85 SER B C 1
ATOM 2770 O O . SER B 2 85 ? -7.157 8.403 1.045 1.00 40.19 85 SER B O 1
ATOM 2773 N N . LEU B 2 86 ? -8.226 8.747 -0.916 1.00 39.30 86 LEU B N 1
ATOM 2774 C CA . LEU B 2 86 ? -8.995 7.513 -0.845 1.00 39.97 86 LEU B CA 1
ATOM 2775 C C . LEU B 2 86 ? -8.062 6.311 -0.721 1.00 43.02 86 LEU B C 1
ATOM 2776 O O . LEU B 2 86 ? -6.959 6.297 -1.283 1.00 41.91 86 LEU B O 1
ATOM 2781 N N . LYS B 2 87 ? -8.497 5.321 0.084 1.00 41.61 87 LYS B N 1
ATOM 2782 C CA . LYS B 2 87 ? -7.810 4.082 0.404 1.00 43.31 87 LYS B CA 1
ATOM 2783 C C . LYS B 2 87 ? -8.624 2.874 -0.057 1.00 46.25 87 LYS B C 1
ATOM 2784 O O . LYS B 2 87 ? -9.861 2.924 -0.090 1.00 42.97 87 LYS B O 1
ATOM 2790 N N . PRO B 2 88 ? -7.962 1.774 -0.421 1.00 48.45 88 PRO B N 1
ATOM 2791 C CA . PRO B 2 88 ? -8.719 0.554 -0.752 1.00 47.32 88 PRO B CA 1
ATOM 2792 C C . PRO B 2 88 ? -9.684 0.143 0.356 1.00 44.15 88 PRO B C 1
ATOM 2793 O O . PRO B 2 88 ? -10.780 -0.351 0.062 1.00 43.70 88 PRO B O 1
ATOM 2797 N N . GLU B 2 89 ? -9.309 0.387 1.620 1.00 46.67 89 GLU B N 1
ATOM 2798 C CA . GLU B 2 89 ? -10.164 0.197 2.791 1.00 45.96 89 GLU B CA 1
ATOM 2799 C C . GLU B 2 89 ? -11.489 0.928 2.669 1.00 40.84 89 GLU B C 1
ATOM 2800 O O . GLU B 2 89 ? -12.462 0.541 3.317 1.00 41.30 89 GLU B O 1
ATOM 2806 N N . ASP B 2 90 ? -11.548 1.983 1.871 1.00 39.47 90 ASP B N 1
ATOM 2807 C CA . ASP B 2 90 ? -12.758 2.763 1.687 1.00 37.30 90 ASP B CA 1
ATOM 2808 C C . ASP B 2 90 ? -13.704 2.194 0.644 1.00 35.04 90 ASP B C 1
ATOM 2809 O O . ASP B 2 90 ? -14.784 2.768 0.443 1.00 36.87 90 ASP B O 1
ATOM 2814 N N . THR B 2 91 ? -13.343 1.105 -0.034 1.00 38.88 91 THR B N 1
ATOM 2815 C CA . THR B 2 91 ? -14.241 0.547 -1.044 1.00 39.92 91 THR B CA 1
ATOM 2816 C C . THR B 2 91 ? -15.489 -0.011 -0.369 1.00 37.62 91 THR B C 1
ATOM 2817 O O . THR B 2 91 ? -15.378 -0.811 0.559 1.00 38.12 91 THR B O 1
ATOM 2821 N N . ALA B 2 92 ? -16.662 0.393 -0.855 1.00 36.30 92 ALA B N 1
ATOM 2822 C CA . ALA B 2 92 ? -17.942 0.037 -0.247 1.00 36.33 92 ALA B CA 1
ATOM 2823 C C . ALA B 2 92 ? -19.047 0.726 -1.032 1.00 33.58 92 ALA B C 1
ATOM 2824 O O . ALA B 2 92 ? -18.781 1.632 -1.830 1.00 32.20 92 ALA B O 1
ATOM 2826 N N . VAL B 2 93 ? -20.301 0.312 -0.792 1.00 32.98 93 VAL B N 1
ATOM 2827 C CA . VAL B 2 93 ? -21.456 1.126 -1.204 1.00 31.54 93 VAL B CA 1
ATOM 2828 C C . VAL B 2 93 ? -21.706 2.215 -0.152 1.00 36.39 93 VAL B C 1
ATOM 2829 O O . VAL B 2 93 ? -21.739 1.931 1.057 1.00 33.80 93 VAL B O 1
ATOM 2833 N N . TYR B 2 94 ? -21.927 3.461 -0.594 1.00 33.79 94 TYR B N 1
ATOM 2834 C CA . TYR B 2 94 ? -22.141 4.555 0.366 1.00 35.10 94 TYR B CA 1
ATOM 2835 C C . TYR B 2 94 ? -23.601 4.980 0.353 1.00 33.08 94 TYR B C 1
ATOM 2836 O O . TYR B 2 94 ? -24.217 5.107 -0.702 1.00 30.65 94 TYR B O 1
ATOM 2845 N N . TYR B 2 95 ? -24.169 5.173 1.549 1.00 30.97 95 TYR B N 1
ATOM 2846 C CA . TYR B 2 95 ? -25.585 5.447 1.691 1.00 29.41 95 TYR B CA 1
ATOM 2847 C C . TYR B 2 95 ? -25.754 6.738 2.468 1.00 34.71 95 TYR B C 1
ATOM 2848 O O . TYR B 2 95 ? -25.065 6.953 3.470 1.00 35.96 95 TYR B O 1
ATOM 2857 N N A CYS B 2 96 ? -26.685 7.586 2.049 0.22 32.30 96 CYS B N 1
ATOM 2858 N N B CYS B 2 96 ? -26.726 7.530 2.043 0.78 32.31 96 CYS B N 1
ATOM 2859 C CA A CYS B 2 96 ? -27.073 8.728 2.868 0.22 35.30 96 CYS B CA 1
ATOM 2860 C CA B CYS B 2 96 ? -27.166 8.704 2.776 0.78 35.40 96 CYS B CA 1
ATOM 2861 C C A CYS B 2 96 ? -28.386 8.426 3.580 0.22 35.81 96 CYS B C 1
ATOM 2862 C C B CYS B 2 96 ? -28.430 8.393 3.584 0.78 35.66 96 CYS B C 1
ATOM 2863 O O A CYS B 2 96 ? -29.275 7.776 3.025 0.22 34.67 96 CYS B O 1
ATOM 2864 O O B CYS B 2 96 ? -29.328 7.702 3.110 0.78 34.58 96 CYS B O 1
ATOM 2869 N N . ALA B 2 97 ? -28.503 8.898 4.820 1.00 31.40 97 ALA B N 1
ATOM 2870 C CA . ALA B 2 97 ? -29.655 8.557 5.626 1.00 34.30 97 ALA B CA 1
ATOM 2871 C C . ALA B 2 97 ? -29.675 9.541 6.779 1.00 33.84 97 ALA B C 1
ATOM 2872 O O . ALA B 2 97 ? -28.668 10.189 7.051 1.00 32.78 97 ALA B O 1
ATOM 2874 N N . ALA B 2 98 ? -30.819 9.631 7.459 1.00 37.97 98 ALA B N 1
ATOM 2875 C CA . ALA B 2 98 ? -30.849 10.401 8.701 1.00 30.72 98 ALA B CA 1
ATOM 2876 C C . ALA B 2 98 ? -29.807 9.842 9.662 1.00 37.02 98 ALA B C 1
ATOM 2877 O O . ALA B 2 98 ? -29.436 8.671 9.593 1.00 38.68 98 ALA B O 1
ATOM 2879 N N . ASP B 2 99 ? -29.262 10.689 10.545 1.00 33.65 99 ASP B N 1
ATOM 2880 C CA . ASP B 2 99 ? -28.060 10.200 11.210 1.00 32.30 99 ASP B CA 1
ATOM 2881 C C . ASP B 2 99 ? -28.364 9.221 12.347 1.00 30.57 99 ASP B C 1
ATOM 2882 O O . ASP B 2 99 ? -27.438 8.602 12.871 1.00 34.91 99 ASP B O 1
ATOM 2887 N N . HIS B 2 100 ? -29.643 9.006 12.671 1.00 29.82 100 HIS B N 1
ATOM 2888 C CA . HIS B 2 100 ? -30.058 7.958 13.598 1.00 34.29 100 HIS B CA 1
ATOM 2889 C C . HIS B 2 100 ? -30.390 6.648 12.891 1.00 32.01 100 HIS B C 1
ATOM 2890 O O . HIS B 2 100 ? -30.970 5.760 13.519 1.00 31.70 100 HIS B O 1
ATOM 2897 N N . ALA B 2 101 ? -30.092 6.529 11.581 1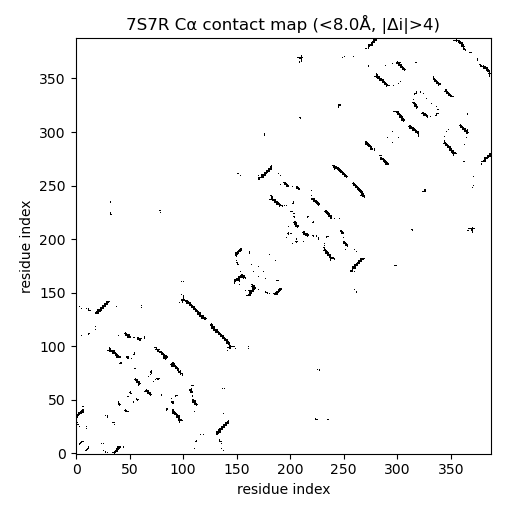.00 31.02 101 ALA B N 1
ATOM 2898 C CA . ALA B 2 101 ? -30.552 5.367 10.831 1.00 32.88 101 ALA B CA 1
ATOM 2899 C C . ALA B 2 101 ? -30.093 4.054 11.462 1.00 32.42 101 ALA B C 1
ATOM 2900 O O . ALA B 2 101 ? -30.858 3.077 11.510 1.00 34.57 101 ALA B O 1
ATOM 2902 N N . LEU B 2 102 ? -28.853 3.987 11.945 1.00 27.29 102 LEU B N 1
ATOM 2903 C CA . LEU B 2 102 ? -28.378 2.735 12.522 1.00 29.79 102 LEU B CA 1
ATOM 2904 C C . LEU B 2 102 ? -28.855 2.583 13.961 1.00 35.20 102 LEU B C 1
ATOM 2905 O O . LEU B 2 102 ? -28.931 1.460 14.485 1.00 33.21 102 LEU B O 1
ATOM 2910 N N . VAL B 2 103 ? -29.194 3.700 14.589 1.00 35.46 103 VAL B N 1
ATOM 2911 C CA . VAL B 2 103 ? -29.661 3.647 15.974 1.00 33.90 103 VAL B CA 1
ATOM 2912 C C . VAL B 2 103 ? -30.999 2.919 16.049 1.00 33.50 103 VAL B C 1
ATOM 2913 O O . VAL B 2 103 ? -31.195 2.029 16.886 1.00 39.24 103 VAL B O 1
ATOM 2917 N N . VAL B 2 104 ? -31.931 3.263 15.156 1.00 33.87 104 VAL B N 1
ATOM 2918 C CA . VAL B 2 104 ? -33.248 2.631 15.161 1.00 34.51 104 VAL B CA 1
ATOM 2919 C C . VAL B 2 104 ? -33.265 1.277 14.457 1.00 41.61 104 VAL B C 1
ATOM 2920 O O . VAL B 2 104 ? -34.270 0.548 14.543 1.00 40.64 104 VAL B O 1
ATOM 2924 N N . GLY B 2 105 ? -32.189 0.916 13.764 1.00 40.59 105 GLY B N 1
ATOM 2925 C CA . GLY B 2 105 ? -32.070 -0.438 13.233 1.00 40.25 105 GLY B CA 1
ATOM 2926 C C . GLY B 2 105 ? -33.145 -0.777 12.216 1.00 42.27 105 GLY B C 1
ATOM 2927 O O . GLY B 2 105 ? -33.383 -0.047 11.243 1.00 39.74 105 GLY B O 1
ATOM 2928 N N . GLY B 2 106 ? -33.816 -1.909 12.459 1.00 40.65 106 GLY B N 1
ATOM 2929 C CA . GLY B 2 106 ? -34.702 -2.494 11.467 1.00 39.50 106 GLY B CA 1
ATOM 2930 C C . GLY B 2 106 ? -35.920 -1.670 11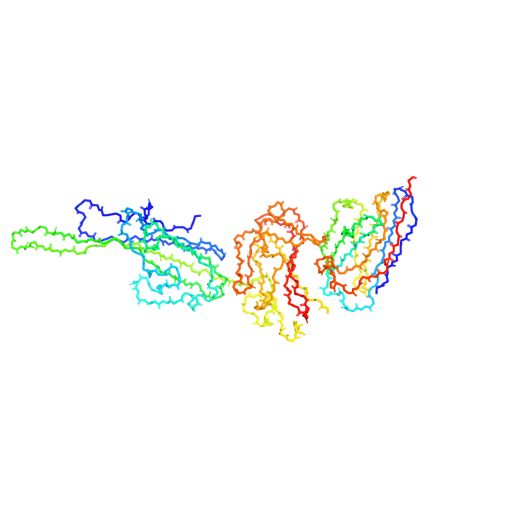.172 1.00 42.13 106 GLY B C 1
ATOM 2931 O O . GLY B 2 106 ? -36.560 -1.891 10.143 1.00 42.88 106 GLY B O 1
ATOM 2932 N N . THR B 2 107 ? -36.244 -0.683 12.020 1.00 33.07 107 THR B N 1
ATOM 2933 C CA . THR B 2 107 ? -37.411 0.123 11.673 1.00 35.49 107 THR B CA 1
ATOM 2934 C C . THR B 2 107 ? -37.096 1.267 10.712 1.00 40.28 107 THR B C 1
ATOM 2935 O O . THR B 2 107 ? -38.028 1.934 10.238 1.00 40.89 107 THR B O 1
ATOM 2939 N N . TYR B 2 108 ? -35.830 1.508 10.384 1.00 38.02 108 TYR B N 1
ATOM 2940 C CA . TYR B 2 108 ? -35.520 2.641 9.517 1.00 33.86 108 TYR B CA 1
ATOM 2941 C C . TYR B 2 108 ? -36.051 2.353 8.122 1.00 38.64 108 TYR B C 1
ATOM 2942 O O . TYR B 2 108 ? -35.683 1.342 7.523 1.00 37.43 108 TYR B O 1
ATOM 2951 N N . ASN B 2 109 ? -36.914 3.221 7.600 1.00 37.22 109 ASN B N 1
ATOM 2952 C CA . ASN B 2 109 ? -37.626 2.894 6.370 1.00 39.72 109 ASN B CA 1
ATOM 2953 C C . ASN B 2 109 ? -37.132 3.624 5.125 1.00 35.88 109 ASN B C 1
ATOM 2954 O O . ASN B 2 109 ? -37.840 3.633 4.109 1.00 38.86 109 ASN B O 1
ATOM 2959 N N . TYR B 2 110 ? -35.947 4.234 5.152 1.00 37.79 110 TYR B N 1
ATOM 2960 C CA . TYR B 2 110 ? -35.565 5.034 3.980 1.00 36.94 110 TYR B CA 1
ATOM 2961 C C . TYR B 2 110 ? -34.203 4.684 3.388 1.00 35.35 110 TYR B C 1
ATOM 2962 O O . TYR B 2 110 ? -33.638 5.497 2.646 1.00 33.93 110 TYR B O 1
ATOM 2971 N N . TRP B 2 111 ? -33.652 3.513 3.684 1.00 34.95 111 TRP B N 1
ATOM 2972 C CA . TRP B 2 111 ? -32.414 3.110 3.038 1.00 31.25 111 TRP B CA 1
ATOM 2973 C C . TRP B 2 111 ? -32.631 3.010 1.536 1.00 33.24 111 TRP B C 1
ATOM 2974 O O . TRP B 2 111 ? -33.637 2.461 1.080 1.00 35.07 111 TRP B O 1
ATOM 2985 N N . GLY B 2 112 ? -31.720 3.616 0.776 1.00 32.17 112 GLY B N 1
ATOM 2986 C CA . GLY B 2 112 ? -31.741 3.542 -0.666 1.00 31.65 112 GLY B CA 1
ATOM 2987 C C . GLY B 2 112 ? -30.697 2.591 -1.202 1.00 30.44 112 GLY B C 1
ATOM 2988 O O . GLY B 2 112 ? -29.994 1.893 -0.475 1.00 33.18 112 GLY B O 1
ATOM 2989 N N . GLN B 2 113 ? -30.586 2.565 -2.550 1.00 29.95 113 GLN B N 1
ATOM 2990 C CA . GLN B 2 113 ? -29.596 1.679 -3.151 1.00 33.26 113 GLN B CA 1
ATOM 2991 C C . GLN B 2 113 ? -28.170 2.152 -2.938 1.00 36.04 113 GLN B C 1
ATOM 2992 O O . GLN B 2 113 ? -27.231 1.364 -3.113 1.00 35.95 113 GLN B O 1
ATOM 2998 N N . GLY B 2 114 ? -27.969 3.433 -2.639 1.00 35.81 114 GLY B N 1
ATOM 2999 C CA . GLY B 2 114 ? -26.628 3.920 -2.412 1.00 34.76 114 GLY B CA 1
ATOM 3000 C C . GLY B 2 114 ? -25.854 4.153 -3.707 1.00 33.29 114 GLY B C 1
ATOM 3001 O O . GLY B 2 114 ? -26.393 4.106 -4.829 1.00 38.79 114 GLY B O 1
ATOM 3002 N N . THR B 2 115 ? -24.549 4.384 -3.533 1.00 31.84 115 THR B N 1
ATOM 3003 C CA . THR B 2 115 ? -23.651 4.673 -4.658 1.00 37.99 115 THR B CA 1
ATOM 3004 C C . THR B 2 115 ? -22.313 3.989 -4.388 1.00 37.80 115 THR B C 1
ATOM 3005 O O . THR B 2 115 ? -21.754 4.068 -3.285 1.00 34.58 115 THR B O 1
ATOM 3009 N N . GLN B 2 116 ? -21.847 3.225 -5.378 1.00 33.84 116 GLN B N 1
ATOM 3010 C CA . GLN B 2 116 ? -20.710 2.349 -5.173 1.00 34.68 116 GLN B CA 1
ATOM 3011 C C . GLN B 2 116 ? -19.426 3.136 -5.342 1.00 34.36 116 GLN B C 1
ATOM 3012 O O . GLN B 2 116 ? -19.309 3.947 -6.267 1.00 36.84 116 GLN B O 1
ATOM 3018 N N . VAL B 2 117 ? -18.443 2.845 -4.489 1.00 38.17 117 VAL B N 1
ATOM 3019 C CA . VAL B 2 117 ? -17.131 3.484 -4.542 1.00 38.27 117 VAL B CA 1
ATOM 3020 C C . VAL B 2 117 ? -16.079 2.388 -4.540 1.00 38.09 117 VAL B C 1
ATOM 3021 O O . VAL B 2 117 ? -16.015 1.591 -3.596 1.00 35.09 117 VAL B O 1
ATOM 3025 N N . THR B 2 118 ? -15.258 2.331 -5.588 1.00 37.62 118 THR B N 1
ATOM 3026 C CA . THR B 2 118 ? -14.176 1.356 -5.647 1.00 37.09 118 THR B CA 1
ATOM 3027 C C . THR B 2 118 ? -12.830 2.057 -5.769 1.00 40.94 118 THR B C 1
ATOM 3028 O O . THR B 2 118 ? -12.633 2.887 -6.664 1.00 44.72 118 THR B O 1
ATOM 3032 N N . VAL B 2 119 ? -11.908 1.724 -4.871 1.00 38.09 119 VAL B N 1
ATOM 3033 C CA . VAL B 2 119 ? -10.590 2.345 -4.806 1.00 39.92 119 VAL B CA 1
ATOM 3034 C C . VAL B 2 119 ? -9.577 1.274 -5.189 1.00 45.59 119 VAL B C 1
ATOM 3035 O O . VAL B 2 119 ? -9.383 0.307 -4.441 1.00 47.53 119 VAL B O 1
ATOM 3039 N N . SER B 2 120 ? -8.914 1.454 -6.336 1.00 50.00 120 SER B N 1
ATOM 3040 C CA . SER B 2 120 ? -7.882 0.539 -6.811 1.00 51.28 120 SER B CA 1
ATOM 3041 C C . SER B 2 120 ? -6.583 0.733 -6.037 1.00 57.92 120 SER B C 1
ATOM 3042 O O . SER B 2 120 ? -6.387 1.727 -5.339 1.00 69.83 120 SER B O 1
ATOM 3045 N N . SER B 2 121 ? -5.675 -0.228 -6.174 1.00 64.43 121 SER B N 1
ATOM 3046 C CA . SER B 2 121 ? -4.376 -0.118 -5.517 1.00 61.47 121 SER B CA 1
ATOM 3047 C C . SER B 2 121 ? -3.228 -0.409 -6.485 1.00 66.44 121 SER B C 1
ATOM 3048 O O . SER B 2 121 ? -3.152 0.173 -7.574 1.00 64.16 121 SER B O 1
#

B-factor: mean 42.4, std 10.91, range [21.95, 99.9]

Secondary structure (DSSP, 8-state):
--EEETTTTS-----TT--S-EEEEEEE-PPTT-EEEEE---SS---EEESTTTTSEEESSTTS--EEEHHHHSTT---EEEE-SSTT---EEEEEPPP--SPPEEEEEEEEEEEEEEE--BTTB--EEEEEEEEEEEEEEE---SS-EEEEETT-SS-SSEEEE--HHHH---EEEEEEE-TT-EEEEE--TT-EEESTTBTTEEE-TTS-EEEGGGT---EEEEEETTTTEEEEE--S-B-S-EEEEEEEE-TTS--EEEEEEE-SB-/-EEE--EEEETT--EEEEEE--SSTTTTS-EEEEEE-TTS--EEEEEE-SSSS-EEE-TTTBTTEEEEEETTTTEEEEEE-S--GGG-EEEEEEETTHHHHGGG-------EEEEEE-

Foldseek 3Di:
DQEAECVPDVDLDDDPPDDAAAEAEDEGEDDALDKHKYFADAQPAPKAKPPQPPPQWWAQDQVNDRIDRCCVVQPPWDDKDWDHRHPPGTGMIMTGQHAAADAKGKTKMKMKDKDKDWAPDDDPDHIDIDIYIHMYIYIYIRHHDNDAADEEEADDQPDPHYPGYDYCVRQLLAAEREGEDEAFGKHKYFDQQPWAKPPLQPLCWFAFPVRDIDGCVVQWNWASWDRRNRGRIIMTTTHNFHQAWGKTWMWIDDPPTHIYIYMYTYDGYD/DDWDFADEDEQQAKTKIKDFDPDPPDLCFKKFKWWAAPPDDIGTAKIAGSVRPDIDGDPVQPPFWDWGADNVRRMIMIIGGSDDQVPWTFMWMDGRCQVVVPPVRDDTDPGHGHGYDD

Radius of gyration: 29.04 Å; Cα contacts (8 Å, |Δi|>4): 1008; chains: 2; bounding box: 47×39×110 Å

Solvent-accessible surface area: 18804 Å² total; per-residue (Å²): 188,51,41,0,15,0,17,106,101,72,93,1,72,34,108,132,92,26,86,91,58,66,78,72,76,1,68,16,90,2,90,4,0,48,80,0,19,0,68,1,0,22,112,112,52,114,8,48,11,62,2,92,61,2,4,66,33,0,29,23,31,120,98,53,110,96,88,80,103,1,76,126,41,5,127,45,8,40,57,61,126,123,138,60,51,32,111,156,88,50,3,27,4,10,2,55,0,5,6,16,50,115,106,113,58,47,0,12,1,1,0,15,16,129,84,78,23,62,44,128,37,64,149,80,101,116,67,61,155,85,99,0,37,6,56,0,16,0,12,0,36,0,18,36,33,156,126,91,2,57,0,0,8,0,51,47,60,154,15,108,42,4,60,76,25,39,32,134,80,85,12,88,83,24,20,13,1,38,7,66,0,85,14,75,30,18,0,0,0,62,1,22,96,120,15,62,8,83,13,116,52,0,7,51,6,2,36,31,14,41,17,102,88,60,79,3,105,146,49,7,104,7,54,41,38,7,54,8,74,203,56,12,13,0,19,0,56,2,19,85,64,8,92,70,53,72,7,13,2,2,8,1,32,77,133,115,71,68,43,0,0,3,0,10,12,0,33,116,31,117,71,131,28,56,37,28,28,135,12,120,49,54,10,59,33,122,0,27,0,36,9,115,29,91,67,12,59,77,16,7,8,0,0,0,19,56,22,139,88,75,104,61,63,17,0,0,0,5,3,151,65,29,111,13,46,14,56,22,141,70,0,82,80,33,6,72,4,43,45,45,72,102,140,57,9,6,45,0,44,0,56,60,3,93,54,125,1,41,4,31,0,23,0,0,0,2,4,1,32,13,2,36,86,72,17,125,90,78,27,171,17,16,87,0,52,8,52,127